Protein AF-A0A3N9N073-F1 (afdb_monomer)

Foldseek 3Di:
DVVLLVLLCPALLCPPPDSVLSVLLSVQWDKDKDAAFDWPFDQQDFAQKKKAWAAAKKWWWAQDPVRDTDTDDIDGHSDMDPAALPGDDPPGGTIIGTHHTTIMIMGGSVSNCVSCVPPVSSVVSSVVVVVVVVVVVVCVVDDDPPPQEAEEEQEEQDDPLCSLVLLVLLQLLLCVQVVWAEEEEWLDDDQPINCLLLVHPPQQEDEDLPDDLVSQVVRWDAGPSRYIYYYYDNVLCPPQPSLLVSLVVSVVSVSVVGSYYYYRHDSDPDPNSLNSLQPGAAYEYRDQDPPDDDVCVVSPRHNYEYEHGPHDPPDDPVVCVVRVHQYADPPVVLSVCSSVNSDHCCGVPVPDPRNLSSNLVSCVVSVNAAEAEEEDDVVCLVCVVVVVVVCVVVVNDHNYYHYDDSSNVVD

Mean predicted aligned error: 15.6 Å

pLDDT: mean 81.55, std 13.06, range [38.22, 98.19]

Radius of gyration: 25.19 Å; Cα contacts (8 Å, |Δi|>4): 743; chains: 1; bounding box: 47×76×58 Å

Structure (mmCIF, N/CA/C/O backbone):
data_AF-A0A3N9N073-F1
#
_entry.id   AF-A0A3N9N073-F1
#
loop_
_atom_site.group_PDB
_atom_site.id
_atom_site.type_symbol
_atom_site.label_atom_id
_atom_site.label_alt_id
_atom_site.label_comp_id
_atom_site.label_asym_id
_atom_site.label_entity_id
_atom_site.label_seq_id
_atom_site.pdbx_PDB_ins_code
_atom_site.Cartn_x
_atom_site.Cartn_y
_atom_site.Cartn_z
_atom_site.occupancy
_atom_site.B_iso_or_equiv
_atom_site.auth_seq_id
_atom_site.auth_comp_id
_atom_site.auth_asym_id
_atom_site.auth_atom_id
_atom_site.pdbx_PDB_model_num
ATOM 1 N N . MET A 1 1 ? 10.910 31.864 20.318 1.00 43.84 1 MET A N 1
ATOM 2 C CA . MET A 1 1 ? 10.053 32.884 19.672 1.00 43.84 1 MET A CA 1
ATOM 3 C C . MET A 1 1 ? 9.977 32.704 18.150 1.00 43.84 1 MET A C 1
ATOM 5 O O . MET A 1 1 ? 8.850 32.634 17.679 1.00 43.84 1 MET A O 1
ATOM 9 N N . PRO A 1 2 ? 11.080 32.536 17.382 1.00 46.50 2 PRO A N 1
ATOM 10 C CA . PRO A 1 2 ? 10.996 32.305 15.926 1.00 46.50 2 PRO A CA 1
ATOM 11 C C . PRO A 1 2 ? 10.234 31.020 15.555 1.00 46.50 2 PRO A C 1
ATOM 13 O O . PRO A 1 2 ? 9.397 31.029 14.656 1.00 46.50 2 PRO A O 1
ATOM 16 N N . ASP A 1 3 ? 10.454 29.942 16.315 1.00 64.12 3 ASP A N 1
ATOM 17 C CA . ASP A 1 3 ? 9.831 28.636 16.050 1.00 64.12 3 ASP A CA 1
ATOM 18 C C . ASP A 1 3 ? 8.314 28.638 16.286 1.00 64.12 3 ASP A C 1
ATOM 20 O O . ASP A 1 3 ? 7.566 28.025 15.532 1.00 64.12 3 ASP A O 1
ATOM 24 N N . THR A 1 4 ? 7.833 29.367 17.301 1.00 67.38 4 THR A N 1
ATOM 25 C CA . THR A 1 4 ? 6.397 29.492 17.611 1.00 67.38 4 THR A CA 1
ATOM 26 C C . THR A 1 4 ? 5.647 30.158 16.465 1.00 67.38 4 THR A C 1
ATOM 28 O O . THR A 1 4 ? 4.611 29.663 16.030 1.00 67.38 4 THR A O 1
ATOM 31 N N . LEU A 1 5 ? 6.200 31.254 15.943 1.00 70.88 5 LEU A N 1
ATOM 32 C CA . LEU A 1 5 ? 5.614 32.006 14.840 1.00 70.88 5 LEU A CA 1
ATOM 33 C C . LEU A 1 5 ? 5.542 31.155 13.566 1.00 70.88 5 LEU A C 1
ATOM 35 O O . LEU A 1 5 ? 4.498 31.099 12.920 1.00 70.88 5 LEU A O 1
ATOM 39 N N . PHE A 1 6 ? 6.620 30.426 13.262 1.00 68.25 6 PHE A N 1
ATOM 40 C CA . PHE A 1 6 ? 6.679 29.490 12.140 1.00 68.25 6 PHE A CA 1
ATOM 41 C C . PHE A 1 6 ? 5.641 28.362 12.260 1.00 68.25 6 PHE A C 1
ATOM 43 O O . PHE A 1 6 ? 4.969 28.025 11.283 1.00 68.25 6 PHE A O 1
ATOM 50 N N . LEU A 1 7 ? 5.470 27.788 13.454 1.00 68.62 7 LEU A N 1
ATOM 51 C CA . LEU A 1 7 ? 4.494 26.721 13.697 1.00 68.62 7 LEU A CA 1
ATOM 52 C C . LEU A 1 7 ? 3.051 27.223 13.584 1.00 68.62 7 LEU A C 1
ATOM 54 O O . LEU A 1 7 ? 2.210 26.545 12.991 1.00 68.62 7 LEU A O 1
ATOM 58 N N . LEU A 1 8 ? 2.766 28.424 14.095 1.00 73.12 8 LEU A N 1
ATOM 59 C CA . LEU A 1 8 ? 1.450 29.044 13.957 1.00 73.12 8 LEU A CA 1
ATOM 60 C C . LEU A 1 8 ? 1.158 29.386 12.492 1.00 73.12 8 LEU A C 1
ATOM 62 O O . LEU A 1 8 ? 0.092 29.033 12.004 1.00 73.12 8 LEU A O 1
ATOM 66 N N . GLN A 1 9 ? 2.110 29.962 11.752 1.00 72.69 9 GLN A N 1
ATOM 67 C CA . GLN A 1 9 ? 1.931 30.323 10.339 1.00 72.69 9 GLN A CA 1
ATOM 68 C C . GLN A 1 9 ? 1.577 29.123 9.442 1.00 72.69 9 GLN A C 1
ATOM 70 O O . GLN A 1 9 ? 0.831 29.265 8.471 1.00 72.69 9 GLN A O 1
ATOM 75 N N . ASN A 1 10 ? 2.083 27.934 9.776 1.00 64.75 10 ASN A N 1
ATOM 76 C CA . ASN A 1 10 ? 1.818 26.698 9.036 1.00 64.75 10 ASN A CA 1
ATOM 77 C C . ASN A 1 10 ? 0.578 25.930 9.531 1.00 64.75 10 ASN A C 1
ATOM 79 O O . ASN A 1 10 ? 0.223 24.891 8.969 1.00 64.75 10 ASN A O 1
ATOM 83 N N . ASN A 1 11 ? -0.119 26.435 10.551 1.00 71.44 11 ASN A N 1
ATOM 84 C CA . ASN A 1 11 ? -1.334 25.824 11.070 1.00 71.44 11 ASN A CA 1
ATOM 85 C C . ASN A 1 11 ? -2.586 26.304 10.303 1.00 71.44 11 ASN A C 1
ATOM 87 O O . ASN A 1 11 ? -2.724 27.465 9.918 1.00 71.44 11 ASN A O 1
ATOM 91 N N . ARG A 1 12 ? -3.548 25.394 10.103 1.00 68.94 12 ARG A N 1
ATOM 92 C CA . ARG A 1 12 ? -4.774 25.617 9.316 1.00 68.94 12 ARG A CA 1
ATOM 93 C C . ARG A 1 12 ? -5.652 26.771 9.818 1.00 68.94 12 ARG A C 1
ATOM 95 O O . ARG A 1 12 ? -6.317 27.390 8.993 1.00 68.94 12 ARG A O 1
ATOM 102 N N . ILE A 1 13 ? -5.663 27.068 11.120 1.00 71.44 13 ILE A N 1
ATOM 103 C CA . ILE A 1 13 ? -6.461 28.168 11.697 1.00 71.44 13 ILE A CA 1
ATOM 104 C C . ILE A 1 13 ? -5.858 29.537 11.381 1.00 71.44 13 ILE A C 1
ATOM 106 O O . ILE A 1 13 ? -6.579 30.494 11.106 1.00 71.44 13 ILE A O 1
ATOM 110 N N . PHE A 1 14 ? -4.534 29.616 11.383 1.00 77.50 14 PHE A N 1
ATOM 111 C CA . PHE A 1 14 ? -3.776 30.853 11.216 1.00 77.50 14 PHE A CA 1
ATOM 112 C C . PHE A 1 14 ? -3.314 31.070 9.772 1.00 77.50 14 PHE A C 1
ATOM 114 O O . PHE A 1 14 ? -2.590 32.017 9.461 1.00 77.50 14 PHE A O 1
ATOM 121 N N . LYS A 1 15 ? -3.761 30.204 8.858 1.00 70.44 15 LYS A N 1
ATOM 122 C CA . LYS A 1 15 ? -3.489 30.340 7.436 1.00 70.44 15 LYS A CA 1
ATOM 123 C C . LYS A 1 15 ? -4.043 31.677 6.937 1.00 70.44 15 LYS A C 1
ATOM 125 O O . LYS A 1 15 ? -5.217 31.981 7.149 1.00 70.44 15 LYS A O 1
ATOM 130 N N . HIS A 1 16 ? -3.206 32.429 6.225 1.00 75.00 16 HIS A N 1
ATOM 131 C CA . HIS A 1 16 ? -3.512 33.770 5.706 1.00 75.00 16 HIS A CA 1
ATOM 132 C C . HIS A 1 16 ? -3.659 34.866 6.776 1.00 75.00 16 HIS A C 1
ATOM 134 O O . HIS A 1 16 ? -4.199 35.930 6.476 1.00 75.00 16 HIS A O 1
ATOM 140 N N . ILE A 1 17 ? -3.163 34.635 7.995 1.00 80.69 17 ILE A N 1
ATOM 141 C CA . ILE A 1 17 ? -2.981 35.697 8.988 1.00 80.69 17 ILE A CA 1
ATOM 142 C C . ILE A 1 17 ? -1.637 36.398 8.732 1.00 80.69 17 ILE A C 1
ATOM 144 O O . ILE A 1 17 ? -0.631 35.704 8.547 1.00 80.69 17 ILE A O 1
ATOM 148 N N . PRO A 1 18 ? -1.605 37.744 8.676 1.00 82.75 18 PRO A N 1
ATOM 149 C CA . PRO A 1 18 ? -0.365 38.509 8.585 1.00 82.75 18 PRO A CA 1
ATOM 150 C C . PRO A 1 18 ? 0.603 38.162 9.719 1.00 82.75 18 PRO A C 1
ATOM 152 O O . PRO A 1 18 ? 0.190 37.850 10.837 1.00 82.75 18 PRO A O 1
ATOM 155 N N . VAL A 1 19 ? 1.902 38.219 9.438 1.00 81.75 19 VAL A N 1
ATOM 156 C CA . VAL A 1 19 ? 2.937 37.836 10.411 1.00 81.75 19 VAL A CA 1
ATOM 157 C C . VAL A 1 19 ? 2.877 38.741 11.644 1.00 81.75 19 VAL A C 1
ATOM 159 O O . VAL A 1 19 ? 2.996 38.250 12.761 1.00 81.75 19 VAL A O 1
ATOM 162 N N . GLU A 1 20 ? 2.576 40.025 11.454 1.00 82.62 20 GLU A N 1
ATOM 163 C CA . GLU A 1 20 ? 2.440 41.023 12.518 1.00 82.62 20 GLU A CA 1
ATOM 164 C C . GLU A 1 20 ? 1.301 40.688 13.498 1.00 82.62 20 GLU A C 1
ATOM 166 O O . GLU A 1 20 ? 1.386 40.973 14.693 1.00 82.62 20 GLU A O 1
ATOM 171 N N . ASP A 1 21 ? 0.232 40.058 13.005 1.00 83.12 21 ASP A N 1
ATOM 172 C CA . ASP A 1 21 ? -0.883 39.598 13.833 1.00 83.12 21 ASP A CA 1
ATOM 173 C C . ASP A 1 21 ? -0.515 38.305 14.575 1.00 83.12 21 ASP A C 1
ATOM 175 O O . ASP A 1 21 ? -0.845 38.138 15.751 1.00 83.12 21 ASP A O 1
ATOM 179 N N . LEU A 1 22 ? 0.236 37.403 13.934 1.00 83.88 22 LEU A N 1
ATOM 180 C CA . LEU A 1 22 ? 0.743 36.195 14.590 1.00 83.88 22 LEU A CA 1
ATOM 181 C C . LEU A 1 22 ? 1.754 36.508 15.690 1.00 83.88 22 LEU A C 1
ATOM 183 O O . LEU A 1 22 ? 1.757 35.818 16.705 1.00 83.88 22 LEU A O 1
ATOM 187 N N . GLU A 1 23 ? 2.560 37.558 15.541 1.00 85.19 23 GLU A N 1
ATOM 188 C CA . GLU A 1 23 ? 3.469 38.030 16.592 1.00 85.19 23 GLU A CA 1
ATOM 189 C C . GLU A 1 23 ? 2.719 38.486 17.851 1.00 85.19 23 GLU A C 1
ATOM 191 O O . GLU A 1 23 ? 3.253 38.379 18.955 1.00 85.19 23 GLU A O 1
ATOM 196 N N . ARG A 1 24 ? 1.465 38.937 17.709 1.00 83.50 24 ARG A N 1
ATOM 197 C CA . ARG A 1 24 ? 0.590 39.308 18.835 1.00 83.50 24 ARG A CA 1
ATOM 198 C C . ARG A 1 24 ? -0.131 38.115 19.449 1.00 83.50 24 ARG A C 1
ATOM 200 O O . ARG A 1 24 ? -0.389 38.124 20.647 1.00 83.50 24 ARG A O 1
ATOM 207 N N . ILE A 1 25 ? -0.451 37.102 18.644 1.00 84.56 25 ILE A N 1
ATOM 208 C CA . ILE A 1 25 ? -1.155 35.892 19.091 1.00 84.56 25 ILE A CA 1
ATOM 209 C C . ILE A 1 25 ? -0.181 34.899 19.739 1.00 84.56 25 ILE A C 1
ATOM 211 O O . ILE A 1 25 ? -0.500 34.305 20.760 1.00 84.56 25 ILE A O 1
ATOM 215 N N . ALA A 1 26 ? 1.020 34.725 19.184 1.00 85.94 26 ALA A N 1
ATOM 216 C CA . ALA A 1 26 ? 2.004 33.741 19.637 1.00 85.94 26 ALA A CA 1
ATOM 217 C C . ALA A 1 26 ? 2.313 33.753 21.151 1.00 85.94 26 ALA A C 1
ATOM 219 O O . ALA A 1 26 ? 2.442 32.665 21.713 1.00 85.94 26 ALA A O 1
ATOM 220 N N . PRO A 1 27 ? 2.408 34.913 21.834 1.00 89.00 27 PRO A N 1
ATOM 221 C CA . PRO A 1 27 ? 2.738 34.970 23.257 1.00 89.00 27 PRO A CA 1
ATOM 222 C C . PRO A 1 27 ? 1.704 34.342 24.197 1.00 89.00 27 PRO A C 1
ATOM 224 O O . PRO A 1 27 ? 2.050 34.054 25.337 1.00 89.00 27 PRO A O 1
ATOM 227 N N . ILE A 1 28 ? 0.456 34.133 23.759 1.00 88.62 28 ILE A N 1
ATOM 228 C CA . ILE A 1 28 ? -0.578 33.523 24.614 1.00 88.62 28 ILE A CA 1
ATOM 229 C C . ILE A 1 28 ? -0.389 32.011 24.768 1.00 88.62 28 ILE A C 1
ATOM 231 O O . ILE A 1 28 ? -1.018 31.401 25.630 1.00 88.62 28 ILE A O 1
ATOM 235 N N . PHE A 1 29 ? 0.421 31.397 23.903 1.00 88.69 29 PHE A N 1
ATOM 236 C CA . PHE A 1 29 ? 0.637 29.960 23.875 1.00 88.69 29 PHE A CA 1
ATOM 237 C C . PHE A 1 29 ? 1.862 29.570 24.693 1.00 88.69 29 PHE A C 1
ATOM 239 O O . PHE A 1 29 ? 2.983 30.006 24.425 1.00 88.69 29 PHE A O 1
ATOM 246 N N . GLU A 1 30 ? 1.656 28.660 25.637 1.00 90.56 30 GLU A N 1
ATOM 247 C CA . GLU A 1 30 ? 2.729 28.012 26.376 1.00 90.56 30 GLU A CA 1
ATOM 248 C C . GLU A 1 30 ? 3.091 26.693 25.696 1.00 90.56 30 GLU A C 1
ATOM 250 O O . GLU A 1 30 ? 2.229 25.858 25.422 1.00 90.56 30 GLU A O 1
ATOM 255 N N . ARG A 1 31 ? 4.379 26.488 25.403 1.00 88.44 31 ARG A N 1
ATOM 256 C CA . ARG A 1 31 ? 4.863 25.212 24.864 1.00 88.44 31 ARG A CA 1
ATOM 257 C C . ARG A 1 31 ? 5.107 24.241 26.005 1.00 88.44 31 ARG A C 1
ATO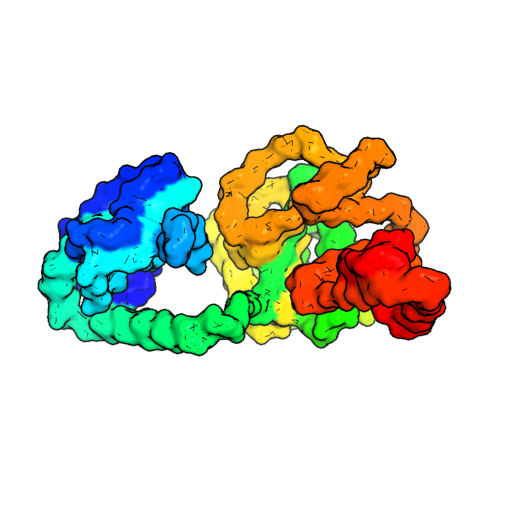M 259 O O . ARG A 1 31 ? 5.863 24.553 26.924 1.00 88.44 31 ARG A O 1
ATOM 266 N N . ARG A 1 32 ? 4.542 23.044 25.902 1.00 92.69 32 ARG A N 1
ATOM 267 C CA . ARG A 1 32 ? 4.680 22.008 26.918 1.00 92.69 32 ARG A CA 1
ATOM 268 C C . ARG A 1 32 ? 4.988 20.659 26.300 1.00 92.69 32 ARG A C 1
ATOM 270 O O . ARG A 1 32 ? 4.445 20.308 25.258 1.00 92.69 32 ARG A O 1
ATOM 277 N N . TYR A 1 33 ? 5.872 19.925 26.960 1.00 90.94 33 TYR A N 1
ATOM 278 C CA . TYR A 1 33 ? 6.227 18.561 26.603 1.00 90.94 33 TYR A CA 1
ATOM 279 C C . TYR A 1 33 ? 5.457 17.577 27.481 1.00 90.94 33 TYR A C 1
ATOM 281 O O . TYR A 1 33 ? 5.394 17.754 28.701 1.00 90.94 33 TYR A O 1
ATOM 289 N N . TYR A 1 34 ? 4.924 16.529 26.867 1.00 90.81 34 TYR A N 1
ATOM 290 C CA . TYR A 1 34 ? 4.249 15.433 27.539 1.00 90.81 34 TYR A CA 1
ATOM 291 C C . TYR A 1 34 ? 4.837 14.098 27.068 1.00 90.81 34 TYR A C 1
ATOM 293 O O . TYR A 1 34 ? 4.833 13.834 25.867 1.00 90.81 34 TYR A O 1
ATOM 301 N N . PRO A 1 35 ? 5.325 13.238 27.979 1.00 83.00 35 PRO A N 1
ATOM 302 C CA . PRO A 1 35 ? 5.814 11.919 27.602 1.00 83.00 35 PRO A CA 1
ATOM 303 C C . PRO A 1 35 ? 4.657 10.974 27.248 1.00 83.00 35 PRO A C 1
ATOM 305 O O . PRO A 1 35 ? 3.519 11.161 27.686 1.00 83.00 35 PRO A O 1
ATOM 308 N N . ARG A 1 36 ? 4.955 9.912 26.504 1.00 85.62 36 ARG A N 1
ATOM 309 C CA . ARG A 1 36 ? 4.034 8.819 26.194 1.00 85.62 36 ARG A CA 1
ATOM 310 C C . ARG A 1 36 ? 3.371 8.268 27.457 1.00 85.62 36 ARG A C 1
ATOM 312 O O . ARG A 1 36 ? 4.014 8.046 28.480 1.00 85.62 36 ARG A O 1
ATOM 319 N N . GLY A 1 37 ? 2.072 8.013 27.351 1.00 82.31 37 GLY A N 1
ATOM 320 C CA . GLY A 1 37 ? 1.209 7.567 28.440 1.00 82.31 37 GLY A CA 1
ATOM 321 C C . GLY A 1 37 ? 0.711 8.702 29.335 1.00 82.31 37 GLY A C 1
ATOM 322 O O . GLY A 1 37 ? -0.165 8.467 30.165 1.00 82.31 37 GLY A O 1
ATOM 323 N N . ALA A 1 38 ? 1.216 9.933 29.181 1.00 92.88 38 ALA A N 1
ATOM 324 C CA . ALA A 1 38 ? 0.675 11.069 29.914 1.00 92.88 38 ALA A CA 1
ATOM 325 C C . ALA A 1 38 ? -0.764 11.360 29.470 1.00 92.88 38 ALA A C 1
ATOM 327 O O . ALA A 1 38 ? -1.088 11.321 28.282 1.00 92.88 38 ALA A O 1
ATOM 328 N N . ARG A 1 39 ? -1.625 11.711 30.428 1.00 93.00 39 ARG A N 1
ATOM 329 C CA . ARG A 1 39 ? -2.959 12.244 30.139 1.00 93.00 39 ARG A CA 1
ATOM 330 C C . ARG A 1 39 ? -2.908 13.759 30.129 1.00 93.00 39 ARG A C 1
ATOM 332 O O . ARG A 1 39 ? -2.546 14.366 31.133 1.00 93.00 39 ARG A O 1
ATOM 339 N N . ILE A 1 40 ? -3.255 14.350 28.988 1.00 92.38 40 ILE A N 1
ATOM 340 C CA . ILE A 1 40 ? -3.347 15.808 28.836 1.00 92.38 40 ILE A CA 1
ATOM 341 C C . ILE A 1 40 ? -4.736 16.292 29.254 1.00 92.38 40 ILE A C 1
ATOM 343 O O . ILE A 1 40 ? -4.866 17.362 29.837 1.00 92.38 40 ILE A O 1
ATOM 347 N N . CYS A 1 41 ? -5.773 15.500 28.977 1.00 89.06 41 CYS A N 1
ATOM 348 C CA . CYS A 1 41 ? -7.151 15.815 29.342 1.00 89.06 41 CYS A CA 1
ATOM 349 C C . CYS A 1 41 ? -7.843 14.578 29.904 1.00 89.06 41 CYS A C 1
ATOM 351 O O . CYS A 1 41 ? -7.622 13.472 29.400 1.00 89.06 41 CYS A O 1
ATOM 353 N N . GLN A 1 42 ? -8.736 14.767 30.872 1.00 88.31 42 GLN A N 1
ATOM 354 C CA . GLN A 1 42 ? -9.587 13.700 31.387 1.00 88.31 42 GLN A CA 1
ATOM 355 C C . GLN A 1 42 ? -11.068 13.986 31.086 1.00 88.31 42 GLN A C 1
ATOM 357 O O . GLN A 1 42 ? -11.560 15.091 31.293 1.00 88.31 42 GLN A O 1
ATOM 362 N N . GLU A 1 43 ? -11.802 12.986 30.597 1.00 86.31 43 GLU A N 1
ATOM 363 C CA . GLU A 1 43 ? -13.257 13.081 30.416 1.00 86.31 43 GLU A CA 1
ATOM 364 C C . GLU A 1 43 ? -13.939 13.406 31.752 1.00 86.31 43 GLU A C 1
ATOM 366 O O . GLU A 1 43 ? -13.620 12.802 32.781 1.00 86.31 43 GLU A O 1
ATOM 371 N N . GLY A 1 44 ? -14.875 14.358 31.726 1.00 80.38 44 GLY A N 1
ATOM 372 C CA . GLY A 1 44 ? -15.562 14.864 32.914 1.00 80.38 44 GLY A CA 1
ATOM 373 C C . GLY A 1 44 ? -14.800 15.957 33.674 1.00 80.38 44 GLY A C 1
ATOM 374 O O . GLY A 1 44 ? -15.358 16.551 34.594 1.00 80.38 44 GLY A O 1
ATOM 375 N N . GLU A 1 45 ? -13.551 16.251 33.301 1.00 83.31 45 GLU A N 1
ATOM 376 C CA . GLU A 1 45 ? -12.768 17.335 33.896 1.00 83.31 45 GLU A CA 1
ATOM 377 C C . GLU A 1 45 ? -13.358 18.708 33.537 1.00 83.31 45 GLU A C 1
ATOM 379 O O . GLU A 1 45 ? -13.807 18.940 32.411 1.00 83.31 45 GLU A O 1
ATOM 384 N N . ILE A 1 46 ? -13.337 19.636 34.495 1.00 79.00 46 ILE A N 1
ATOM 385 C CA . ILE A 1 46 ? -13.676 21.045 34.271 1.00 79.00 46 ILE A CA 1
ATOM 386 C C . ILE A 1 46 ? -12.370 21.778 33.975 1.00 79.00 46 ILE A C 1
ATOM 388 O O . ILE A 1 46 ? -11.568 22.019 34.875 1.00 79.00 46 ILE A O 1
ATOM 392 N N . SER A 1 47 ? -12.133 22.093 32.705 1.00 75.06 47 SER A N 1
ATOM 393 C CA . SER A 1 47 ? -10.924 22.784 32.263 1.00 75.06 47 SER A CA 1
ATOM 394 C C . SER A 1 47 ? -11.224 23.626 31.026 1.00 75.06 47 SER A C 1
ATOM 396 O O . SER A 1 47 ? -11.752 23.122 30.038 1.00 75.06 47 SER A O 1
ATOM 398 N N . SER A 1 48 ? -10.846 24.903 31.081 1.00 75.62 48 SER A N 1
ATOM 399 C CA . SER A 1 48 ? -11.017 25.902 30.017 1.00 75.62 48 SER A CA 1
ATOM 400 C C . SER A 1 48 ? -9.833 25.976 29.051 1.00 75.62 48 SER A C 1
ATOM 402 O O . SER A 1 48 ? -9.736 26.907 28.248 1.00 75.62 48 SER A O 1
ATOM 404 N N . ARG A 1 49 ? -8.906 25.019 29.132 1.00 85.00 49 ARG A N 1
ATOM 405 C CA . ARG A 1 49 ? -7.705 24.994 28.297 1.00 85.00 49 ARG A CA 1
ATOM 406 C C . ARG A 1 49 ? -7.939 24.229 27.013 1.00 85.00 49 ARG A C 1
ATOM 408 O O . ARG A 1 49 ? -8.518 23.139 27.035 1.00 85.00 49 ARG A O 1
ATOM 415 N N . PHE A 1 50 ? -7.407 24.764 25.924 1.00 82.25 50 PHE A N 1
ATOM 416 C CA . PHE A 1 50 ? -7.305 24.036 24.669 1.00 82.25 50 PHE A CA 1
ATOM 417 C C . PHE A 1 50 ? -5.850 23.923 24.236 1.00 82.25 50 PHE A C 1
ATOM 419 O O . PHE A 1 50 ? -4.962 24.640 24.709 1.00 82.25 50 PHE A O 1
ATOM 426 N N . TYR A 1 51 ? -5.638 23.001 23.305 1.00 87.50 51 TYR A N 1
ATOM 427 C CA . TYR A 1 51 ? -4.317 22.577 22.903 1.00 87.50 51 TYR A CA 1
ATOM 428 C C . TYR A 1 51 ? -4.176 22.539 21.387 1.00 87.50 51 TYR A C 1
ATOM 430 O O . TYR A 1 51 ? -5.127 22.235 20.658 1.00 87.50 51 TYR A O 1
ATOM 438 N N . ILE A 1 52 ? -2.957 22.800 20.925 1.00 85.38 52 ILE A N 1
ATOM 439 C CA . ILE A 1 52 ? -2.521 22.576 19.548 1.00 85.38 52 ILE A CA 1
ATOM 440 C C . ILE A 1 52 ? -1.377 21.576 19.591 1.00 85.38 52 ILE A C 1
ATOM 442 O O . ILE A 1 52 ? -0.350 21.837 20.215 1.00 85.38 52 ILE A O 1
ATOM 446 N N . LEU A 1 53 ? -1.531 20.446 18.910 1.00 84.00 53 LEU A N 1
ATOM 447 C CA . LEU A 1 53 ? -0.460 19.462 18.803 1.00 84.00 53 LEU A CA 1
ATOM 448 C C . LEU A 1 53 ? 0.621 19.980 17.846 1.00 84.00 53 LEU A C 1
ATOM 450 O O . LEU A 1 53 ? 0.323 20.263 16.687 1.00 84.00 53 LEU A O 1
ATOM 454 N N . LEU A 1 54 ? 1.866 20.110 18.303 1.00 79.06 54 LEU A N 1
ATOM 455 C CA . LEU A 1 54 ? 2.992 20.589 17.485 1.00 79.06 54 LEU A CA 1
ATOM 456 C C . LEU A 1 54 ? 3.821 19.436 16.934 1.00 79.06 54 LEU A C 1
ATOM 458 O O . LEU A 1 54 ? 4.275 19.486 15.794 1.00 79.06 54 LEU A O 1
ATOM 462 N N . SER A 1 55 ? 4.010 18.407 17.751 1.00 70.75 55 SER A N 1
ATOM 463 C CA . SER A 1 55 ? 4.744 17.184 17.437 1.00 70.75 55 SER A CA 1
ATOM 464 C C . SER A 1 55 ? 4.222 16.043 18.320 1.00 70.75 55 SER A C 1
ATOM 466 O O . SER A 1 55 ? 3.561 16.296 19.327 1.00 70.75 55 SER A O 1
ATOM 468 N N . GLY A 1 56 ? 4.483 14.795 17.932 1.00 78.69 56 GLY A N 1
ATOM 469 C CA . GLY A 1 56 ? 3.960 13.608 18.614 1.00 78.69 56 GLY A CA 1
ATOM 470 C C . GLY A 1 56 ? 2.539 13.235 18.184 1.00 78.69 56 GLY A C 1
ATOM 471 O O . GLY A 1 56 ? 2.047 13.676 17.142 1.00 78.69 56 GLY A O 1
ATOM 472 N N . GLN A 1 57 ? 1.885 12.398 18.987 1.00 79.62 57 GLN A N 1
ATOM 473 C CA . GLN A 1 57 ? 0.531 11.902 18.744 1.00 79.62 57 GLN A CA 1
ATOM 474 C C . GLN A 1 57 ? -0.234 11.771 20.045 1.00 79.62 57 GLN A C 1
ATOM 476 O O . GLN A 1 57 ? 0.304 11.327 21.062 1.00 79.62 57 GLN A O 1
ATOM 481 N N . VAL A 1 58 ? -1.527 12.068 19.973 1.00 85.81 58 VAL A N 1
ATOM 482 C CA . VAL A 1 58 ? -2.451 11.840 21.079 1.00 85.81 58 VAL A CA 1
ATOM 483 C C . VAL A 1 58 ? -3.677 11.089 20.579 1.00 85.81 58 VAL A C 1
ATOM 485 O O . VAL A 1 58 ? -4.131 11.315 19.459 1.00 85.81 58 VAL A O 1
ATOM 488 N N . ARG A 1 59 ? -4.223 10.199 21.404 1.00 88.00 59 ARG A N 1
ATOM 489 C CA . ARG A 1 59 ? -5.483 9.504 21.128 1.00 88.00 59 ARG A CA 1
ATOM 490 C C . ARG A 1 59 ? -6.626 10.128 21.912 1.00 88.00 59 ARG A C 1
ATOM 492 O O . ARG A 1 59 ? -6.444 10.559 23.052 1.00 88.00 59 ARG A O 1
ATOM 499 N N . VAL A 1 60 ? -7.793 10.161 21.283 1.00 86.50 60 VAL A N 1
ATOM 500 C CA . VAL A 1 60 ? -9.051 10.648 21.847 1.00 86.50 60 VAL A CA 1
ATOM 501 C C . VAL A 1 60 ? -9.813 9.452 22.391 1.00 86.50 60 VAL A C 1
ATOM 503 O O . VAL A 1 60 ? -10.165 8.546 21.640 1.00 86.50 60 VAL A O 1
ATOM 506 N N . LEU A 1 61 ? -10.068 9.448 23.694 1.00 84.94 61 LEU A N 1
ATOM 507 C CA . LEU A 1 61 ? -10.731 8.355 24.397 1.00 84.94 61 LEU A CA 1
ATOM 508 C C . LEU A 1 61 ? -12.078 8.823 24.947 1.00 84.94 61 LEU A C 1
ATOM 510 O O . LEU A 1 61 ? -12.193 9.944 25.447 1.00 84.94 61 LEU A O 1
ATOM 514 N N . LYS A 1 62 ? -13.084 7.953 24.909 1.00 85.00 62 LYS A N 1
ATOM 515 C CA . LYS A 1 62 ? -14.387 8.193 25.537 1.00 85.00 62 LYS A CA 1
ATOM 516 C C . LYS A 1 62 ? -14.880 6.949 26.252 1.00 85.00 62 LYS A C 1
ATOM 518 O O . LYS A 1 62 ? -14.779 5.849 25.710 1.00 85.00 62 LYS A O 1
ATOM 523 N N . LYS A 1 63 ? -15.436 7.117 27.446 1.00 84.12 63 LYS A N 1
ATOM 524 C CA . LYS A 1 63 ? -16.046 6.021 28.196 1.00 84.12 63 LYS A CA 1
ATOM 525 C C . LYS A 1 63 ? -17.381 5.621 27.577 1.00 84.12 63 LYS A C 1
ATOM 527 O O . LYS A 1 63 ? -18.224 6.462 27.264 1.00 84.12 63 LYS A O 1
ATOM 532 N N . ASN A 1 64 ? -17.570 4.321 27.388 1.00 80.38 64 ASN A N 1
ATOM 533 C CA . ASN A 1 64 ? -18.858 3.753 27.002 1.00 80.38 64 ASN A CA 1
ATOM 534 C C . ASN A 1 64 ? -19.801 3.632 28.212 1.00 80.38 64 ASN A C 1
ATOM 536 O O . ASN A 1 64 ? -19.420 3.915 29.347 1.00 80.38 64 ASN A O 1
ATOM 540 N N . GLU A 1 65 ? -21.034 3.167 27.985 1.00 78.81 65 GLU A N 1
ATOM 541 C CA . GLU A 1 65 ? -22.020 2.941 29.059 1.00 78.81 65 GLU A CA 1
ATOM 542 C C . GLU A 1 65 ? -21.547 1.928 30.121 1.00 78.81 65 GLU A C 1
ATOM 544 O O . GLU A 1 65 ? -22.048 1.928 31.242 1.00 78.81 65 GLU A O 1
ATOM 549 N N . GLN A 1 66 ? -20.568 1.082 29.786 1.00 76.25 66 GLN A N 1
ATOM 550 C CA . GLN A 1 66 ? -19.961 0.088 30.676 1.00 76.25 66 GLN A CA 1
ATOM 551 C C . GLN A 1 66 ? -18.709 0.623 31.401 1.00 76.25 66 GLN A C 1
ATOM 553 O O . GLN A 1 66 ? -18.125 -0.082 32.221 1.00 76.25 66 GLN A O 1
ATOM 558 N N . GLY A 1 67 ? -18.309 1.872 31.138 1.00 77.81 67 GLY A N 1
ATOM 559 C CA . GLY A 1 67 ? -17.146 2.527 31.737 1.00 77.81 67 GLY A CA 1
ATOM 560 C C . GLY A 1 67 ? -15.799 2.198 31.083 1.00 77.81 67 GLY A C 1
ATOM 561 O O . GLY A 1 67 ? -14.773 2.678 31.568 1.00 77.81 67 GLY A O 1
ATOM 562 N N . GLU A 1 68 ? -15.777 1.425 29.996 1.00 79.12 68 GLU A N 1
ATOM 563 C CA . GLU A 1 68 ? -14.563 1.127 29.231 1.00 79.12 68 GLU A CA 1
ATOM 564 C C . GLU A 1 68 ? -14.211 2.291 28.300 1.00 79.12 68 GLU A C 1
ATOM 566 O O . GLU A 1 68 ? -15.083 2.874 27.652 1.00 79.12 68 GLU A O 1
ATOM 571 N N . GLU A 1 69 ? -12.924 2.624 28.212 1.00 82.62 69 GLU A N 1
ATOM 572 C CA . GLU A 1 69 ? -12.439 3.673 27.318 1.00 82.62 69 GLU A CA 1
ATOM 573 C C . GLU A 1 69 ? -12.307 3.141 25.888 1.00 82.62 69 GLU A C 1
ATOM 575 O O . GLU A 1 69 ? -11.507 2.247 25.607 1.00 82.62 69 GLU A O 1
ATOM 580 N N . ILE A 1 70 ? -13.086 3.718 24.977 1.00 81.44 70 ILE A N 1
ATOM 581 C CA . ILE A 1 70 ? -13.013 3.455 23.543 1.00 81.44 70 ILE A CA 1
ATOM 582 C C . ILE A 1 70 ? -12.213 4.574 22.882 1.00 81.44 70 ILE A C 1
ATOM 584 O O . ILE A 1 70 ? -12.442 5.756 23.145 1.00 81.44 70 ILE A O 1
ATOM 588 N N . GLU A 1 71 ? -11.304 4.207 21.986 1.00 83.56 71 GLU A N 1
ATOM 589 C CA . GLU A 1 71 ? -10.618 5.156 21.117 1.00 83.56 71 GLU A CA 1
ATOM 590 C C . GLU A 1 71 ? -11.552 5.642 20.004 1.00 83.56 71 GLU A C 1
ATOM 592 O O . GLU A 1 71 ? -12.088 4.846 19.231 1.00 83.56 71 GLU A O 1
ATOM 597 N N . LEU A 1 72 ? -11.756 6.957 19.944 1.00 74.88 72 LEU A N 1
ATOM 598 C CA . LEU A 1 72 ? -12.580 7.616 18.934 1.00 74.88 72 LEU A CA 1
ATOM 599 C C . LEU A 1 72 ? -11.754 8.111 17.749 1.00 74.88 72 LEU A C 1
ATOM 601 O O . LEU A 1 72 ? -12.227 8.066 16.616 1.00 74.88 72 LEU A O 1
ATOM 605 N N . ASP A 1 73 ? -10.545 8.610 18.012 1.00 73.31 73 ASP A N 1
ATOM 606 C CA . ASP A 1 73 ? -9.691 9.224 16.997 1.00 73.31 73 ASP A CA 1
ATOM 607 C C . ASP A 1 73 ? -8.221 9.265 17.448 1.00 73.31 73 ASP A C 1
ATOM 609 O O . ASP A 1 73 ? -7.920 9.177 18.642 1.00 73.31 73 ASP A O 1
ATOM 613 N N . ILE A 1 74 ? -7.309 9.465 16.497 1.00 78.56 74 ILE A N 1
ATOM 614 C CA . ILE A 1 74 ? -5.893 9.752 16.747 1.00 78.56 74 ILE A CA 1
ATOM 615 C C . ILE A 1 74 ? -5.555 11.088 16.095 1.00 78.56 74 ILE A C 1
ATOM 617 O O . ILE A 1 74 ? -5.683 11.272 14.885 1.00 78.56 74 ILE A O 1
ATOM 621 N N . LEU A 1 75 ? -5.063 12.020 16.901 1.00 79.38 75 LEU A N 1
ATOM 622 C CA . LEU A 1 75 ? -4.730 13.366 16.466 1.00 79.38 75 LEU A CA 1
ATOM 623 C C . LEU A 1 75 ? -3.239 13.473 16.140 1.00 79.38 75 LEU A C 1
ATOM 625 O O . LEU A 1 75 ? -2.377 13.011 16.890 1.00 79.38 75 LEU A O 1
ATOM 629 N N . THR A 1 76 ? -2.947 14.117 15.012 1.00 77.94 76 THR A N 1
ATOM 630 C CA . THR A 1 76 ? -1.594 14.352 14.485 1.00 77.94 76 THR A CA 1
ATOM 631 C C . THR A 1 76 ? -1.208 15.832 14.584 1.00 77.94 76 THR A C 1
ATOM 633 O O . THR A 1 76 ? -2.086 16.675 14.800 1.00 77.94 76 THR A O 1
ATOM 636 N N . PRO A 1 77 ? 0.072 16.200 14.386 1.00 79.44 77 PRO A N 1
ATOM 637 C CA . PRO A 1 77 ? 0.507 17.593 14.437 1.00 79.44 77 PRO A CA 1
ATOM 638 C C . PRO A 1 77 ? -0.356 18.541 13.592 1.00 79.44 77 PRO A C 1
ATOM 640 O O . PRO A 1 77 ? -0.770 18.225 12.475 1.00 79.44 77 PRO A O 1
ATOM 643 N N . GLY A 1 78 ? -0.657 19.707 14.158 1.00 71.12 78 GLY A N 1
ATOM 644 C CA . GLY A 1 78 ? -1.601 20.692 13.635 1.00 71.12 78 GLY A CA 1
ATOM 645 C C . GLY A 1 78 ? -3.052 20.489 14.085 1.00 71.12 78 GLY A C 1
ATOM 646 O O . GLY A 1 78 ? -3.876 21.373 13.836 1.00 71.12 78 GLY A O 1
ATOM 647 N N . ALA A 1 79 ? -3.377 19.368 14.739 1.00 76.75 79 ALA A N 1
ATOM 648 C CA . ALA A 1 79 ? -4.697 19.122 15.310 1.00 76.75 79 ALA A CA 1
ATOM 649 C C . ALA A 1 79 ? -4.948 19.936 16.588 1.00 76.75 79 ALA A C 1
ATOM 651 O O . ALA A 1 79 ? -4.028 20.270 17.337 1.00 76.75 79 ALA A O 1
ATOM 652 N N . PHE A 1 80 ? -6.229 20.203 16.837 1.00 79.88 80 PHE A N 1
ATOM 653 C CA . PHE A 1 80 ? -6.728 20.894 18.020 1.00 79.88 80 PHE A CA 1
ATOM 654 C C . PHE A 1 80 ? -7.459 19.911 18.918 1.00 79.88 80 PHE A C 1
ATOM 656 O O . PHE A 1 80 ? -8.231 19.087 18.421 1.00 79.88 80 PHE A O 1
ATOM 663 N N . PHE A 1 81 ? -7.259 20.032 20.225 1.00 82.56 81 PHE A N 1
ATOM 664 C CA . PHE A 1 81 ? -7.953 19.203 21.204 1.00 82.56 81 PHE A CA 1
ATOM 665 C C . PHE A 1 81 ? -8.140 19.921 22.537 1.00 82.56 81 PHE A C 1
ATOM 667 O O . PHE A 1 81 ? -7.717 21.064 22.711 1.00 82.56 81 PHE A O 1
ATOM 674 N N . GLY A 1 82 ? -8.811 19.240 23.464 1.00 71.06 82 GLY A N 1
ATOM 675 C CA . GLY A 1 82 ? -9.302 19.843 24.698 1.00 71.06 82 GLY A CA 1
ATOM 676 C C . GLY A 1 82 ? -10.651 20.551 24.522 1.00 71.06 82 GLY A C 1
ATOM 677 O O . GLY A 1 82 ? -10.932 21.493 25.253 1.00 71.06 82 GLY A O 1
ATOM 678 N N . ASP A 1 83 ? -11.459 20.064 23.573 1.00 63.59 83 ASP A N 1
ATOM 679 C CA . ASP A 1 83 ? -12.717 20.626 23.063 1.00 63.59 83 ASP A CA 1
ATOM 680 C C . ASP A 1 83 ? -12.547 21.972 22.320 1.00 63.59 83 ASP A C 1
ATOM 682 O O . ASP A 1 83 ? -11.791 22.851 22.717 1.00 63.59 83 ASP A O 1
ATOM 686 N N . MET A 1 84 ? -13.165 22.077 21.131 1.00 59.12 84 MET A N 1
ATOM 687 C CA . MET A 1 84 ? -12.800 23.045 20.076 1.00 59.12 84 MET A CA 1
ATOM 688 C C . MET A 1 84 ? -12.705 24.506 20.563 1.00 59.12 84 MET A C 1
ATOM 690 O O . MET A 1 84 ? -13.544 24.915 21.367 1.00 59.12 84 MET A O 1
ATOM 694 N N . PRO A 1 85 ? -11.800 25.339 19.992 1.00 49.31 85 PRO A N 1
ATOM 695 C CA . PRO A 1 85 ? -11.424 26.641 20.567 1.00 49.31 85 PRO A CA 1
ATOM 696 C C . PRO A 1 85 ? -12.572 27.627 20.852 1.00 49.31 85 PRO A C 1
ATOM 698 O O . PRO A 1 85 ? -12.416 28.508 21.686 1.00 49.31 85 PRO A O 1
ATOM 701 N N . LEU A 1 86 ? -13.726 27.483 20.186 1.00 53.03 86 LEU A N 1
ATOM 702 C CA . LEU A 1 86 ? -14.910 28.343 20.350 1.00 53.03 86 LEU A CA 1
ATOM 703 C C . LEU A 1 86 ? -16.183 27.605 20.812 1.00 53.03 86 LEU A C 1
ATOM 705 O O . LEU A 1 86 ? -17.195 28.249 21.065 1.00 53.03 86 LEU A O 1
ATOM 709 N N . LEU A 1 87 ? -16.164 26.272 20.917 1.00 55.84 87 LEU A N 1
ATOM 710 C CA . LEU A 1 87 ? -17.351 25.446 21.210 1.00 55.84 87 LEU A CA 1
ATOM 711 C C . LEU A 1 87 ? -17.186 24.563 22.452 1.00 55.84 87 LEU A C 1
ATOM 713 O O . LEU A 1 87 ? -17.932 23.598 22.610 1.00 55.84 87 LEU A O 1
ATOM 717 N N . ALA A 1 88 ? -16.203 24.860 23.309 1.00 52.53 88 ALA A N 1
ATOM 718 C CA . ALA A 1 88 ? -15.938 24.046 24.490 1.00 52.53 88 ALA A CA 1
ATOM 719 C C . ALA A 1 88 ? -17.234 23.753 25.266 1.00 52.53 88 ALA A C 1
ATOM 721 O O . ALA A 1 88 ? -17.959 24.670 25.659 1.00 52.53 88 ALA A O 1
ATOM 722 N N . SER A 1 89 ? -17.514 22.461 25.418 1.00 53.00 89 SER A N 1
ATOM 723 C CA . SER A 1 89 ? -18.552 21.944 26.296 1.00 53.00 89 SER A CA 1
ATOM 724 C C . SER A 1 89 ? -17.884 21.694 27.639 1.00 53.00 89 SER A C 1
ATOM 726 O O . SER A 1 89 ? -16.898 20.966 27.701 1.00 53.00 89 SER A O 1
ATOM 728 N N . GLU A 1 90 ? -18.373 22.329 28.697 1.00 60.56 90 GLU A N 1
ATOM 729 C CA . GLU A 1 90 ? -17.994 21.966 30.060 1.00 60.56 90 GLU A CA 1
ATOM 730 C C . GLU A 1 90 ? -19.078 21.035 30.615 1.00 60.56 90 GLU A C 1
ATOM 732 O O . GLU A 1 90 ? -20.260 21.393 30.551 1.00 60.56 90 GLU A O 1
ATOM 737 N N . PRO A 1 91 ? -18.726 19.850 31.150 1.00 70.94 91 PRO A N 1
ATOM 738 C CA . PRO A 1 91 ? -17.379 19.278 31.325 1.00 70.94 91 PRO A CA 1
ATOM 739 C C . PRO A 1 91 ? -16.787 18.647 30.045 1.00 70.94 91 PRO A C 1
ATOM 741 O O . PRO A 1 91 ? -17.525 18.364 29.099 1.00 70.94 91 PRO A O 1
ATOM 744 N N . ARG A 1 92 ? -15.466 18.374 30.044 1.00 78.06 92 ARG A N 1
ATOM 745 C CA . ARG A 1 92 ? -14.746 17.754 28.912 1.00 78.06 92 ARG A CA 1
ATOM 746 C C . ARG A 1 92 ? -15.436 16.484 28.418 1.00 78.06 92 ARG A C 1
ATOM 748 O O . ARG A 1 92 ? -15.717 15.582 29.211 1.00 78.06 92 ARG A O 1
ATOM 755 N N . LEU A 1 93 ? -15.622 16.373 27.103 1.00 75.06 93 LEU A N 1
ATOM 756 C CA . LEU A 1 93 ? -16.366 15.263 26.488 1.00 75.06 93 LEU A CA 1
ATOM 757 C C . LEU A 1 93 ? -15.523 14.008 26.230 1.00 75.06 93 LEU A C 1
ATOM 759 O O . LEU A 1 93 ? -16.076 12.929 26.011 1.00 75.06 93 LEU A O 1
ATOM 763 N N . THR A 1 94 ? -14.199 14.154 26.205 1.00 83.94 94 THR A N 1
ATOM 764 C CA . THR A 1 94 ? -13.248 13.084 25.874 1.00 83.94 94 THR A CA 1
ATOM 765 C C . THR A 1 94 ? -11.963 13.230 26.681 1.00 83.94 94 THR A C 1
ATOM 767 O O . THR A 1 94 ? -11.548 14.348 26.993 1.00 83.94 94 THR A O 1
ATOM 770 N N . SER A 1 95 ? -11.300 12.112 26.967 1.00 89.25 95 SER A N 1
ATOM 771 C CA . SER A 1 95 ? -9.936 12.099 27.503 1.00 89.25 95 SER A CA 1
ATOM 772 C C . SER A 1 95 ? -8.919 12.154 26.362 1.00 89.25 95 SER A C 1
ATOM 774 O O . SER A 1 95 ? -9.184 11.671 25.262 1.00 89.25 95 SER A O 1
ATOM 776 N N . ILE A 1 96 ? -7.743 12.718 26.632 1.00 92.50 96 ILE A N 1
ATOM 777 C CA . ILE A 1 96 ? -6.638 12.803 25.677 1.00 92.50 96 ILE A CA 1
ATOM 778 C C . ILE A 1 96 ? -5.403 12.182 26.310 1.00 92.50 96 ILE A C 1
ATOM 780 O O . ILE A 1 96 ? -4.926 12.654 27.345 1.00 92.50 96 ILE A O 1
ATOM 784 N N . GLU A 1 97 ? -4.878 11.144 25.671 1.00 92.75 97 GLU A N 1
ATOM 785 C CA . GLU A 1 97 ? -3.698 10.420 26.135 1.00 92.75 97 GLU A CA 1
ATOM 786 C C . GLU A 1 97 ? -2.592 10.461 25.084 1.00 92.75 97 GLU A C 1
ATOM 788 O O . GLU A 1 97 ? -2.838 10.271 23.892 1.00 92.75 97 GLU A O 1
ATOM 793 N N . VAL A 1 98 ? -1.364 10.713 25.528 1.00 85.81 98 VAL A N 1
ATOM 794 C CA . VAL A 1 98 ? -0.189 10.790 24.664 1.00 85.81 98 VAL A CA 1
ATOM 795 C C . VAL A 1 98 ? 0.237 9.393 24.238 1.00 85.81 98 VAL A C 1
ATOM 797 O O . VAL A 1 98 ? 0.557 8.547 25.070 1.00 85.81 98 VAL A O 1
ATOM 800 N N . VAL A 1 99 ? 0.281 9.165 22.931 1.00 78.25 99 VAL A N 1
ATOM 801 C CA . VAL A 1 99 ? 0.707 7.892 22.331 1.00 78.25 99 VAL A CA 1
ATOM 802 C C . VAL A 1 99 ? 2.181 7.951 21.933 1.00 78.25 99 VAL A C 1
ATOM 804 O O . VAL A 1 99 ? 2.910 6.982 22.138 1.00 78.25 99 VAL A O 1
ATOM 807 N N . ILE A 1 100 ? 2.634 9.116 21.465 1.00 75.44 100 ILE A N 1
ATOM 808 C CA . ILE A 1 100 ? 4.037 9.445 21.183 1.00 75.44 100 ILE A CA 1
ATOM 809 C C . ILE A 1 100 ? 4.348 10.749 21.899 1.00 75.44 100 ILE A C 1
ATOM 811 O O . ILE A 1 100 ? 3.542 11.672 21.781 1.00 75.44 100 ILE A O 1
ATOM 815 N N . ASP A 1 101 ? 5.501 10.816 22.578 1.00 76.44 101 ASP A N 1
ATOM 816 C CA . ASP A 1 101 ? 6.044 12.022 23.216 1.00 76.44 101 ASP A CA 1
ATOM 817 C C . ASP A 1 101 ? 5.675 13.276 22.418 1.00 76.44 101 ASP A C 1
ATOM 819 O O . ASP A 1 101 ? 6.034 13.425 21.246 1.00 76.44 101 ASP A O 1
ATOM 823 N N . ALA A 1 102 ? 4.880 14.135 23.044 1.00 84.94 102 ALA A N 1
ATOM 824 C CA . ALA A 1 102 ? 4.180 15.206 22.368 1.00 84.94 102 ALA A CA 1
ATOM 825 C C . ALA A 1 102 ? 4.653 16.557 22.873 1.00 84.94 102 ALA A C 1
ATOM 827 O O . ALA A 1 102 ? 4.742 16.797 24.078 1.00 84.94 102 ALA A O 1
ATOM 828 N N . GLU A 1 103 ? 4.876 17.475 21.941 1.00 87.38 103 GLU A N 1
ATOM 829 C CA . GLU A 1 103 ? 4.913 18.890 22.264 1.00 87.38 103 GLU A CA 1
ATOM 830 C C . GLU A 1 103 ? 3.607 19.532 21.843 1.00 87.38 103 GLU A C 1
ATOM 832 O O . GLU A 1 103 ? 3.122 19.354 20.722 1.00 87.38 103 GLU A O 1
ATOM 837 N N . VAL A 1 104 ? 3.046 20.313 22.750 1.00 91.06 104 VAL A N 1
ATOM 838 C CA . VAL A 1 104 ? 1.762 20.967 22.556 1.00 91.06 104 VAL A CA 1
ATOM 839 C C . VAL A 1 104 ? 1.907 22.445 22.867 1.00 91.06 104 VAL A C 1
ATOM 841 O O . VAL A 1 104 ? 2.669 22.829 23.758 1.00 91.06 104 VAL A O 1
ATOM 844 N N . PHE A 1 105 ? 1.174 23.280 22.139 1.00 90.38 105 PHE A N 1
ATOM 845 C CA . PHE A 1 105 ? 0.808 24.583 22.669 1.00 90.38 105 PHE A CA 1
ATOM 846 C C . PHE A 1 105 ? -0.433 24.431 23.530 1.00 90.38 105 PHE A C 1
ATOM 848 O O . PHE A 1 105 ? -1.394 23.792 23.115 1.00 90.38 105 PHE A O 1
ATOM 855 N N . GLU A 1 106 ? -0.399 25.041 24.703 1.00 90.69 106 GLU A N 1
ATOM 856 C CA . GLU A 1 106 ? -1.486 25.115 25.669 1.00 90.69 106 GLU A CA 1
ATOM 857 C C . GLU A 1 106 ? -1.815 26.594 25.907 1.00 90.69 106 GLU A C 1
ATOM 859 O O . GLU A 1 106 ? -0.915 27.428 26.021 1.00 90.69 106 GLU A O 1
ATOM 864 N N . THR A 1 107 ? -3.100 26.942 25.947 1.00 89.44 107 THR A N 1
ATOM 865 C CA . THR A 1 107 ? -3.542 28.283 26.353 1.00 89.44 107 THR A CA 1
ATOM 866 C C . THR A 1 107 ? -4.956 28.246 26.929 1.00 89.44 107 THR A C 1
ATOM 868 O O . THR A 1 107 ? -5.715 27.294 26.715 1.00 89.44 107 THR A O 1
ATOM 871 N N . GLU A 1 108 ? -5.312 29.289 27.675 1.00 86.81 108 GLU A N 1
ATOM 872 C CA . GLU A 1 108 ? -6.667 29.481 28.187 1.00 86.81 108 GLU A CA 1
ATOM 873 C C . GLU A 1 108 ? -7.592 29.969 27.071 1.00 86.81 108 GLU A C 1
ATOM 875 O O . GLU A 1 108 ? -7.245 30.854 26.281 1.00 86.81 108 GLU A O 1
ATOM 880 N N . LYS A 1 109 ? -8.813 29.432 27.038 1.00 79.12 109 LYS A N 1
ATOM 881 C CA . LYS A 1 109 ? -9.824 29.800 26.0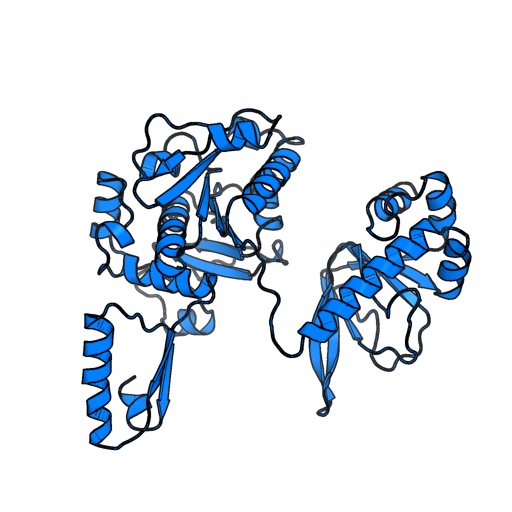44 1.00 79.12 109 LYS A CA 1
ATOM 882 C C . LYS A 1 109 ? -10.102 31.303 26.014 1.00 79.12 109 LYS A C 1
ATOM 884 O O . LYS A 1 109 ? -10.142 31.875 24.932 1.00 79.12 109 LYS A O 1
ATOM 889 N N . SER A 1 110 ? -10.246 31.950 27.172 1.00 83.81 110 SER A N 1
ATOM 890 C CA . SER A 1 110 ? -10.515 33.394 27.257 1.00 83.81 110 SER A CA 1
ATOM 891 C C . SER A 1 110 ? -9.409 34.232 26.612 1.00 83.81 110 SER A C 1
ATOM 893 O O . SER A 1 110 ? -9.701 35.150 25.849 1.00 83.81 110 SER A O 1
ATOM 895 N N . LEU A 1 111 ? -8.144 33.869 26.847 1.00 87.12 111 LEU A N 1
ATOM 896 C CA . LEU A 1 111 ? -6.989 34.548 26.256 1.00 87.12 111 LEU A CA 1
ATOM 897 C C . LEU A 1 111 ? -6.966 34.393 24.737 1.00 87.12 111 LEU A C 1
ATOM 899 O O . LEU A 1 111 ? -6.680 35.350 24.021 1.00 87.12 111 LEU A O 1
ATOM 903 N N . PHE A 1 112 ? -7.297 33.204 24.238 1.00 84.69 112 PHE A N 1
ATOM 904 C CA . PHE A 1 112 ? -7.401 32.974 22.804 1.00 84.69 112 PHE A CA 1
ATOM 905 C C . PHE A 1 112 ? -8.574 33.714 22.177 1.00 84.69 112 PHE A C 1
ATOM 907 O O . PHE A 1 112 ? -8.382 34.368 21.158 1.00 84.69 112 PHE A O 1
ATOM 914 N N . GLU A 1 113 ? -9.756 33.674 22.789 1.00 80.81 113 GLU A N 1
ATOM 915 C CA . GLU A 1 113 ? -10.931 34.417 22.331 1.00 80.81 113 GLU A CA 1
ATOM 916 C C . GLU A 1 113 ? -10.653 35.918 22.245 1.00 80.81 113 GLU A C 1
ATOM 918 O O . GLU A 1 113 ? -10.960 36.535 21.224 1.00 80.81 113 GLU A O 1
ATOM 923 N N . ASP A 1 114 ? -10.029 36.497 23.272 1.00 83.62 114 ASP A N 1
ATOM 924 C CA . ASP A 1 114 ? -9.621 37.901 23.271 1.00 83.62 114 ASP A CA 1
ATOM 925 C C . ASP A 1 114 ? -8.585 38.184 22.173 1.00 83.62 114 ASP A C 1
ATOM 927 O O . ASP A 1 114 ? -8.718 39.173 21.447 1.00 83.62 114 ASP A O 1
ATOM 931 N N . ALA A 1 115 ? -7.604 37.292 21.989 1.00 83.75 115 ALA A N 1
ATOM 932 C CA . ALA A 1 115 ? -6.572 37.432 20.966 1.00 83.75 115 ALA A CA 1
ATOM 933 C C . ALA A 1 115 ? -7.122 37.343 19.536 1.00 83.75 115 ALA A C 1
ATOM 935 O O . ALA A 1 115 ? -6.568 37.977 18.645 1.00 83.75 115 ALA A O 1
ATOM 936 N N . ILE A 1 116 ? -8.204 36.590 19.292 1.00 82.88 116 ILE A N 1
ATOM 937 C CA . ILE A 1 116 ? -8.769 36.401 17.944 1.00 82.88 116 ILE A CA 1
ATOM 938 C C . ILE A 1 116 ? -10.004 37.264 17.657 1.00 82.88 116 ILE A C 1
ATOM 940 O O . ILE A 1 116 ? -10.446 37.310 16.507 1.00 82.88 116 ILE A O 1
ATOM 944 N N . ARG A 1 117 ? -10.560 37.968 18.658 1.00 79.62 117 ARG A N 1
ATOM 945 C CA . ARG A 1 117 ? -11.830 38.723 18.567 1.00 79.62 117 ARG A CA 1
ATOM 946 C C . ARG A 1 117 ? -11.881 39.714 17.400 1.00 79.62 117 ARG A C 1
ATOM 948 O O . ARG A 1 117 ? -12.950 39.945 16.840 1.00 79.62 117 ARG A O 1
ATOM 955 N N . HIS A 1 118 ? -10.739 40.283 17.022 1.00 78.75 118 HIS A N 1
ATOM 956 C CA . HIS A 1 118 ? -10.629 41.262 15.935 1.00 78.75 118 HIS A CA 1
ATOM 957 C C . HIS A 1 118 ? -10.091 40.677 14.618 1.00 78.75 118 HIS A C 1
ATOM 959 O O . HIS A 1 118 ? -9.971 41.404 13.633 1.00 78.75 118 HIS A O 1
ATOM 965 N N . HIS A 1 119 ? -9.811 39.371 14.562 1.00 81.06 119 HIS A N 1
ATOM 966 C CA . HIS A 1 119 ? -9.249 38.709 13.386 1.00 81.06 119 HIS A CA 1
ATOM 967 C C . HIS A 1 119 ? -10.311 37.865 12.670 1.00 81.06 119 HIS A C 1
ATOM 969 O O . HIS A 1 119 ? -10.396 36.645 12.835 1.00 81.06 119 HIS A O 1
ATOM 975 N N . THR A 1 120 ? -11.102 38.511 11.809 1.00 78.00 120 THR A N 1
ATOM 976 C CA . THR A 1 120 ? -12.190 37.877 11.038 1.00 78.00 120 THR A CA 1
ATOM 977 C C . THR A 1 120 ? -11.725 36.655 10.237 1.00 78.00 120 THR A C 1
ATOM 979 O O . THR A 1 120 ? -12.471 35.689 10.096 1.00 78.00 120 THR A O 1
ATOM 982 N N . THR A 1 121 ? -10.478 36.650 9.757 1.00 78.75 121 THR A N 1
ATOM 983 C CA . THR A 1 121 ? -9.876 35.510 9.047 1.00 78.75 121 THR A CA 1
ATOM 984 C C . THR A 1 121 ? -9.728 34.277 9.943 1.00 78.75 121 THR A C 1
ATOM 986 O O . THR A 1 121 ? -10.027 33.169 9.501 1.00 78.75 121 THR A O 1
ATOM 989 N N . VAL A 1 122 ? -9.339 34.450 11.214 1.00 77.62 122 VAL A N 1
ATOM 990 C CA . VAL A 1 122 ? -9.243 33.342 12.180 1.00 77.62 122 VAL A CA 1
ATOM 991 C C . VAL A 1 122 ? -10.631 32.767 12.454 1.00 77.62 122 VAL A C 1
ATOM 993 O O . VAL A 1 122 ? -10.820 31.553 12.386 1.00 77.62 122 VAL A O 1
ATOM 996 N N . LEU A 1 123 ? -11.621 33.638 12.676 1.00 77.31 123 LEU A N 1
ATOM 997 C CA . LEU A 1 123 ? -13.018 33.242 12.884 1.00 77.31 123 LEU A CA 1
ATOM 998 C C . LEU A 1 123 ? -13.603 32.510 11.666 1.00 77.31 123 LEU A C 1
ATOM 1000 O O . LEU A 1 123 ? -14.310 31.516 11.821 1.00 77.31 123 LEU A O 1
ATOM 1004 N N . TYR A 1 124 ? -13.276 32.956 10.451 1.00 76.50 124 TYR A N 1
ATOM 1005 C CA . TYR A 1 124 ? -13.669 32.288 9.210 1.00 76.50 124 TYR A CA 1
ATOM 1006 C C . TYR A 1 124 ? -13.007 30.910 9.045 1.00 76.50 124 TYR A C 1
ATOM 1008 O O . TYR A 1 124 ? -13.664 29.938 8.670 1.00 76.50 124 TYR A O 1
ATOM 1016 N N . ASN A 1 125 ? -11.713 30.789 9.347 1.00 72.25 125 ASN A N 1
ATOM 1017 C CA . ASN A 1 125 ? -11.013 29.505 9.283 1.00 72.25 125 ASN A CA 1
ATOM 1018 C C . ASN A 1 125 ? -11.574 28.515 10.316 1.00 72.25 125 ASN A C 1
ATOM 1020 O O . ASN A 1 125 ? -11.807 27.350 9.990 1.00 72.25 125 ASN A O 1
ATOM 1024 N N . LEU A 1 126 ? -11.863 28.992 11.530 1.00 73.94 126 LEU A N 1
ATOM 1025 C CA . LEU A 1 126 ? -12.537 28.227 12.577 1.00 73.94 126 LEU A CA 1
ATOM 1026 C C . LEU A 1 126 ? -13.928 27.762 12.136 1.00 73.94 126 LEU A C 1
ATOM 1028 O O . LEU A 1 126 ? -14.211 26.569 12.218 1.00 73.94 126 LEU A O 1
ATOM 1032 N N . SER A 1 127 ? -14.775 28.652 11.610 1.00 73.31 127 SER A N 1
ATOM 1033 C CA . SER A 1 127 ? -16.128 28.283 11.170 1.00 73.31 127 SER A CA 1
ATOM 1034 C C . SER A 1 127 ? -16.116 27.235 10.054 1.00 73.31 127 SER A C 1
ATOM 1036 O O . SER A 1 127 ? -16.911 26.296 10.082 1.00 73.31 127 SER A O 1
ATOM 1038 N N . ARG A 1 128 ? -15.159 27.307 9.119 1.00 71.12 128 ARG A N 1
ATOM 1039 C CA . ARG A 1 128 ? -14.967 26.264 8.100 1.00 71.12 128 ARG A CA 1
ATOM 1040 C C . ARG A 1 128 ? -14.586 24.915 8.697 1.00 71.12 128 ARG A C 1
ATOM 1042 O O . ARG A 1 128 ? -15.133 23.902 8.268 1.00 71.12 128 ARG A O 1
ATOM 1049 N N . LEU A 1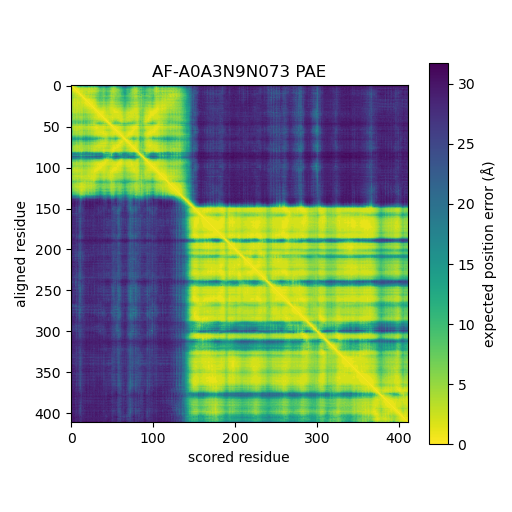 129 ? -13.663 24.892 9.658 1.00 68.06 129 LEU A N 1
ATOM 1050 C CA . LEU A 1 129 ? -13.255 23.656 10.334 1.00 68.06 129 LEU A CA 1
ATOM 1051 C C . LEU A 1 129 ? -14.419 23.042 11.127 1.00 68.06 129 LEU A C 1
ATOM 1053 O O . LEU A 1 129 ? -14.597 21.826 11.099 1.00 68.06 129 LEU A O 1
ATOM 1057 N N . LEU A 1 130 ? -15.250 23.875 11.764 1.00 66.00 130 LEU A N 1
ATOM 1058 C CA . LEU A 1 130 ? -16.475 23.449 12.448 1.00 66.00 130 LEU A CA 1
ATOM 1059 C C . LEU A 1 130 ? -17.483 22.827 11.479 1.00 66.00 130 LEU A C 1
ATOM 1061 O O . LEU A 1 130 ? -17.954 21.719 11.718 1.00 66.00 130 LEU A O 1
ATOM 1065 N N . CYS A 1 131 ? -17.773 23.493 10.359 1.00 64.62 131 CYS A N 1
ATOM 1066 C CA . CYS A 1 131 ? -18.685 22.966 9.343 1.00 64.62 131 CYS A CA 1
ATOM 1067 C C . CYS A 1 131 ? -18.198 21.629 8.766 1.00 64.62 131 CYS A C 1
ATOM 1069 O O . CYS A 1 131 ? -19.002 20.724 8.563 1.00 64.62 131 CYS A O 1
ATOM 1071 N N . GLN A 1 132 ? -16.889 21.478 8.539 1.00 62.47 132 GLN A N 1
ATOM 1072 C CA . GLN A 1 132 ? -16.304 20.218 8.069 1.00 62.47 132 GLN A CA 1
ATOM 1073 C C . GLN A 1 132 ? -16.449 19.081 9.086 1.00 62.47 132 GLN A C 1
ATOM 1075 O O . GLN A 1 132 ? -16.673 17.941 8.681 1.00 62.47 132 GLN A O 1
ATOM 1080 N N . LYS A 1 133 ? -16.332 19.386 10.384 1.00 58.41 133 LYS A N 1
ATOM 1081 C CA . LYS A 1 133 ? -16.490 18.402 11.460 1.00 58.41 133 LYS A CA 1
ATOM 1082 C C . LYS A 1 133 ? -17.960 18.030 11.696 1.00 58.41 133 LYS A C 1
ATOM 1084 O O . LYS A 1 133 ? -18.295 16.863 11.810 1.00 58.41 133 LYS A O 1
ATOM 1089 N N . LEU A 1 134 ? -18.877 18.995 11.645 1.00 57.19 134 LEU A N 1
ATOM 1090 C CA . LEU A 1 134 ? -20.317 18.711 11.741 1.00 57.19 134 LEU A CA 1
ATOM 1091 C C . LEU A 1 134 ? -20.828 17.864 10.566 1.00 57.19 134 LEU A C 1
ATOM 1093 O O . LEU A 1 134 ? -21.694 17.013 10.747 1.00 57.19 134 LEU A O 1
ATOM 1097 N N . GLN A 1 135 ? -20.275 18.068 9.368 1.00 55.53 135 GLN A N 1
ATOM 1098 C CA . GLN A 1 135 ? -20.564 17.221 8.210 1.00 55.53 135 GLN A CA 1
ATOM 1099 C C . GLN A 1 135 ? -19.939 15.823 8.328 1.00 55.53 135 GLN A C 1
ATOM 1101 O O . GLN A 1 135 ? -20.478 14.888 7.749 1.00 55.53 135 GLN A O 1
ATOM 1106 N N . SER A 1 136 ? -18.827 15.651 9.058 1.00 49.84 136 SER A N 1
ATOM 1107 C CA . SER A 1 136 ? -18.262 14.319 9.309 1.00 49.84 136 SER A CA 1
ATOM 1108 C C . SER A 1 136 ? -19.063 13.526 10.332 1.00 49.84 136 SER A C 1
ATOM 1110 O O . SER A 1 136 ? -19.349 12.361 10.082 1.00 49.84 136 SER A O 1
ATOM 1112 N N . ASP A 1 137 ? -19.502 14.175 11.411 1.00 47.44 137 ASP A N 1
ATOM 1113 C CA . ASP A 1 137 ? -20.178 13.503 12.525 1.00 47.44 137 ASP A CA 1
ATOM 1114 C C . ASP A 1 137 ? -21.600 13.023 12.153 1.00 47.44 137 ASP A C 1
ATOM 1116 O O . ASP A 1 137 ? -22.110 12.068 12.738 1.00 47.44 137 ASP A O 1
ATOM 1120 N N . GLN A 1 138 ? -22.245 13.631 11.143 1.00 44.62 138 GLN A N 1
ATOM 1121 C CA . GLN A 1 138 ? -23.525 13.148 10.594 1.00 44.62 138 GLN A CA 1
ATOM 1122 C C . GLN A 1 138 ? -23.376 11.924 9.672 1.00 44.62 138 GLN A C 1
ATOM 1124 O O . GLN A 1 138 ? -24.330 11.160 9.525 1.00 44.62 138 GLN A O 1
ATOM 1129 N N . ASP A 1 139 ? -22.189 11.697 9.105 1.00 43.25 139 ASP A N 1
ATOM 1130 C CA . ASP A 1 139 ? -21.869 10.513 8.296 1.00 43.25 139 ASP A CA 1
ATOM 1131 C C . ASP A 1 139 ? -21.332 9.337 9.153 1.00 43.25 139 ASP A C 1
ATOM 1133 O O . ASP A 1 139 ? -21.301 8.187 8.700 1.00 43.25 139 ASP A O 1
ATOM 1137 N N . ASP A 1 140 ? -20.947 9.587 10.412 1.00 42.56 140 ASP A N 1
ATOM 1138 C CA . ASP A 1 140 ? -20.167 8.655 11.246 1.00 42.56 140 ASP A CA 1
ATOM 1139 C C . ASP A 1 140 ? -20.962 7.522 11.921 1.00 42.56 140 ASP A C 1
ATOM 1141 O O . ASP A 1 140 ? -20.365 6.594 12.469 1.00 42.56 140 ASP A O 1
ATOM 1145 N N . THR A 1 141 ? -22.294 7.478 11.803 1.00 40.50 141 THR A N 1
ATOM 1146 C CA . THR A 1 141 ? -23.042 6.253 12.165 1.00 40.50 141 THR A CA 1
ATOM 1147 C C . THR A 1 141 ? -22.936 5.157 11.100 1.00 40.50 141 THR A C 1
ATOM 1149 O O . THR A 1 141 ? -23.169 3.989 11.412 1.00 40.50 141 THR A O 1
ATOM 1152 N N . GLN A 1 142 ? -22.515 5.472 9.868 1.00 40.53 142 GLN A N 1
ATOM 1153 C CA . GLN A 1 142 ? -22.237 4.483 8.824 1.00 40.53 142 GLN A CA 1
ATOM 1154 C C . GLN A 1 142 ? -21.254 5.026 7.771 1.00 40.53 142 GLN A C 1
ATOM 1156 O O . GLN A 1 142 ? -21.692 5.415 6.693 1.00 40.53 142 GLN A O 1
ATOM 1161 N N . LYS A 1 143 ? -19.936 4.974 8.028 1.00 38.22 143 LYS A N 1
ATOM 1162 C CA . LYS A 1 143 ? -18.849 4.650 7.061 1.00 38.22 143 LYS A CA 1
ATOM 1163 C C . LYS A 1 143 ? -17.504 5.175 7.573 1.00 38.22 143 LYS A C 1
ATOM 1165 O O . LYS A 1 143 ? -17.248 6.370 7.549 1.00 38.22 143 LYS A O 1
ATOM 1170 N N . LYS A 1 144 ? -16.566 4.263 7.864 1.00 39.28 144 LYS A N 1
ATOM 1171 C CA . LYS A 1 144 ? -15.123 4.573 7.876 1.00 39.28 144 LYS A CA 1
ATOM 1172 C C . LYS A 1 144 ? -14.790 5.344 6.592 1.00 39.28 144 LYS A C 1
ATOM 1174 O O . LYS A 1 144 ? -14.909 4.757 5.512 1.00 39.28 144 LYS A O 1
ATOM 1179 N N . LYS A 1 145 ? -14.406 6.625 6.682 1.00 40.12 145 LYS A N 1
ATOM 1180 C CA . LYS A 1 145 ? -14.004 7.431 5.516 1.00 40.12 145 LYS A CA 1
ATOM 1181 C C . LYS A 1 145 ? -12.893 6.698 4.763 1.00 40.12 145 LYS A C 1
ATOM 1183 O O . LYS A 1 145 ? -11.750 6.632 5.210 1.00 40.12 145 LYS A O 1
ATOM 1188 N N . ARG A 1 146 ? -13.246 6.087 3.627 1.00 46.72 146 ARG A N 1
ATOM 1189 C CA . ARG A 1 146 ? -12.286 5.474 2.705 1.00 46.72 146 ARG A CA 1
ATOM 1190 C C . ARG A 1 146 ? -11.365 6.587 2.217 1.00 46.72 146 ARG A C 1
ATOM 1192 O O . ARG A 1 146 ? -11.848 7.574 1.665 1.00 46.72 146 ARG A O 1
ATOM 1199 N N . VAL A 1 147 ? -10.056 6.432 2.413 1.00 54.91 147 VAL A N 1
ATOM 1200 C CA . VAL A 1 147 ? -9.072 7.260 1.709 1.00 54.91 147 VAL A CA 1
ATOM 1201 C C . VAL A 1 147 ? -9.370 7.103 0.221 1.00 54.91 147 VAL A C 1
ATOM 1203 O O . VAL A 1 147 ? -9.393 5.981 -0.282 1.00 54.91 147 VAL A O 1
ATOM 1206 N N . LYS A 1 148 ? -9.673 8.216 -0.456 1.00 56.94 148 LYS A N 1
ATOM 1207 C CA . LYS A 1 148 ? -10.112 8.210 -1.858 1.00 56.94 148 LYS A CA 1
ATOM 1208 C C . LYS A 1 148 ? -9.042 7.629 -2.796 1.00 56.94 148 LYS A C 1
ATOM 1210 O O . LYS A 1 148 ? -9.406 7.094 -3.832 1.00 56.94 148 LYS A O 1
ATOM 1215 N N . TYR A 1 149 ? -7.771 7.679 -2.378 1.00 72.56 149 TYR A N 1
ATOM 1216 C CA . TYR A 1 149 ? -6.613 7.170 -3.113 1.00 72.56 149 TYR A CA 1
ATOM 1217 C C . TYR A 1 149 ? -5.629 6.469 -2.158 1.00 72.56 149 TYR A C 1
ATOM 1219 O O . TYR A 1 149 ? -4.874 7.164 -1.471 1.00 72.56 149 TYR A O 1
ATOM 1227 N N . PRO A 1 150 ? -5.635 5.132 -2.017 1.00 86.44 150 PRO A N 1
ATOM 1228 C CA . PRO A 1 150 ? -4.683 4.450 -1.153 1.00 86.44 150 PRO A CA 1
ATOM 1229 C C . PRO A 1 150 ? -3.276 4.543 -1.745 1.00 86.44 150 PRO A C 1
ATOM 1231 O O . PRO A 1 150 ? -3.002 3.976 -2.804 1.00 86.44 150 PRO A O 1
ATOM 1234 N N . ILE A 1 151 ? -2.384 5.239 -1.040 1.00 91.81 151 ILE A N 1
ATOM 1235 C CA . ILE A 1 151 ? -0.946 5.178 -1.293 1.00 91.81 151 ILE A CA 1
ATOM 1236 C C . ILE A 1 151 ? -0.374 4.014 -0.493 1.00 91.81 151 ILE A C 1
ATOM 1238 O O . ILE A 1 151 ? -0.501 3.963 0.733 1.00 91.81 151 ILE A O 1
ATOM 1242 N N . ILE A 1 152 ? 0.259 3.087 -1.198 1.00 94.44 152 ILE A N 1
ATOM 1243 C CA . ILE A 1 152 ? 0.816 1.856 -0.655 1.00 94.44 152 ILE A CA 1
ATOM 1244 C C . ILE A 1 152 ? 2.324 1.898 -0.868 1.00 94.44 152 ILE A C 1
ATOM 1246 O O . ILE A 1 152 ? 2.791 1.782 -1.997 1.00 94.44 152 ILE A O 1
ATOM 1250 N N . CYS A 1 153 ? 3.090 2.064 0.203 1.00 93.75 153 CYS A N 1
ATOM 1251 C CA . CYS A 1 153 ? 4.545 2.026 0.147 1.00 93.75 153 CYS A CA 1
ATOM 1252 C C . CYS A 1 153 ? 5.042 0.592 0.351 1.00 93.75 153 CYS A C 1
ATOM 1254 O O . CYS A 1 153 ? 4.745 -0.024 1.373 1.00 93.75 153 CYS A O 1
ATOM 1256 N N . VAL A 1 154 ? 5.788 0.051 -0.611 1.00 95.00 154 VAL A N 1
ATOM 1257 C CA . VAL A 1 154 ? 6.454 -1.252 -0.503 1.00 95.00 154 VAL A CA 1
ATOM 1258 C C . VAL A 1 154 ? 7.897 -1.012 -0.078 1.00 95.00 154 VAL A C 1
ATOM 1260 O O . VAL A 1 154 ? 8.696 -0.473 -0.845 1.00 95.00 154 VAL A O 1
ATOM 1263 N N . TYR A 1 155 ? 8.234 -1.410 1.148 1.00 91.56 155 TYR A N 1
ATOM 1264 C CA . TYR A 1 155 ? 9.549 -1.200 1.758 1.00 91.56 155 TYR A CA 1
ATOM 1265 C C . TYR A 1 155 ? 10.095 -2.496 2.354 1.00 91.56 155 TYR A C 1
ATOM 1267 O O . TYR A 1 155 ? 9.351 -3.392 2.727 1.00 91.56 155 TYR A O 1
ATOM 1275 N N . GLY A 1 156 ? 11.413 -2.596 2.462 1.00 88.38 156 GLY A N 1
ATOM 1276 C CA . GLY A 1 156 ? 12.114 -3.749 3.011 1.00 88.38 156 GLY A CA 1
ATOM 1277 C C . GLY A 1 156 ? 13.599 -3.436 3.100 1.00 88.38 156 GLY A C 1
ATOM 1278 O O . GLY A 1 156 ? 14.152 -2.799 2.205 1.00 88.38 156 GLY A O 1
ATOM 1279 N N . THR A 1 157 ? 14.236 -3.862 4.184 1.00 83.81 157 THR A N 1
ATOM 1280 C CA . THR A 1 157 ? 15.628 -3.520 4.518 1.00 83.81 157 THR A CA 1
ATOM 1281 C C . THR A 1 157 ? 16.651 -4.292 3.685 1.00 83.81 157 THR A C 1
ATOM 1283 O O . THR A 1 157 ? 17.755 -3.807 3.453 1.00 83.81 157 THR A O 1
ATOM 1286 N N . GLU A 1 158 ? 16.279 -5.470 3.189 1.00 85.44 158 GLU A N 1
ATOM 1287 C CA . GLU A 1 158 ? 17.129 -6.329 2.369 1.00 85.44 158 GLU A CA 1
ATOM 1288 C C . GLU A 1 158 ? 17.057 -5.944 0.882 1.00 85.44 158 GLU A C 1
ATOM 1290 O O . GLU A 1 158 ? 15.990 -5.690 0.304 1.00 85.44 158 GLU A O 1
ATOM 1295 N N . GLU A 1 159 ? 18.217 -5.872 0.227 1.00 81.94 159 GLU A N 1
ATOM 1296 C CA . GLU A 1 159 ? 18.287 -5.866 -1.238 1.00 81.94 159 GLU A CA 1
ATOM 1297 C C . GLU A 1 159 ? 17.827 -7.232 -1.772 1.00 81.94 159 GLU A C 1
ATOM 1299 O O . GLU A 1 159 ? 18.026 -8.260 -1.137 1.00 81.94 159 GLU A O 1
ATOM 1304 N N . HIS A 1 160 ? 17.144 -7.242 -2.919 1.00 86.06 160 HIS A N 1
ATOM 1305 C CA . HIS A 1 160 ? 16.621 -8.460 -3.564 1.00 86.06 160 HIS A CA 1
ATOM 1306 C C . HIS A 1 160 ? 15.554 -9.266 -2.800 1.00 86.06 160 HIS A C 1
ATOM 1308 O O . HIS A 1 160 ? 15.136 -10.314 -3.282 1.00 86.06 160 HIS A O 1
ATOM 1314 N N . ILE A 1 161 ? 14.984 -8.740 -1.710 1.00 89.25 161 ILE A N 1
ATOM 1315 C CA . ILE A 1 161 ? 13.873 -9.391 -0.983 1.00 89.25 161 ILE A CA 1
ATOM 1316 C C . ILE A 1 161 ? 12.544 -9.465 -1.767 1.00 89.25 161 ILE A C 1
ATOM 1318 O O . ILE A 1 161 ? 11.528 -9.931 -1.259 1.00 89.25 161 ILE A O 1
ATOM 1322 N N . GLY A 1 162 ? 12.520 -8.985 -3.014 1.00 91.62 162 GLY A N 1
ATOM 1323 C CA . GLY A 1 162 ? 11.352 -9.038 -3.898 1.00 91.62 162 GLY A CA 1
ATOM 1324 C C . GLY A 1 162 ? 10.386 -7.854 -3.798 1.00 91.62 162 GLY A C 1
ATOM 1325 O O . GLY A 1 162 ? 9.240 -7.999 -4.204 1.00 91.62 162 GLY A O 1
ATOM 1326 N N . LYS A 1 163 ? 10.815 -6.680 -3.309 1.00 93.31 163 LYS A N 1
ATOM 1327 C CA . LYS A 1 163 ? 9.973 -5.460 -3.233 1.00 93.31 163 LYS A CA 1
ATOM 1328 C C . LYS A 1 163 ? 9.291 -5.114 -4.560 1.00 93.31 163 LYS A C 1
ATOM 1330 O O . LYS A 1 163 ? 8.067 -5.064 -4.612 1.00 93.31 163 LYS A O 1
ATOM 1335 N N . SER A 1 164 ? 10.059 -5.013 -5.643 1.00 94.69 164 SER A N 1
ATOM 1336 C CA . SER A 1 164 ? 9.520 -4.690 -6.968 1.00 94.69 164 SER A CA 1
ATOM 1337 C C . SER A 1 164 ? 8.563 -5.773 -7.483 1.00 94.69 164 SER A C 1
ATOM 1339 O O . SER A 1 164 ? 7.534 -5.454 -8.071 1.00 94.69 164 SER A O 1
ATOM 1341 N N . ILE A 1 165 ? 8.828 -7.055 -7.184 1.00 94.69 165 ILE A N 1
ATOM 1342 C CA . ILE A 1 165 ? 7.905 -8.163 -7.497 1.00 94.69 165 ILE A CA 1
ATOM 1343 C C . ILE A 1 165 ? 6.582 -7.972 -6.748 1.00 94.69 165 ILE A C 1
ATOM 1345 O O . ILE A 1 165 ? 5.520 -8.085 -7.361 1.00 94.69 165 ILE A O 1
ATOM 1349 N N . VAL A 1 166 ? 6.640 -7.647 -5.452 1.00 96.06 166 VAL A N 1
ATOM 1350 C CA . VAL A 1 166 ? 5.458 -7.358 -4.629 1.00 96.06 166 VAL A CA 1
ATOM 1351 C C . VAL A 1 166 ? 4.692 -6.159 -5.177 1.00 96.06 166 VAL A C 1
ATOM 1353 O O . VAL A 1 166 ? 3.481 -6.261 -5.354 1.00 96.06 166 VAL A O 1
ATOM 1356 N N . ALA A 1 167 ? 5.373 -5.056 -5.494 1.00 97.12 167 ALA A N 1
ATOM 1357 C CA . ALA A 1 167 ? 4.753 -3.847 -6.030 1.00 97.12 167 ALA A CA 1
ATOM 1358 C C . ALA A 1 167 ? 4.020 -4.113 -7.356 1.00 97.12 167 ALA A C 1
ATOM 1360 O O . ALA A 1 167 ? 2.857 -3.732 -7.503 1.00 97.12 167 ALA A O 1
ATOM 1361 N N . ILE A 1 168 ? 4.662 -4.830 -8.285 1.00 97.69 168 ILE A N 1
ATOM 1362 C CA . ILE A 1 168 ? 4.096 -5.189 -9.594 1.00 97.69 168 ILE A CA 1
ATOM 1363 C C . ILE A 1 168 ? 2.862 -6.068 -9.444 1.00 97.69 168 ILE A C 1
ATOM 1365 O O . ILE A 1 168 ? 1.787 -5.738 -9.951 1.00 97.69 168 ILE A O 1
ATOM 1369 N N . HIS A 1 169 ? 3.005 -7.193 -8.745 1.00 97.69 169 HIS A N 1
ATOM 1370 C CA . HIS A 1 169 ? 1.930 -8.172 -8.654 1.00 97.69 169 HIS A CA 1
ATOM 1371 C C . HIS A 1 169 ? 0.757 -7.639 -7.843 1.00 97.69 169 HIS A C 1
ATOM 1373 O O . HIS A 1 169 ? -0.392 -7.887 -8.213 1.00 97.69 169 HIS A O 1
ATOM 1379 N N . LEU A 1 170 ? 1.019 -6.857 -6.794 1.00 97.50 170 LEU A N 1
ATOM 1380 C CA . LEU A 1 170 ? -0.034 -6.175 -6.061 1.00 97.50 170 LEU A CA 1
ATOM 1381 C C . LEU A 1 170 ? -0.746 -5.139 -6.929 1.00 97.50 170 LEU A C 1
ATOM 1383 O O . LEU A 1 170 ? -1.973 -5.136 -6.951 1.00 97.50 170 LEU A O 1
ATOM 1387 N N . GLY A 1 171 ? -0.008 -4.276 -7.633 1.00 97.50 171 GLY A N 1
ATOM 1388 C CA . GLY A 1 171 ? -0.594 -3.231 -8.472 1.00 97.50 171 GLY A CA 1
ATOM 1389 C C . GLY A 1 171 ? -1.534 -3.815 -9.524 1.00 97.50 171 GLY A C 1
ATOM 1390 O O . GLY A 1 171 ? -2.689 -3.410 -9.627 1.00 97.50 171 GLY A O 1
ATOM 1391 N N . VAL A 1 172 ? -1.079 -4.843 -10.239 1.00 98.00 172 VAL A N 1
ATOM 1392 C CA . VAL A 1 172 ? -1.878 -5.509 -11.280 1.00 98.00 172 VAL A CA 1
ATOM 1393 C C . VAL A 1 172 ? -3.063 -6.258 -10.667 1.00 98.00 172 VAL A C 1
ATOM 1395 O O . VAL A 1 172 ? -4.171 -6.201 -11.200 1.00 98.00 172 VAL A O 1
ATOM 1398 N N . SER A 1 173 ? -2.873 -6.910 -9.517 1.00 97.19 173 SER A N 1
ATOM 1399 C CA . SER A 1 173 ? -3.971 -7.581 -8.810 1.00 97.19 173 SER A CA 1
ATOM 1400 C C . SER A 1 173 ? -5.015 -6.587 -8.302 1.00 97.19 173 SER A C 1
ATOM 1402 O O . SER A 1 173 ? -6.205 -6.859 -8.399 1.00 97.19 173 SER A O 1
ATOM 1404 N N . LEU A 1 174 ? -4.616 -5.400 -7.832 1.00 95.75 174 LEU A N 1
ATOM 1405 C CA . LEU A 1 174 ? -5.551 -4.334 -7.465 1.00 95.75 174 LEU A CA 1
ATOM 1406 C C . LEU A 1 174 ? -6.394 -3.909 -8.665 1.00 95.75 174 LEU A C 1
ATOM 1408 O O . LEU A 1 174 ? -7.615 -3.850 -8.535 1.00 95.75 174 LEU A O 1
ATOM 1412 N N . VAL A 1 175 ? -5.788 -3.688 -9.834 1.00 95.12 175 VAL A N 1
ATOM 1413 C CA . VAL A 1 175 ? -6.537 -3.370 -11.063 1.00 95.12 175 VAL A CA 1
ATOM 1414 C C . VAL A 1 175 ? -7.527 -4.488 -11.402 1.00 95.12 175 VAL A C 1
ATOM 1416 O O . VAL A 1 175 ? -8.696 -4.218 -11.679 1.00 95.12 175 VAL A O 1
ATOM 1419 N N . GLN A 1 176 ? -7.106 -5.753 -11.330 1.00 92.75 176 GLN A N 1
ATOM 1420 C CA . GLN A 1 176 ? -7.964 -6.892 -11.666 1.00 92.75 176 GLN A CA 1
ATOM 1421 C C . GLN A 1 176 ? -9.141 -7.067 -10.700 1.00 92.75 176 GLN A C 1
ATOM 1423 O O . GLN A 1 176 ? -10.270 -7.268 -11.153 1.00 92.75 176 GLN A O 1
ATOM 1428 N N . GLU A 1 177 ? -8.896 -6.959 -9.398 1.00 91.50 177 GLU A N 1
ATOM 1429 C CA . GLU A 1 177 ? -9.881 -7.224 -8.344 1.00 91.50 177 GLU A CA 1
ATOM 1430 C C . GLU A 1 177 ? -10.820 -6.034 -8.100 1.00 91.50 177 GLU A C 1
ATOM 1432 O O . GLU A 1 177 ? -11.988 -6.207 -7.747 1.00 91.50 177 GLU A O 1
ATOM 1437 N N . THR A 1 178 ? -10.328 -4.804 -8.280 1.00 89.38 178 THR A N 1
ATOM 1438 C CA . THR A 1 178 ? -11.096 -3.583 -7.977 1.00 89.38 178 THR A CA 1
ATOM 1439 C C . THR A 1 178 ? -11.653 -2.891 -9.217 1.00 89.38 178 THR A C 1
ATOM 1441 O O . THR A 1 178 ? -12.633 -2.158 -9.093 1.00 89.38 178 THR A O 1
ATOM 1444 N N . LYS A 1 179 ? -11.065 -3.141 -10.397 1.00 89.25 179 LYS A N 1
ATOM 1445 C CA . LYS A 1 179 ? -11.319 -2.422 -11.662 1.00 89.25 179 LYS A CA 1
ATOM 1446 C C . LYS A 1 179 ? -11.011 -0.919 -11.605 1.00 89.25 179 LYS A C 1
ATOM 1448 O O . LYS A 1 179 ? -11.429 -0.172 -12.485 1.00 89.25 179 LYS A O 1
ATOM 1453 N N . CYS A 1 180 ? -10.280 -0.482 -10.586 1.00 91.69 180 CYS A N 1
ATOM 1454 C CA . CYS A 1 180 ? -9.822 0.890 -10.426 1.00 91.69 180 CYS A CA 1
ATOM 1455 C C . CYS A 1 180 ? -8.454 1.101 -11.089 1.00 91.69 180 CYS A C 1
ATOM 1457 O O . CYS A 1 180 ? -7.695 0.149 -11.286 1.00 91.69 180 CYS A O 1
ATOM 1459 N N . ARG A 1 181 ? -8.123 2.356 -11.410 1.00 93.62 181 ARG A N 1
ATOM 1460 C CA . ARG A 1 181 ? -6.834 2.707 -12.019 1.00 93.62 181 ARG A CA 1
ATOM 1461 C C . ARG A 1 181 ? -5.735 2.686 -10.966 1.00 93.62 181 ARG A C 1
ATOM 1463 O O . ARG A 1 181 ? -5.881 3.305 -9.911 1.00 93.62 181 ARG A O 1
ATOM 1470 N N . ALA A 1 182 ? -4.622 2.032 -11.273 1.00 96.56 182 ALA A N 1
ATOM 1471 C CA . ALA A 1 182 ? -3.462 1.983 -10.396 1.00 96.56 182 ALA A CA 1
ATOM 1472 C C . ALA A 1 182 ? -2.189 2.395 -11.139 1.00 96.56 182 ALA A C 1
ATOM 1474 O O . ALA A 1 182 ? -2.064 2.171 -12.344 1.00 96.56 182 ALA A O 1
ATOM 1475 N N . ILE A 1 183 ? -1.245 2.966 -10.396 1.00 98.19 183 ILE A N 1
ATOM 1476 C CA . ILE A 1 183 ? 0.083 3.319 -10.895 1.00 98.19 183 ILE A CA 1
ATOM 1477 C C . ILE A 1 183 ? 1.169 2.839 -9.937 1.00 98.19 183 ILE A C 1
ATOM 1479 O O . ILE A 1 183 ? 0.986 2.873 -8.718 1.00 98.19 183 ILE A O 1
ATOM 1483 N N . ILE A 1 184 ? 2.305 2.416 -10.491 1.00 98.12 184 ILE A N 1
ATOM 1484 C CA . ILE A 1 184 ? 3.524 2.122 -9.741 1.00 98.12 184 ILE A CA 1
ATOM 1485 C C . ILE A 1 184 ? 4.511 3.277 -9.909 1.00 98.12 184 ILE A C 1
ATOM 1487 O O . ILE A 1 184 ? 4.953 3.576 -11.018 1.00 98.12 184 ILE A O 1
ATOM 1491 N N . LEU A 1 185 ? 4.871 3.907 -8.795 1.00 96.81 185 LEU A N 1
ATOM 1492 C CA . LEU A 1 185 ? 5.965 4.858 -8.687 1.00 96.81 185 LEU A CA 1
ATOM 1493 C C . LEU A 1 185 ? 7.250 4.096 -8.343 1.00 96.81 185 LEU A C 1
ATOM 1495 O O . LEU A 1 185 ? 7.426 3.652 -7.210 1.00 96.81 185 LEU A O 1
ATOM 1499 N N . ASP A 1 186 ? 8.133 3.935 -9.322 1.00 95.38 186 ASP A N 1
ATOM 1500 C CA . ASP A 1 186 ? 9.404 3.226 -9.169 1.00 95.38 186 ASP A CA 1
ATOM 1501 C C . ASP A 1 186 ? 10.499 4.198 -8.704 1.00 95.38 186 ASP A C 1
ATOM 1503 O O . ASP A 1 186 ? 10.960 5.050 -9.468 1.00 95.38 186 ASP A O 1
ATOM 1507 N N . MET A 1 187 ? 10.894 4.078 -7.431 1.00 91.25 187 MET A N 1
ATOM 1508 C CA . MET A 1 187 ? 12.009 4.806 -6.810 1.00 91.25 187 MET A CA 1
ATOM 1509 C C . MET A 1 187 ? 13.276 3.931 -6.688 1.00 91.25 187 MET A C 1
ATOM 1511 O O . MET A 1 187 ? 14.191 4.258 -5.925 1.00 91.25 187 MET A O 1
ATOM 1515 N N . GLY A 1 188 ? 13.315 2.789 -7.380 1.00 78.25 188 GLY A N 1
ATOM 1516 C CA . GLY A 1 188 ? 14.391 1.804 -7.342 1.00 78.25 188 GLY A CA 1
ATOM 1517 C C . GLY A 1 188 ? 15.601 2.132 -8.231 1.00 78.25 188 GLY A C 1
ATOM 1518 O O . GLY A 1 188 ? 15.749 3.213 -8.798 1.00 78.25 188 GLY A O 1
ATOM 1519 N N . MET A 1 189 ? 16.535 1.180 -8.331 1.00 66.31 189 MET A N 1
ATOM 1520 C CA . MET A 1 189 ? 17.794 1.335 -9.081 1.00 66.31 189 MET A CA 1
ATOM 1521 C C . MET A 1 189 ? 17.591 1.181 -10.602 1.00 66.31 189 MET A C 1
ATOM 1523 O O . MET A 1 189 ? 16.874 0.288 -11.049 1.00 66.31 189 MET A O 1
ATOM 1527 N N . LYS A 1 190 ? 18.315 1.980 -11.408 1.00 64.50 190 LYS A N 1
ATOM 1528 C CA . LYS A 1 190 ? 18.132 2.122 -12.875 1.00 64.50 190 LYS A CA 1
ATOM 1529 C C . LYS A 1 190 ? 18.067 0.819 -13.690 1.00 64.50 190 LYS A C 1
ATOM 1531 O O . LYS A 1 190 ? 17.356 0.795 -14.683 1.00 64.50 190 LYS A O 1
ATOM 1536 N N . GLN A 1 191 ? 18.798 -0.240 -13.329 1.00 61.62 191 GLN A N 1
ATOM 1537 C CA . GLN A 1 191 ? 18.959 -1.421 -14.201 1.00 61.62 191 GLN A CA 1
ATOM 1538 C C . GLN A 1 191 ? 18.050 -2.618 -13.860 1.00 61.62 191 GLN A C 1
ATOM 1540 O O . GLN A 1 191 ? 17.870 -3.499 -14.699 1.00 61.62 191 GLN A O 1
ATOM 1545 N N . GLN A 1 192 ? 17.455 -2.659 -12.663 1.00 68.56 192 GLN A N 1
ATOM 1546 C CA . GLN A 1 192 ? 16.618 -3.781 -12.194 1.00 68.56 192 GLN A CA 1
ATOM 1547 C C . GLN A 1 192 ? 15.284 -3.311 -11.590 1.00 68.56 192 GLN A C 1
ATOM 1549 O O . GLN A 1 192 ? 14.694 -4.003 -10.765 1.00 68.56 192 GLN A O 1
ATOM 1554 N N . GLY A 1 193 ? 14.830 -2.118 -11.984 1.00 85.12 193 GLY A N 1
ATOM 1555 C CA . GLY A 1 193 ? 13.564 -1.545 -11.537 1.00 85.12 193 GLY A CA 1
ATOM 1556 C C . GLY A 1 193 ? 12.336 -2.208 -12.163 1.00 85.12 193 GLY A C 1
ATOM 1557 O O . GLY A 1 193 ? 12.420 -3.157 -12.952 1.00 85.12 193 GLY A O 1
ATOM 1558 N N . VAL A 1 194 ? 11.175 -1.650 -11.843 1.00 94.31 194 VAL A N 1
ATOM 1559 C CA . VAL A 1 194 ? 9.857 -2.171 -12.224 1.00 94.31 194 VAL A CA 1
ATOM 1560 C C . VAL A 1 194 ? 9.700 -2.274 -13.741 1.00 94.31 194 VAL A C 1
ATOM 1562 O O . 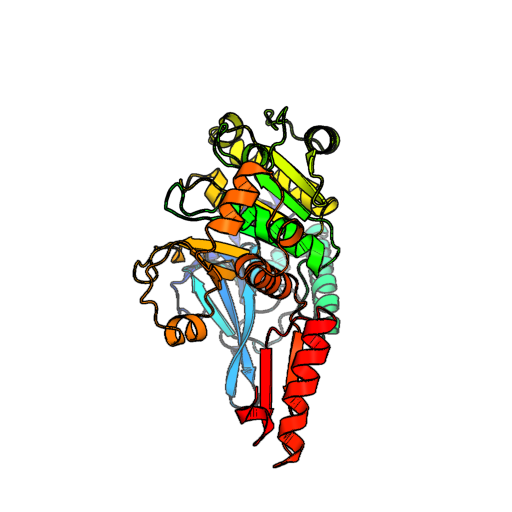VAL A 1 194 ? 9.252 -3.301 -14.254 1.00 94.31 194 VAL A O 1
ATOM 1565 N N . ALA A 1 195 ? 10.118 -1.238 -14.471 1.00 93.06 195 ALA A N 1
ATOM 1566 C CA . ALA A 1 195 ? 9.994 -1.190 -15.928 1.00 93.06 195 ALA A CA 1
ATOM 1567 C C . ALA A 1 195 ? 10.784 -2.315 -16.626 1.00 93.06 195 ALA A C 1
ATOM 1569 O O . ALA A 1 195 ? 10.289 -2.932 -17.567 1.00 93.06 195 ALA A O 1
ATOM 1570 N N . SER A 1 196 ? 11.976 -2.641 -16.113 1.00 91.81 196 SER A N 1
ATOM 1571 C CA . SER A 1 196 ? 12.821 -3.723 -16.636 1.00 91.81 196 SER A CA 1
ATOM 1572 C C . SER A 1 196 ? 12.176 -5.099 -16.428 1.00 91.81 196 SER A C 1
ATOM 1574 O O . SER A 1 196 ? 12.128 -5.917 -17.351 1.00 91.81 196 SER A O 1
ATOM 1576 N N . MET A 1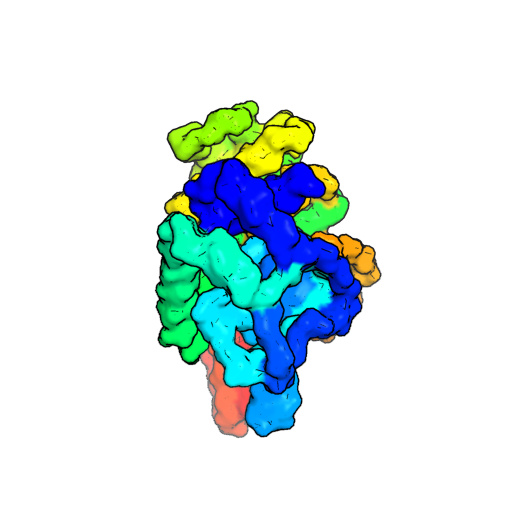 197 ? 11.598 -5.340 -15.243 1.00 94.31 197 MET A N 1
ATOM 1577 C CA . MET A 1 197 ? 10.879 -6.587 -14.952 1.00 94.31 197 MET A CA 1
ATOM 1578 C C . MET A 1 197 ? 9.649 -6.773 -15.849 1.00 94.31 197 MET A C 1
ATOM 1580 O O . MET A 1 197 ? 9.358 -7.894 -16.249 1.00 94.31 197 MET A O 1
ATOM 1584 N N . LEU A 1 198 ? 8.976 -5.679 -16.217 1.00 95.81 198 LEU A N 1
ATOM 1585 C CA . LEU A 1 198 ? 7.833 -5.662 -17.138 1.00 95.81 198 LEU A CA 1
ATOM 1586 C C . LEU A 1 198 ? 8.225 -5.622 -18.628 1.00 95.81 198 LEU A C 1
ATOM 1588 O O . LEU A 1 198 ? 7.354 -5.461 -19.477 1.00 95.81 198 LEU A O 1
ATOM 1592 N N . LYS A 1 199 ? 9.516 -5.759 -18.966 1.00 95.19 199 LYS A N 1
ATOM 1593 C CA . LYS A 1 199 ? 10.029 -5.710 -20.353 1.00 95.19 199 LYS A CA 1
ATOM 1594 C C . LYS A 1 199 ? 9.657 -4.426 -21.106 1.00 95.19 199 LYS A C 1
ATOM 1596 O O . LYS A 1 199 ? 9.437 -4.446 -22.314 1.00 95.19 199 LYS A O 1
ATOM 1601 N N . ILE A 1 200 ? 9.604 -3.303 -20.393 1.00 93.25 200 ILE A N 1
ATOM 1602 C CA . ILE A 1 200 ? 9.339 -1.986 -20.973 1.00 93.25 200 ILE A CA 1
ATOM 1603 C C . ILE A 1 200 ? 10.659 -1.382 -21.463 1.00 93.25 200 ILE A C 1
ATOM 1605 O O . ILE A 1 200 ? 11.552 -1.106 -20.664 1.00 93.25 200 ILE A O 1
ATOM 1609 N N . ASP A 1 201 ? 10.756 -1.140 -22.770 1.00 89.94 201 ASP A N 1
ATOM 1610 C CA . ASP A 1 201 ? 11.901 -0.500 -23.424 1.00 89.94 201 ASP A CA 1
ATOM 1611 C C . ASP A 1 201 ? 11.406 0.415 -24.569 1.00 89.94 201 ASP A C 1
ATOM 1613 O O . ASP A 1 201 ? 10.633 -0.050 -25.414 1.00 89.94 201 ASP A O 1
ATOM 1617 N N . PRO A 1 202 ? 11.784 1.712 -24.619 1.00 89.12 202 PRO A N 1
ATOM 1618 C CA . PRO A 1 202 ? 12.638 2.433 -23.671 1.00 89.12 202 PRO A CA 1
ATOM 1619 C C . PRO A 1 202 ? 11.923 2.839 -22.378 1.00 89.12 202 PRO A C 1
ATOM 1621 O O . PRO A 1 202 ? 10.760 3.249 -22.383 1.00 89.12 202 PRO A O 1
ATOM 1624 N N . VAL A 1 203 ? 12.663 2.815 -21.266 1.00 89.56 203 VAL A N 1
ATOM 1625 C CA . VAL A 1 203 ? 12.197 3.355 -19.980 1.00 89.56 203 VAL A CA 1
ATOM 1626 C C . VAL A 1 203 ? 12.226 4.885 -20.011 1.00 89.56 203 VAL A C 1
ATOM 1628 O O . VAL A 1 203 ? 13.238 5.499 -20.359 1.00 89.56 203 VAL A O 1
ATOM 1631 N N . ARG A 1 204 ? 11.119 5.522 -19.613 1.00 91.69 204 ARG A N 1
ATOM 1632 C CA . ARG A 1 204 ? 11.018 6.979 -19.459 1.00 91.69 204 ARG A CA 1
ATOM 1633 C C . ARG A 1 204 ? 11.187 7.348 -17.992 1.00 91.69 204 ARG A C 1
ATOM 1635 O O . ARG A 1 204 ? 10.335 7.032 -17.170 1.00 91.69 204 ARG A O 1
ATOM 1642 N N . TYR A 1 205 ? 12.275 8.046 -17.681 1.00 91.38 205 TYR A N 1
ATOM 1643 C CA . TYR A 1 205 ? 12.531 8.531 -16.329 1.00 91.38 205 TYR A CA 1
ATOM 1644 C C . TYR A 1 205 ? 12.059 9.968 -16.148 1.00 91.38 205 TYR A C 1
ATOM 1646 O O . TYR A 1 205 ? 12.242 10.821 -17.027 1.00 91.38 205 TYR A O 1
ATOM 1654 N N . LEU A 1 206 ? 11.492 10.229 -14.977 1.00 90.56 206 LEU A N 1
ATOM 1655 C CA . LEU A 1 206 ? 11.307 11.563 -14.445 1.00 90.56 206 LEU A CA 1
ATOM 1656 C C . LEU A 1 206 ? 12.640 12.023 -13.838 1.00 90.56 206 LEU A C 1
ATOM 1658 O O . LEU A 1 206 ? 13.104 11.480 -12.835 1.00 90.56 206 LEU A O 1
ATOM 1662 N N . ASP A 1 207 ? 13.275 12.983 -14.503 1.00 87.94 207 ASP A N 1
ATOM 1663 C CA . ASP A 1 207 ? 14.669 13.395 -14.287 1.00 87.94 207 ASP A CA 1
ATOM 1664 C C . ASP A 1 207 ? 14.814 14.877 -13.904 1.00 87.94 207 ASP A C 1
ATOM 1666 O O . ASP A 1 207 ? 15.921 15.366 -13.685 1.00 87.94 207 ASP A O 1
ATOM 1670 N N . SER A 1 208 ? 13.696 15.593 -13.775 1.00 83.00 208 SER A N 1
ATOM 1671 C CA . SER A 1 208 ? 13.656 17.015 -13.441 1.00 83.00 208 SER A CA 1
ATOM 1672 C C . SER A 1 208 ? 12.884 17.273 -12.149 1.00 83.00 208 SER A C 1
ATOM 1674 O O . SER A 1 208 ? 11.772 16.783 -11.965 1.00 83.00 208 SER A O 1
ATOM 1676 N N . ALA A 1 209 ? 13.434 18.138 -11.290 1.00 70.94 209 ALA A N 1
ATOM 1677 C CA . ALA A 1 209 ? 12.760 18.633 -10.085 1.00 70.94 209 ALA A CA 1
ATOM 1678 C C . ALA A 1 209 ? 11.597 19.598 -10.391 1.00 70.94 209 ALA A C 1
ATOM 1680 O O . ALA A 1 209 ? 10.759 19.874 -9.530 1.00 70.94 209 ALA A O 1
ATOM 1681 N N . ARG A 1 210 ? 11.522 20.136 -11.617 1.00 79.69 210 ARG A N 1
ATOM 1682 C CA . ARG A 1 210 ? 10.390 20.960 -12.064 1.00 79.69 210 ARG A CA 1
ATOM 1683 C C . ARG A 1 210 ? 9.285 20.054 -12.588 1.00 79.69 210 ARG A C 1
ATOM 1685 O O . ARG A 1 210 ? 9.152 19.850 -13.790 1.00 79.69 210 ARG A O 1
ATOM 1692 N N . VAL A 1 211 ? 8.513 19.516 -11.656 1.00 82.12 211 VAL A N 1
ATOM 1693 C CA . VAL A 1 211 ? 7.413 18.597 -11.939 1.00 82.12 211 VAL A CA 1
ATOM 1694 C C . VAL A 1 211 ? 6.129 19.382 -12.222 1.00 82.12 211 VAL A C 1
ATOM 1696 O O . VAL A 1 211 ? 5.718 20.218 -11.418 1.00 82.12 211 VAL A O 1
ATOM 1699 N N . SER A 1 212 ? 5.497 19.113 -13.364 1.00 87.38 212 SER A N 1
ATOM 1700 C CA . SER A 1 212 ? 4.167 19.609 -13.741 1.00 87.38 212 SER A CA 1
ATOM 1701 C C . SER A 1 212 ? 3.254 18.433 -14.100 1.00 87.38 212 SER A C 1
ATOM 1703 O O . SER A 1 212 ? 3.748 17.334 -14.353 1.00 87.38 212 SER A O 1
ATOM 1705 N N . HIS A 1 213 ? 1.936 18.661 -14.150 1.00 89.81 213 HIS A N 1
ATOM 1706 C CA . HIS A 1 213 ? 0.971 17.644 -14.593 1.00 89.81 213 HIS A CA 1
ATOM 1707 C C . HIS A 1 213 ? 1.341 17.069 -15.964 1.00 89.81 213 HIS A C 1
ATOM 1709 O O . HIS A 1 213 ? 1.540 15.865 -16.088 1.00 89.81 213 HIS A O 1
ATOM 1715 N N . THR A 1 214 ? 1.530 17.937 -16.962 1.00 90.75 214 THR A N 1
ATOM 1716 C CA . THR A 1 214 ? 1.866 17.537 -18.337 1.00 90.75 214 THR A CA 1
ATOM 1717 C C . THR A 1 214 ? 3.152 16.721 -18.394 1.00 90.75 214 THR A C 1
ATOM 1719 O O . THR A 1 214 ? 3.211 15.695 -19.060 1.00 90.75 214 THR A O 1
ATOM 1722 N N . TYR A 1 215 ? 4.174 17.137 -17.645 1.00 91.38 215 TYR A N 1
ATOM 1723 C CA . TYR A 1 215 ? 5.452 16.438 -17.640 1.00 91.38 215 TYR A CA 1
ATOM 1724 C C . TYR A 1 215 ? 5.363 15.056 -16.973 1.00 91.38 215 TYR A C 1
ATOM 1726 O O . TYR A 1 215 ? 6.008 14.122 -17.439 1.00 91.38 215 TYR A O 1
ATOM 1734 N N . ILE A 1 216 ? 4.550 14.888 -15.920 1.00 92.44 216 ILE A N 1
ATOM 1735 C CA . ILE A 1 216 ? 4.277 13.556 -15.354 1.00 92.44 216 ILE A CA 1
ATOM 1736 C C . ILE A 1 216 ? 3.563 12.676 -16.378 1.00 92.44 216 ILE A C 1
ATOM 1738 O O . ILE A 1 216 ? 4.011 11.560 -16.625 1.00 92.44 216 ILE A O 1
ATOM 1742 N N . GLU A 1 217 ? 2.486 13.172 -16.986 1.00 92.69 217 GLU A N 1
ATOM 1743 C CA . GLU A 1 217 ? 1.678 12.406 -17.942 1.00 92.69 217 GLU A CA 1
ATOM 1744 C C . GLU A 1 217 ? 2.501 11.925 -19.146 1.00 92.69 217 GLU A C 1
ATOM 1746 O O . GLU A 1 217 ? 2.372 10.777 -19.561 1.00 92.69 217 GLU A O 1
ATOM 1751 N N . GLU A 1 218 ? 3.424 12.747 -19.655 1.00 93.94 218 GLU A N 1
ATOM 1752 C CA . GLU A 1 218 ? 4.345 12.372 -20.740 1.00 93.94 218 GLU A CA 1
ATOM 1753 C C . GLU A 1 218 ? 5.307 11.227 -20.369 1.00 93.94 218 GLU A C 1
ATOM 1755 O O . GLU A 1 218 ? 5.761 10.462 -21.236 1.00 93.94 218 GLU A O 1
ATOM 1760 N N . LYS A 1 219 ? 5.654 11.124 -19.081 1.00 94.94 219 LYS A N 1
ATOM 1761 C CA . LYS A 1 219 ? 6.608 10.142 -18.551 1.00 94.94 219 LYS A CA 1
ATOM 1762 C C . LYS A 1 219 ? 5.944 8.845 -18.101 1.00 94.94 219 LYS A C 1
ATOM 1764 O O . LYS A 1 219 ? 6.650 7.847 -17.978 1.00 94.94 219 LYS A O 1
ATOM 1769 N N . ILE A 1 220 ? 4.628 8.839 -17.896 1.00 96.44 220 ILE A N 1
ATOM 1770 C CA . ILE A 1 220 ? 3.877 7.625 -17.574 1.00 96.44 220 ILE A CA 1
ATOM 1771 C C . ILE A 1 220 ? 3.917 6.660 -18.765 1.00 96.44 220 ILE A C 1
ATOM 1773 O O . ILE A 1 220 ? 3.737 7.048 -19.921 1.00 96.44 220 ILE A O 1
ATOM 1777 N N . ILE A 1 221 ? 4.150 5.381 -18.472 1.00 96.38 221 ILE A N 1
ATOM 1778 C CA . ILE A 1 221 ? 4.051 4.293 -19.444 1.00 96.38 221 ILE A CA 1
ATOM 1779 C C . ILE A 1 221 ? 2.975 3.318 -18.984 1.00 96.38 221 ILE A C 1
ATOM 1781 O O . ILE A 1 221 ? 3.055 2.778 -17.881 1.00 96.38 221 ILE A O 1
ATOM 1785 N N . SER A 1 222 ? 2.008 3.048 -19.857 1.00 95.88 222 SER A N 1
ATOM 1786 C CA . SER A 1 222 ? 1.016 1.995 -19.652 1.00 95.88 222 SER A CA 1
ATOM 1787 C C . SER A 1 222 ? 1.556 0.644 -20.103 1.00 95.88 222 SER A C 1
ATOM 1789 O O . SER A 1 222 ? 2.009 0.488 -21.239 1.00 95.88 222 SER A O 1
ATOM 1791 N N . HIS A 1 223 ? 1.481 -0.352 -19.226 1.00 96.50 223 HIS A N 1
ATOM 1792 C CA . HIS A 1 223 ? 1.814 -1.732 -19.555 1.00 96.50 223 HIS A CA 1
ATOM 1793 C C . HIS A 1 223 ? 0.585 -2.498 -20.073 1.00 96.50 223 HIS A C 1
ATOM 1795 O O . HIS A 1 223 ? -0.557 -2.199 -19.721 1.00 96.50 223 HIS A O 1
ATOM 1801 N N . SER A 1 224 ? 0.816 -3.559 -20.854 1.00 94.56 224 SER A N 1
ATOM 1802 C CA . SER A 1 224 ? -0.232 -4.440 -21.402 1.00 94.56 224 SER A CA 1
ATOM 1803 C C . SER A 1 224 ? -1.151 -5.056 -20.334 1.00 94.56 224 SER A C 1
ATOM 1805 O O . SER A 1 224 ? -2.295 -5.404 -20.614 1.00 94.56 224 SER A O 1
ATOM 1807 N N . SER A 1 225 ? -0.681 -5.145 -19.086 1.00 94.06 225 SER A N 1
ATOM 1808 C CA . SER A 1 225 ? -1.452 -5.629 -17.932 1.00 94.06 225 SER A CA 1
ATOM 1809 C C . SER A 1 225 ? -2.326 -4.565 -17.254 1.00 94.06 225 SER A C 1
ATOM 1811 O O . SER A 1 225 ? -2.768 -4.789 -16.130 1.00 94.06 225 SER A O 1
ATOM 1813 N N . MET A 1 226 ? -2.578 -3.428 -17.916 1.00 94.12 226 MET A N 1
ATOM 1814 C CA . MET A 1 226 ? -3.421 -2.319 -17.432 1.00 94.12 226 MET A CA 1
ATOM 1815 C C . MET A 1 226 ? -2.906 -1.620 -16.162 1.00 94.12 226 MET A C 1
ATOM 1817 O O . MET A 1 226 ? -3.681 -0.999 -15.436 1.00 94.12 226 MET A O 1
ATOM 1821 N N . ILE A 1 227 ? -1.606 -1.727 -15.890 1.00 96.88 227 ILE A N 1
ATOM 1822 C CA . ILE A 1 227 ? -0.930 -0.979 -14.831 1.00 96.88 227 ILE A CA 1
ATOM 1823 C C . ILE A 1 227 ? -0.089 0.120 -15.472 1.00 96.88 227 ILE A C 1
ATOM 1825 O O . ILE A 1 227 ? 0.589 -0.130 -16.472 1.00 96.88 227 ILE A O 1
ATOM 1829 N N . ASP A 1 228 ? -0.132 1.314 -14.892 1.00 97.88 228 ASP A N 1
ATOM 1830 C CA . ASP A 1 228 ? 0.718 2.424 -15.307 1.00 97.88 228 ASP A CA 1
ATOM 1831 C C . ASP A 1 228 ? 1.982 2.478 -14.445 1.00 97.88 228 ASP A C 1
ATOM 1833 O O . ASP A 1 228 ? 1.985 2.062 -13.284 1.00 97.88 228 ASP A O 1
ATOM 1837 N N . ILE A 1 229 ? 3.078 2.968 -15.018 1.00 97.12 229 ILE A N 1
ATOM 1838 C CA . ILE A 1 229 ? 4.378 3.053 -14.356 1.00 97.12 229 ILE A CA 1
ATOM 1839 C C . ILE A 1 229 ? 4.938 4.460 -14.533 1.00 97.12 229 ILE A C 1
ATOM 1841 O O . ILE A 1 229 ? 4.950 4.999 -15.640 1.00 97.12 229 ILE A O 1
ATOM 1845 N N . LEU A 1 230 ? 5.450 5.024 -13.442 1.00 96.38 230 LEU A N 1
ATOM 1846 C CA . LEU A 1 230 ? 6.263 6.232 -13.435 1.00 96.38 230 LEU A CA 1
ATOM 1847 C C . LEU A 1 230 ? 7.603 5.920 -12.766 1.00 96.38 230 LEU A C 1
ATOM 1849 O O . LEU A 1 230 ? 7.655 5.671 -11.563 1.00 96.38 230 LEU A O 1
ATOM 1853 N N . SER A 1 231 ? 8.691 5.947 -13.534 1.00 94.88 231 SER A N 1
ATOM 1854 C CA . SER A 1 231 ? 10.040 5.699 -13.014 1.00 94.88 231 SER A CA 1
ATOM 1855 C C . SER A 1 231 ? 10.745 7.005 -12.665 1.00 94.88 231 SER A C 1
ATOM 1857 O O . SER A 1 231 ? 10.823 7.915 -13.490 1.00 94.88 231 SER A O 1
ATOM 1859 N N . ILE A 1 232 ? 11.296 7.102 -11.456 1.00 91.81 232 ILE A N 1
ATOM 1860 C CA . ILE A 1 232 ? 12.059 8.268 -11.003 1.00 91.81 232 ILE A CA 1
ATOM 1861 C C . ILE A 1 232 ? 13.554 8.022 -11.217 1.00 91.81 232 ILE A C 1
ATOM 1863 O O . ILE A 1 232 ? 14.081 6.961 -10.889 1.00 91.81 232 ILE A O 1
ATOM 1867 N N . ALA A 1 233 ? 14.261 9.013 -11.758 1.00 89.62 233 ALA A N 1
ATOM 1868 C CA . ALA A 1 233 ? 15.713 8.962 -11.858 1.00 89.62 233 ALA A CA 1
ATOM 1869 C C . ALA A 1 233 ? 16.355 9.032 -10.451 1.00 89.62 233 ALA A C 1
ATOM 1871 O O . ALA A 1 233 ? 16.056 9.964 -9.701 1.00 89.62 233 ALA A O 1
ATOM 1872 N N . PRO A 1 234 ? 17.275 8.116 -10.082 1.00 85.38 234 PRO A N 1
ATOM 1873 C CA . PRO A 1 234 ? 18.003 8.163 -8.814 1.00 85.38 234 PRO A CA 1
ATOM 1874 C C . PRO A 1 234 ? 18.645 9.510 -8.489 1.00 85.38 234 PRO A C 1
ATOM 1876 O O . PRO A 1 234 ? 18.686 9.887 -7.324 1.00 85.38 234 PRO A O 1
ATOM 1879 N N . GLU A 1 235 ? 19.103 10.259 -9.496 1.00 84.50 235 GLU A N 1
ATOM 1880 C CA . GLU A 1 235 ? 19.681 11.591 -9.299 1.00 84.50 235 GLU A CA 1
ATOM 1881 C C . GLU A 1 235 ? 18.701 12.547 -8.601 1.00 84.50 235 GLU A C 1
ATOM 1883 O O . GLU A 1 235 ? 19.108 13.312 -7.730 1.00 84.50 235 GLU A O 1
ATOM 1888 N N . LEU A 1 236 ? 17.404 12.447 -8.912 1.00 82.88 236 LEU A N 1
ATOM 1889 C CA . LEU A 1 236 ? 16.357 13.255 -8.285 1.00 82.88 236 LEU A CA 1
ATOM 1890 C C . LEU A 1 236 ? 16.102 12.854 -6.823 1.00 82.88 236 LEU A C 1
ATOM 1892 O O . LEU A 1 236 ? 15.711 13.684 -6.005 1.00 82.88 236 LEU A O 1
ATOM 1896 N N . LEU A 1 237 ? 16.341 11.584 -6.484 1.00 79.81 237 LEU A N 1
ATOM 1897 C CA . LEU A 1 237 ? 16.181 11.048 -5.128 1.00 79.81 237 LEU A CA 1
ATOM 1898 C C . LEU A 1 237 ? 17.377 11.371 -4.218 1.00 79.81 237 LEU A C 1
ATOM 1900 O O . LEU A 1 237 ? 17.256 11.301 -2.997 1.00 79.81 237 LEU A O 1
ATOM 1904 N N . MET A 1 238 ? 18.539 11.700 -4.792 1.00 73.44 238 MET A N 1
ATOM 1905 C CA . MET A 1 238 ? 19.766 11.987 -4.039 1.00 73.44 238 MET A CA 1
ATOM 1906 C C . MET A 1 238 ? 19.891 13.461 -3.605 1.00 73.44 238 MET A C 1
ATOM 1908 O O . MET A 1 238 ? 20.686 13.755 -2.714 1.00 73.44 238 MET A O 1
ATOM 1912 N N . GLU A 1 239 ? 19.121 14.395 -4.179 1.00 66.25 239 GLU A N 1
ATOM 1913 C CA . GLU A 1 239 ? 19.172 15.819 -3.804 1.00 66.25 239 GLU A CA 1
ATOM 1914 C C . GLU A 1 239 ? 18.506 16.089 -2.429 1.00 66.25 239 GLU A C 1
ATOM 1916 O O . GLU A 1 239 ? 17.283 16.032 -2.292 1.00 66.25 239 GLU A O 1
ATOM 1921 N N . GLU A 1 240 ? 19.299 16.460 -1.409 1.00 56.66 240 GLU A N 1
ATOM 1922 C CA . GLU A 1 240 ? 18.882 16.519 0.011 1.00 56.66 240 GLU A CA 1
ATOM 1923 C C . GLU A 1 240 ? 17.677 17.413 0.358 1.00 56.66 240 GLU A C 1
ATOM 1925 O O . GLU A 1 240 ? 16.963 17.116 1.321 1.00 56.66 240 GLU A O 1
ATOM 1930 N N . THR A 1 241 ? 17.474 18.522 -0.356 1.00 57.88 241 THR A N 1
ATOM 1931 C CA . THR A 1 241 ? 16.386 19.488 -0.100 1.00 57.88 241 THR A CA 1
ATOM 1932 C C . THR A 1 241 ? 15.242 19.368 -1.102 1.00 57.88 241 THR A C 1
ATOM 1934 O O . THR A 1 241 ? 14.094 19.633 -0.755 1.00 57.88 241 THR A O 1
ATOM 1937 N N . LYS A 1 242 ? 15.532 18.932 -2.332 1.00 60.62 242 LYS A N 1
ATOM 1938 C CA . LYS A 1 242 ? 14.570 18.892 -3.443 1.00 60.62 242 LYS A CA 1
ATOM 1939 C C . LYS A 1 242 ? 13.880 17.546 -3.611 1.00 60.62 242 LYS A C 1
ATOM 1941 O O . LYS A 1 242 ? 12.755 17.522 -4.109 1.00 60.62 242 LYS A O 1
ATOM 1946 N N . GLY A 1 243 ? 14.500 16.445 -3.179 1.00 59.22 243 GLY A N 1
ATOM 1947 C CA . GLY A 1 243 ? 13.888 15.117 -3.246 1.00 59.22 243 GLY A CA 1
ATOM 1948 C C . GLY A 1 243 ? 12.560 15.071 -2.490 1.00 59.22 243 GLY A C 1
ATOM 1949 O O . GLY A 1 243 ? 11.604 14.482 -2.986 1.00 59.22 243 GLY A O 1
ATOM 1950 N N . ARG A 1 244 ? 12.481 15.789 -1.357 1.00 64.81 244 ARG A N 1
ATOM 1951 C CA . ARG A 1 244 ? 11.277 15.846 -0.526 1.00 64.81 244 ARG A CA 1
ATOM 1952 C C . ARG A 1 244 ? 10.100 16.516 -1.253 1.00 64.81 244 ARG A C 1
ATOM 1954 O O . ARG A 1 244 ? 9.050 15.959 -1.556 1.00 64.81 244 ARG A O 1
ATOM 1961 N N . GLU A 1 245 ? 10.347 17.758 -1.649 1.00 66.75 245 GLU A N 1
ATOM 1962 C CA . GLU A 1 245 ? 9.370 18.561 -2.374 1.00 66.75 245 GLU A CA 1
ATOM 1963 C C . GLU A 1 245 ? 8.921 17.889 -3.687 1.00 66.75 245 GLU A C 1
ATOM 1965 O O . GLU A 1 245 ? 7.771 18.037 -4.100 1.00 66.75 245 GLU A O 1
ATOM 1970 N N . SER A 1 246 ? 9.807 17.113 -4.319 1.00 76.44 246 SER A N 1
ATOM 1971 C CA . SER A 1 246 ? 9.513 16.385 -5.555 1.00 76.44 246 SER A CA 1
ATOM 1972 C C . SER A 1 246 ? 8.551 15.214 -5.333 1.00 76.44 246 SER A C 1
ATOM 1974 O O . SER A 1 246 ? 7.559 15.129 -6.056 1.00 76.44 246 SER A O 1
ATOM 1976 N N . ILE A 1 247 ? 8.770 14.346 -4.334 1.00 85.19 247 ILE A N 1
ATOM 1977 C CA . ILE A 1 247 ? 7.882 13.194 -4.081 1.00 85.19 247 ILE A CA 1
ATOM 1978 C C . ILE A 1 247 ? 6.495 13.660 -3.636 1.00 85.19 247 ILE A C 1
ATOM 1980 O O . ILE A 1 247 ? 5.495 13.190 -4.183 1.00 85.19 247 ILE A O 1
ATOM 1984 N N . ALA A 1 248 ? 6.408 14.638 -2.728 1.00 84.50 248 ALA A N 1
ATOM 1985 C CA . ALA A 1 248 ? 5.125 15.205 -2.316 1.00 84.50 248 ALA A CA 1
ATOM 1986 C C . ALA A 1 248 ? 4.326 15.784 -3.498 1.00 84.50 248 ALA A C 1
ATOM 1988 O O . ALA A 1 248 ? 3.119 15.549 -3.603 1.00 84.50 248 ALA A O 1
ATOM 1989 N N . LYS A 1 249 ? 4.992 16.503 -4.415 1.00 86.12 249 LYS A N 1
ATOM 1990 C CA . LYS A 1 249 ? 4.364 17.045 -5.633 1.00 86.12 249 LYS A CA 1
ATOM 1991 C C . LYS A 1 249 ? 3.914 15.946 -6.590 1.00 86.12 249 LYS A C 1
ATOM 1993 O O . LYS A 1 249 ? 2.779 15.996 -7.057 1.00 86.12 249 LYS A O 1
ATOM 1998 N N . ILE A 1 250 ? 4.768 14.952 -6.852 1.00 91.06 250 ILE A N 1
ATOM 1999 C CA . ILE A 1 250 ? 4.439 13.811 -7.719 1.00 91.06 250 ILE A CA 1
ATOM 2000 C C . ILE A 1 250 ? 3.209 13.087 -7.175 1.00 91.06 250 ILE A C 1
ATOM 2002 O O . ILE A 1 250 ? 2.227 12.921 -7.893 1.00 91.06 250 ILE A O 1
ATOM 2006 N N . LEU A 1 251 ? 3.212 12.726 -5.890 1.00 90.75 251 LEU A N 1
ATOM 2007 C CA . LEU A 1 251 ? 2.075 12.057 -5.259 1.00 90.75 251 LEU A CA 1
ATOM 2008 C C . LEU A 1 251 ? 0.822 12.939 -5.237 1.00 90.75 251 LEU A C 1
ATOM 2010 O O . LEU A 1 251 ? -0.279 12.415 -5.371 1.00 90.75 251 LEU A O 1
ATOM 2014 N N . GLY A 1 252 ? 0.965 14.259 -5.091 1.00 87.50 252 GLY A N 1
ATOM 2015 C CA . GLY A 1 252 ? -0.142 15.209 -5.209 1.00 87.50 252 GLY A CA 1
ATOM 2016 C C . GLY A 1 252 ? -0.853 15.113 -6.560 1.00 87.50 252 GLY A C 1
ATOM 2017 O O . GLY A 1 252 ? -2.071 14.979 -6.590 1.00 87.50 252 GLY A O 1
ATOM 2018 N N . ILE A 1 253 ? -0.085 15.088 -7.650 1.00 88.75 253 ILE A N 1
ATOM 2019 C CA . ILE A 1 253 ? -0.600 14.960 -9.020 1.00 88.75 253 ILE A CA 1
ATOM 2020 C C . ILE A 1 253 ? -1.202 13.569 -9.250 1.00 88.75 253 ILE A C 1
ATOM 2022 O O . ILE A 1 253 ? -2.323 13.441 -9.740 1.00 88.75 253 ILE A O 1
ATOM 2026 N N . LEU A 1 254 ? -0.493 12.508 -8.851 1.00 92.81 254 LEU A N 1
ATOM 2027 C CA . LEU A 1 254 ? -0.959 11.134 -9.048 1.00 92.81 254 LEU A CA 1
ATOM 2028 C C . LEU A 1 254 ? -2.272 10.847 -8.306 1.00 92.81 254 LEU A C 1
ATOM 2030 O O . LEU A 1 254 ? -3.098 10.098 -8.822 1.00 92.81 254 LEU A O 1
ATOM 2034 N N . LYS A 1 255 ? -2.507 11.473 -7.142 1.00 89.06 255 LYS A N 1
ATOM 2035 C CA . LYS A 1 255 ? -3.779 11.370 -6.398 1.00 89.06 255 LYS A CA 1
ATOM 2036 C C . LYS A 1 255 ? -4.975 11.903 -7.182 1.00 89.06 255 LYS A C 1
ATOM 2038 O O . LYS A 1 255 ? -6.100 11.530 -6.884 1.00 89.06 255 LYS A O 1
ATOM 2043 N N . GLU A 1 256 ? -4.777 12.797 -8.142 1.00 86.19 256 GLU A N 1
ATOM 2044 C CA . GLU A 1 256 ? -5.874 13.297 -8.977 1.00 86.19 256 GLU A CA 1
ATOM 2045 C C . GLU A 1 256 ? -6.185 12.347 -10.141 1.00 86.19 256 GLU A C 1
ATOM 2047 O O . GLU A 1 256 ? -7.310 12.319 -10.644 1.00 86.19 256 GLU A O 1
ATOM 2052 N N . LEU A 1 257 ? -5.199 11.541 -10.542 1.00 87.50 257 LEU A N 1
ATOM 2053 C CA . LEU A 1 257 ? -5.248 10.702 -11.736 1.00 87.50 257 LEU A CA 1
ATOM 2054 C C . LEU A 1 257 ? -5.536 9.227 -11.440 1.00 87.50 257 LEU A C 1
ATOM 2056 O O . LEU A 1 257 ? -6.102 8.550 -12.294 1.00 87.50 257 LEU A O 1
ATOM 2060 N N . TYR A 1 258 ? -5.186 8.723 -10.257 1.00 93.88 258 TYR A N 1
ATOM 2061 C CA . TYR A 1 258 ? -5.241 7.296 -9.942 1.00 93.88 258 TYR A CA 1
ATOM 2062 C C . TYR A 1 258 ? -5.989 7.011 -8.653 1.00 93.88 258 TYR A C 1
ATOM 2064 O O . TYR A 1 258 ? -5.897 7.752 -7.678 1.00 93.88 258 TYR A O 1
ATOM 2072 N N . ASP A 1 259 ? -6.690 5.881 -8.646 1.00 90.81 259 ASP A N 1
ATOM 2073 C CA . ASP A 1 259 ? -7.371 5.381 -7.461 1.00 90.81 259 ASP A CA 1
ATOM 2074 C C . ASP A 1 259 ? -6.385 4.695 -6.515 1.00 90.81 259 ASP A C 1
ATOM 2076 O O . ASP A 1 259 ? -6.568 4.773 -5.312 1.00 90.81 259 ASP A O 1
ATOM 2080 N N . TYR A 1 260 ? -5.331 4.051 -7.029 1.00 95.19 260 TYR A N 1
ATOM 2081 C CA . TYR A 1 260 ? -4.281 3.411 -6.231 1.00 95.19 260 TYR A CA 1
ATOM 2082 C C . TYR A 1 260 ? -2.893 3.863 -6.678 1.00 95.19 260 TYR A C 1
ATOM 2084 O O . TYR A 1 260 ? -2.594 3.896 -7.871 1.00 95.19 260 TYR A O 1
ATOM 2092 N N . ILE A 1 261 ? -2.018 4.152 -5.715 1.00 97.19 261 ILE A N 1
ATOM 2093 C CA . ILE A 1 261 ? -0.621 4.507 -5.983 1.00 97.19 261 ILE A CA 1
ATOM 2094 C C . ILE A 1 261 ? 0.258 3.552 -5.189 1.00 97.19 261 ILE A C 1
ATOM 2096 O O . ILE A 1 261 ? 0.197 3.524 -3.962 1.00 97.19 261 ILE A O 1
ATOM 2100 N N . ILE A 1 262 ? 1.072 2.768 -5.882 1.00 97.56 262 ILE A N 1
ATOM 2101 C CA . ILE A 1 262 ? 2.012 1.831 -5.279 1.00 97.56 262 ILE A CA 1
ATOM 2102 C C . ILE A 1 262 ? 3.403 2.433 -5.415 1.00 97.56 262 ILE A C 1
ATOM 2104 O O . ILE A 1 262 ? 3.822 2.748 -6.520 1.00 97.56 262 ILE A O 1
ATOM 2108 N N . ILE A 1 263 ? 4.124 2.600 -4.314 1.00 96.12 263 ILE A N 1
ATOM 2109 C CA . ILE A 1 263 ? 5.491 3.114 -4.329 1.00 96.12 263 ILE A CA 1
ATOM 2110 C C . ILE A 1 263 ? 6.444 1.943 -4.115 1.00 96.12 263 ILE A C 1
ATOM 2112 O O . ILE A 1 263 ? 6.426 1.327 -3.050 1.00 96.12 263 ILE A O 1
ATOM 2116 N N . ASP A 1 264 ? 7.270 1.640 -5.114 1.00 95.44 264 ASP A N 1
ATOM 2117 C CA . ASP A 1 264 ? 8.388 0.708 -4.970 1.00 95.44 264 ASP A CA 1
ATOM 2118 C C . ASP A 1 264 ? 9.619 1.481 -4.499 1.00 95.44 264 ASP A C 1
ATOM 2120 O O . ASP A 1 264 ? 10.092 2.390 -5.184 1.00 95.44 264 ASP A O 1
ATOM 2124 N N . THR A 1 265 ? 10.117 1.157 -3.308 1.00 91.19 265 THR A N 1
ATOM 2125 C CA . THR A 1 265 ? 11.209 1.904 -2.673 1.00 91.19 265 THR A CA 1
ATOM 2126 C C . THR A 1 265 ? 12.541 1.159 -2.713 1.00 91.19 265 THR A C 1
ATOM 2128 O O . THR A 1 265 ? 12.616 -0.070 -2.792 1.00 91.19 265 THR A O 1
ATOM 2131 N N . SER A 1 266 ? 13.636 1.913 -2.597 1.00 86.50 266 SER A N 1
ATOM 2132 C CA . SER 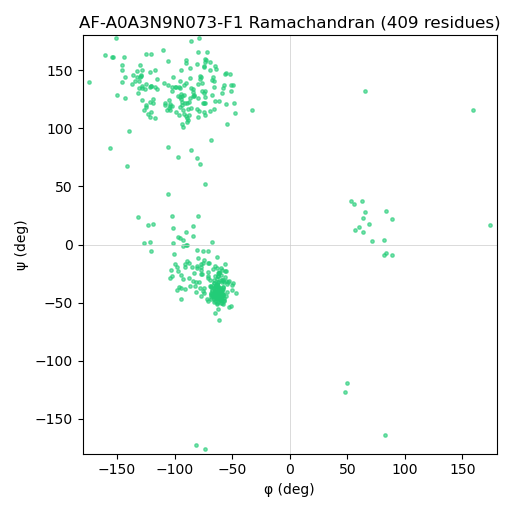A 1 266 ? 14.959 1.334 -2.352 1.00 86.50 266 SER A CA 1
ATOM 2133 C C . SER A 1 266 ? 15.061 0.730 -0.941 1.00 86.50 266 SER A C 1
ATOM 2135 O O . SER A 1 266 ? 14.357 1.146 -0.023 1.00 86.50 266 SER A O 1
ATOM 2137 N N . SER A 1 267 ? 15.991 -0.209 -0.730 1.00 84.06 267 SER A N 1
ATOM 2138 C CA . SER A 1 267 ? 16.235 -0.776 0.609 1.00 84.06 267 SER A CA 1
ATOM 2139 C C . SER A 1 267 ? 16.820 0.233 1.603 1.00 84.06 267 SER A C 1
ATOM 2141 O O . SER A 1 267 ? 16.725 0.063 2.820 1.00 84.06 267 SER A O 1
ATOM 2143 N N . LYS A 1 268 ? 17.438 1.304 1.093 1.00 81.56 268 LYS A N 1
ATOM 2144 C CA . LYS A 1 268 ? 18.077 2.332 1.912 1.00 81.56 268 LYS A CA 1
ATOM 2145 C C . LYS A 1 268 ? 17.018 3.281 2.461 1.00 81.56 268 LYS A C 1
ATOM 2147 O O . LYS A 1 268 ? 16.259 3.899 1.711 1.00 81.56 268 LYS A O 1
ATOM 2152 N N . LEU A 1 269 ? 17.024 3.448 3.780 1.00 75.50 269 LEU A N 1
ATOM 2153 C CA . LEU A 1 269 ? 16.191 4.426 4.473 1.00 75.50 269 LEU A CA 1
ATOM 2154 C C . LEU A 1 269 ? 16.803 5.832 4.340 1.00 75.50 269 LEU A C 1
ATOM 2156 O O . LEU A 1 269 ? 17.350 6.391 5.285 1.00 75.50 269 LEU A O 1
ATOM 2160 N N . ASN A 1 270 ? 16.779 6.377 3.124 1.00 76.19 270 ASN A N 1
ATOM 2161 C CA . ASN A 1 270 ? 17.145 7.767 2.855 1.00 76.19 270 ASN A CA 1
ATOM 2162 C C . ASN A 1 270 ? 15.928 8.696 3.059 1.00 76.19 270 ASN A C 1
ATOM 2164 O O . ASN A 1 270 ? 14.813 8.231 3.302 1.00 76.19 270 ASN A O 1
ATOM 2168 N N . ARG A 1 271 ? 16.126 10.017 2.953 1.00 76.94 271 ARG A N 1
ATOM 2169 C CA . ARG A 1 271 ? 15.047 11.003 3.160 1.00 76.94 271 ARG A CA 1
ATOM 2170 C C . ARG A 1 271 ? 13.865 10.821 2.199 1.00 76.94 271 ARG A C 1
ATOM 2172 O O . ARG A 1 271 ? 12.730 10.952 2.638 1.00 76.94 271 ARG A O 1
ATOM 2179 N N . SER A 1 272 ? 14.112 10.497 0.928 1.00 80.69 272 SER A N 1
ATOM 2180 C CA . SER A 1 272 ? 13.047 10.271 -0.060 1.00 80.69 272 SER A CA 1
ATOM 2181 C C . SER A 1 272 ? 12.239 9.009 0.236 1.00 80.69 272 SER A C 1
ATOM 2183 O O . SER A 1 272 ? 11.016 9.047 0.172 1.00 80.69 272 SER A O 1
ATOM 2185 N N . THR A 1 273 ? 12.895 7.906 0.612 1.00 81.88 273 THR A N 1
ATOM 2186 C CA . THR A 1 273 ? 12.226 6.686 1.084 1.00 81.88 273 THR A CA 1
ATOM 2187 C C . THR A 1 273 ? 11.414 6.982 2.345 1.00 81.88 273 THR A C 1
ATOM 2189 O O . THR A 1 273 ? 10.266 6.565 2.437 1.00 81.88 273 THR A O 1
ATOM 2192 N N . PHE A 1 274 ? 11.975 7.735 3.299 1.00 79.62 274 PHE A N 1
ATOM 2193 C CA . PHE A 1 274 ? 11.273 8.115 4.526 1.00 79.62 274 PHE A CA 1
ATOM 2194 C C . PHE A 1 274 ? 10.021 8.946 4.234 1.00 79.62 274 PHE A C 1
ATOM 2196 O O . PHE A 1 274 ? 8.973 8.685 4.809 1.00 79.62 274 PHE A O 1
ATOM 2203 N N . GLU A 1 275 ? 10.094 9.909 3.317 1.00 80.44 275 GLU A N 1
ATOM 2204 C CA . GLU A 1 275 ? 8.917 10.684 2.930 1.00 80.44 275 GLU A CA 1
ATOM 2205 C C . GLU A 1 275 ? 7.888 9.851 2.159 1.00 80.44 275 GLU A C 1
ATOM 2207 O O . GLU A 1 275 ? 6.692 9.974 2.408 1.00 80.44 275 GLU A O 1
ATOM 2212 N N . ALA A 1 276 ? 8.324 8.992 1.235 1.00 84.31 276 ALA A N 1
ATOM 2213 C CA . ALA A 1 276 ? 7.424 8.078 0.538 1.00 84.31 276 ALA A CA 1
ATOM 2214 C C . ALA A 1 276 ? 6.671 7.173 1.520 1.00 84.31 276 ALA A C 1
ATOM 2216 O O . ALA A 1 276 ? 5.482 6.917 1.331 1.00 84.31 2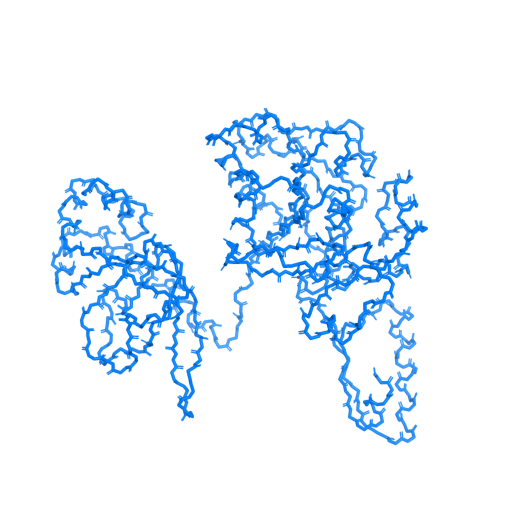76 ALA A O 1
ATOM 2217 N N . ILE A 1 277 ? 7.355 6.731 2.582 1.00 81.62 277 ILE A N 1
ATOM 2218 C CA . ILE A 1 277 ? 6.724 6.071 3.716 1.00 81.62 277 ILE A CA 1
ATOM 2219 C C . ILE A 1 277 ? 5.741 7.053 4.355 1.00 81.62 277 ILE A C 1
ATOM 2221 O O . ILE A 1 277 ? 4.551 6.800 4.251 1.00 81.62 277 ILE A O 1
ATOM 2225 N N . ASP A 1 278 ? 6.181 8.173 4.935 1.00 80.25 278 ASP A N 1
ATOM 2226 C CA . ASP A 1 278 ? 5.361 9.169 5.663 1.00 80.25 278 ASP A CA 1
ATOM 2227 C C . ASP A 1 278 ? 4.065 9.588 4.935 1.00 80.25 278 ASP A C 1
ATOM 2229 O O . ASP A 1 278 ? 2.997 9.667 5.537 1.00 80.25 278 ASP A O 1
ATOM 2233 N N . LEU A 1 279 ? 4.129 9.792 3.616 1.00 82.31 279 LEU A N 1
ATOM 2234 C CA . LEU A 1 279 ? 2.988 10.194 2.785 1.00 82.31 279 LEU A CA 1
ATOM 2235 C C . LEU A 1 279 ? 2.045 9.040 2.409 1.00 82.31 279 LEU A C 1
ATOM 2237 O O . LEU A 1 279 ? 0.961 9.294 1.863 1.00 82.31 279 LEU A O 1
ATOM 2241 N N . SER A 1 280 ? 2.448 7.792 2.648 1.00 85.44 280 SER A N 1
ATOM 2242 C CA . SER A 1 280 ? 1.649 6.608 2.350 1.00 85.44 280 SER A CA 1
ATOM 2243 C C . SER A 1 280 ? 0.595 6.319 3.419 1.00 85.44 280 SER A C 1
ATOM 2245 O O . SER A 1 280 ? 0.697 6.721 4.573 1.00 85.44 280 SER A O 1
ATOM 2247 N N . ASN A 1 281 ? -0.470 5.620 3.027 1.00 84.44 281 ASN A N 1
ATOM 2248 C CA . ASN A 1 281 ? -1.533 5.194 3.939 1.00 84.44 281 ASN A CA 1
ATOM 2249 C C . ASN A 1 281 ? -1.283 3.785 4.488 1.00 84.44 281 ASN A C 1
ATOM 2251 O O . ASN A 1 281 ? -1.755 3.428 5.572 1.00 84.44 281 ASN A O 1
ATOM 2255 N N . ILE A 1 282 ? -0.602 2.961 3.694 1.00 86.62 282 ILE A N 1
ATOM 2256 C CA . ILE A 1 282 ? -0.310 1.562 3.979 1.00 86.62 282 ILE A CA 1
ATOM 2257 C C . ILE A 1 282 ? 1.168 1.341 3.702 1.00 86.62 282 ILE A C 1
ATOM 2259 O O . ILE A 1 282 ? 1.641 1.642 2.608 1.00 86.62 282 ILE A O 1
ATOM 2263 N N . MET A 1 283 ? 1.853 0.735 4.664 1.00 88.69 283 MET A N 1
ATOM 2264 C CA . MET A 1 283 ? 3.213 0.255 4.484 1.00 88.69 283 MET A CA 1
ATOM 2265 C C . MET A 1 283 ? 3.183 -1.260 4.343 1.00 88.69 283 MET A C 1
ATOM 2267 O O . MET A 1 283 ? 2.796 -1.962 5.277 1.00 88.69 283 MET A O 1
ATOM 2271 N N . LEU A 1 284 ? 3.603 -1.768 3.191 1.00 91.75 284 LEU A N 1
ATOM 2272 C CA . LEU A 1 284 ? 3.885 -3.182 2.996 1.00 91.75 284 LEU A CA 1
ATOM 2273 C C . LEU A 1 284 ? 5.357 -3.433 3.273 1.00 91.75 284 LEU A C 1
ATOM 2275 O O . LEU A 1 284 ? 6.216 -3.147 2.439 1.00 91.75 284 LEU A O 1
ATOM 2279 N N . PHE A 1 285 ? 5.633 -3.960 4.462 1.00 90.31 285 PHE A N 1
ATOM 2280 C CA . PHE A 1 285 ? 6.985 -4.303 4.868 1.00 90.31 285 PHE A CA 1
ATOM 2281 C C . PHE A 1 285 ? 7.334 -5.719 4.414 1.00 90.31 285 PHE A C 1
ATOM 2283 O O . PHE A 1 285 ? 6.764 -6.686 4.916 1.00 90.31 285 PHE A O 1
ATOM 2290 N N . VAL A 1 286 ? 8.255 -5.838 3.460 1.00 92.06 286 VAL A N 1
ATOM 2291 C CA . VAL A 1 286 ? 8.696 -7.106 2.875 1.00 92.06 286 VAL A CA 1
ATOM 2292 C C . VAL A 1 286 ? 9.934 -7.614 3.612 1.00 92.06 286 VAL A C 1
ATOM 2294 O O . VAL A 1 286 ? 10.954 -6.924 3.661 1.00 92.06 286 VAL A O 1
ATOM 2297 N N . THR A 1 287 ? 9.859 -8.825 4.161 1.00 89.62 287 THR A N 1
ATOM 2298 C CA . THR A 1 287 ? 10.967 -9.468 4.888 1.00 89.62 287 THR A CA 1
ATOM 2299 C C . THR A 1 287 ? 10.980 -10.982 4.681 1.00 89.62 287 THR A C 1
ATOM 2301 O O . THR A 1 287 ? 9.940 -11.588 4.418 1.00 89.62 287 THR A O 1
ATOM 2304 N N . SER A 1 288 ? 12.159 -11.591 4.815 1.00 87.56 288 SER A N 1
ATOM 2305 C CA . SER A 1 288 ? 12.354 -13.044 4.875 1.00 87.56 288 SER A CA 1
ATOM 2306 C C . SER A 1 288 ? 12.321 -13.575 6.305 1.00 87.56 288 SER A C 1
ATOM 2308 O O . SER A 1 288 ? 12.074 -14.764 6.514 1.00 87.56 288 SER A O 1
ATOM 2310 N N . ASN A 1 289 ? 12.529 -12.704 7.297 1.00 81.00 289 ASN A N 1
ATOM 2311 C CA . ASN A 1 289 ? 12.764 -13.093 8.675 1.00 81.00 289 ASN A CA 1
ATOM 2312 C C . ASN A 1 289 ? 11.728 -12.487 9.625 1.00 81.00 289 ASN A C 1
ATOM 2314 O O . ASN A 1 289 ? 11.737 -11.299 9.935 1.00 81.00 289 ASN A O 1
ATOM 2318 N N . ILE A 1 290 ? 10.858 -13.350 10.146 1.00 71.12 290 ILE A N 1
ATOM 2319 C CA . ILE A 1 290 ? 9.798 -12.976 11.091 1.00 71.12 290 ILE A CA 1
ATOM 2320 C C . ILE A 1 290 ? 10.350 -12.756 12.508 1.00 71.12 290 ILE A C 1
ATOM 2322 O O . ILE A 1 290 ? 9.745 -12.036 13.301 1.00 71.12 290 ILE A O 1
ATOM 2326 N N . ALA A 1 291 ? 11.481 -13.386 12.842 1.00 63.50 291 ALA A N 1
ATOM 2327 C CA . ALA A 1 291 ? 12.098 -13.291 14.162 1.00 63.50 291 ALA A CA 1
ATOM 2328 C C . ALA A 1 291 ? 12.921 -12.007 14.337 1.00 63.50 291 ALA A C 1
ATOM 2330 O O . ALA A 1 291 ? 13.225 -11.623 15.465 1.00 63.50 291 ALA A O 1
ATOM 2331 N N . GLN A 1 292 ? 13.293 -11.348 13.238 1.00 66.38 292 GLN A N 1
ATOM 2332 C CA . GLN A 1 292 ? 14.037 -10.102 13.294 1.00 66.38 292 GLN A CA 1
ATOM 2333 C C . GLN A 1 292 ? 13.095 -8.940 13.612 1.00 66.38 292 GLN A C 1
ATOM 2335 O O . GLN A 1 292 ? 12.230 -8.571 12.818 1.00 66.38 292 GLN A O 1
ATOM 2340 N N . GLU A 1 293 ? 13.291 -8.331 14.778 1.00 59.94 293 GLU A N 1
ATOM 2341 C CA . GLU A 1 293 ? 12.647 -7.065 15.098 1.00 59.94 293 GLU A CA 1
ATOM 2342 C C . GLU A 1 293 ? 13.343 -5.945 14.330 1.00 59.94 293 GLU A C 1
ATOM 2344 O O . GLU A 1 293 ? 14.517 -5.633 14.542 1.00 59.94 293 GLU A O 1
ATOM 2349 N N . TYR A 1 294 ? 12.608 -5.337 13.408 1.00 64.06 294 TYR A N 1
ATOM 2350 C CA . TYR A 1 294 ? 13.035 -4.109 12.762 1.00 64.06 294 TYR A CA 1
ATOM 2351 C C . TYR A 1 294 ? 12.474 -2.934 13.566 1.00 64.06 294 TYR A C 1
ATOM 2353 O O . TYR A 1 294 ? 11.298 -2.975 13.940 1.00 64.06 294 TYR A O 1
ATOM 2361 N N . PRO A 1 295 ? 13.256 -1.869 13.811 1.00 53.00 295 PRO A N 1
ATOM 2362 C CA . PRO A 1 295 ? 12.808 -0.679 14.535 1.00 53.00 295 PRO A CA 1
ATOM 2363 C C . PRO A 1 295 ? 11.866 0.186 13.672 1.00 53.00 295 PRO A C 1
ATOM 2365 O O . PRO A 1 295 ? 12.061 1.385 13.501 1.00 53.00 295 PRO A O 1
ATOM 2368 N N . LEU A 1 296 ? 10.818 -0.430 13.118 1.00 58.16 296 LEU A N 1
ATOM 2369 C CA . LEU A 1 296 ? 9.750 0.206 12.344 1.00 58.16 296 LEU A CA 1
ATOM 2370 C C . LEU A 1 296 ? 8.831 1.057 13.229 1.00 58.16 296 LEU A C 1
ATOM 2372 O O . LEU A 1 296 ? 7.986 1.767 12.703 1.00 58.16 296 LEU A O 1
ATOM 2376 N N . ALA A 1 297 ? 9.026 1.028 14.552 1.00 44.91 297 ALA A N 1
ATOM 2377 C CA . ALA A 1 297 ? 8.338 1.877 15.526 1.00 44.91 297 ALA A CA 1
ATOM 2378 C C . ALA A 1 297 ? 8.499 3.386 15.248 1.00 44.91 297 ALA A C 1
ATOM 2380 O O . ALA A 1 297 ? 7.739 4.188 15.768 1.00 44.91 297 ALA A O 1
ATOM 2381 N N . ILE A 1 298 ? 9.467 3.781 14.414 1.00 45.09 298 ILE A N 1
ATOM 2382 C CA . ILE A 1 298 ? 9.651 5.169 13.958 1.00 45.09 298 ILE A CA 1
ATOM 2383 C C . ILE A 1 298 ? 8.581 5.570 12.907 1.00 45.09 298 ILE A C 1
ATOM 2385 O O . ILE A 1 298 ? 8.424 6.748 12.603 1.00 45.09 298 ILE A O 1
ATOM 2389 N N . LEU A 1 299 ? 7.827 4.615 12.345 1.00 53.19 299 LEU A N 1
ATOM 2390 C CA . LEU A 1 299 ? 6.913 4.789 11.200 1.00 53.19 299 LEU A CA 1
ATOM 2391 C C . LEU A 1 299 ? 5.426 4.786 11.629 1.00 53.19 299 LEU A C 1
ATOM 2393 O O . LEU A 1 299 ? 4.572 4.158 11.001 1.00 53.19 299 LEU A O 1
ATOM 2397 N N . ASP A 1 300 ? 5.124 5.484 12.725 1.00 50.09 300 ASP A N 1
ATOM 2398 C CA . ASP A 1 300 ? 3.975 5.263 13.627 1.00 50.09 300 ASP A CA 1
ATOM 2399 C C . ASP A 1 300 ? 2.605 5.826 13.150 1.00 50.09 300 ASP A C 1
ATOM 2401 O O . ASP A 1 300 ? 1.694 6.089 13.930 1.00 50.09 300 ASP A O 1
ATOM 2405 N N . HIS A 1 301 ? 2.418 6.007 11.836 1.00 49.16 301 HIS A N 1
ATOM 2406 C CA . HIS A 1 301 ? 1.197 6.601 11.255 1.00 49.16 301 HIS A CA 1
ATOM 2407 C C . HIS A 1 301 ? 0.524 5.759 10.162 1.00 49.16 301 HIS A C 1
ATOM 2409 O O . HIS A 1 301 ? -0.489 6.169 9.588 1.00 49.16 301 HIS A O 1
ATOM 2415 N N . GLN A 1 302 ? 1.065 4.581 9.850 1.00 54.62 302 GLN A N 1
ATOM 2416 C CA . GLN A 1 302 ? 0.612 3.766 8.724 1.00 54.62 302 GLN A CA 1
ATOM 2417 C C . GLN A 1 302 ? 0.050 2.433 9.173 1.00 54.62 302 GLN A C 1
ATOM 2419 O O . GLN A 1 302 ? 0.496 1.836 10.150 1.00 54.62 302 GLN A O 1
ATOM 2424 N N . LYS A 1 303 ? -0.900 1.906 8.394 1.00 66.44 303 LYS A N 1
ATOM 2425 C CA . LYS A 1 303 ? -1.265 0.494 8.515 1.00 66.44 303 LYS A CA 1
ATOM 2426 C C . LYS A 1 303 ? -0.088 -0.340 8.022 1.00 66.44 303 LYS A C 1
ATOM 2428 O O . LYS A 1 303 ? -0.003 -0.631 6.829 1.00 66.44 303 LYS A O 1
ATOM 2433 N N . LEU A 1 304 ? 0.812 -0.686 8.939 1.00 78.25 304 LEU A N 1
ATOM 2434 C CA . LEU A 1 304 ? 1.888 -1.630 8.693 1.00 78.25 304 LEU A CA 1
ATOM 2435 C C . LEU A 1 304 ? 1.279 -3.003 8.421 1.00 78.25 304 LEU A C 1
ATOM 2437 O O . LEU A 1 304 ? 0.519 -3.546 9.222 1.00 78.25 304 LEU A O 1
ATOM 2441 N N . ARG A 1 305 ? 1.619 -3.558 7.267 1.00 86.75 305 ARG A N 1
ATOM 2442 C CA . ARG A 1 305 ? 1.250 -4.899 6.843 1.00 86.75 305 ARG A CA 1
ATOM 2443 C C . ARG A 1 305 ? 2.522 -5.621 6.451 1.00 86.75 305 ARG A C 1
ATOM 2445 O O . ARG A 1 305 ? 3.197 -5.229 5.502 1.00 86.75 305 ARG A O 1
ATOM 2452 N N . THR A 1 306 ? 2.858 -6.672 7.177 1.00 85.88 306 THR A N 1
ATOM 2453 C CA . THR A 1 306 ? 4.062 -7.441 6.874 1.00 85.88 306 THR A CA 1
ATOM 2454 C C . THR A 1 306 ? 3.769 -8.451 5.776 1.00 85.88 306 THR A C 1
ATOM 2456 O O . THR A 1 306 ? 2.824 -9.239 5.872 1.00 85.88 306 THR A O 1
ATOM 2459 N N . VAL A 1 307 ? 4.600 -8.425 4.740 1.00 90.00 307 VAL A N 1
ATOM 2460 C CA . VAL A 1 307 ? 4.643 -9.405 3.663 1.00 90.00 307 VAL A CA 1
ATOM 2461 C C . VAL A 1 307 ? 5.883 -10.263 3.865 1.00 90.00 307 VAL A C 1
ATOM 2463 O O . VAL A 1 307 ? 7.013 -9.784 3.812 1.00 90.00 307 VAL A O 1
ATOM 2466 N N . ILE A 1 308 ? 5.669 -11.543 4.108 1.00 88.81 308 ILE A N 1
ATOM 2467 C CA . ILE A 1 308 ? 6.733 -12.513 4.293 1.00 88.81 308 ILE A CA 1
ATOM 2468 C C . ILE A 1 308 ? 7.035 -13.119 2.933 1.00 88.81 308 ILE A C 1
ATOM 2470 O O . ILE A 1 308 ? 6.202 -13.827 2.368 1.00 88.81 308 ILE A O 1
ATOM 2474 N N . ASN A 1 309 ? 8.219 -12.824 2.410 1.00 90.25 309 ASN A N 1
ATOM 2475 C CA . ASN A 1 309 ? 8.693 -13.330 1.131 1.00 90.25 309 ASN A CA 1
ATOM 2476 C C . ASN A 1 309 ? 9.997 -14.101 1.317 1.00 90.25 309 ASN A C 1
ATOM 2478 O O . ASN A 1 309 ? 10.789 -13.765 2.187 1.00 90.25 309 ASN A O 1
ATOM 2482 N N . LEU A 1 310 ? 10.240 -15.118 0.490 1.00 82.25 310 LEU A N 1
ATOM 2483 C CA . LEU A 1 310 ? 11.453 -15.948 0.537 1.00 82.25 310 LEU A CA 1
ATOM 2484 C C . LEU A 1 310 ? 11.723 -16.631 1.890 1.00 82.25 310 LEU A C 1
ATOM 2486 O O . LEU A 1 310 ? 12.792 -17.203 2.082 1.00 82.25 310 LEU A O 1
ATOM 2490 N N . ALA A 1 311 ? 10.768 -16.642 2.814 1.00 75.00 311 ALA A N 1
ATOM 2491 C CA . ALA A 1 311 ? 11.011 -17.134 4.160 1.00 75.00 311 ALA A CA 1
ATOM 2492 C C . ALA A 1 311 ? 11.156 -18.657 4.237 1.00 75.00 311 ALA A C 1
ATOM 2494 O O . ALA A 1 311 ? 10.721 -19.382 3.335 1.00 75.00 311 ALA A O 1
ATOM 2495 N N . ASP A 1 312 ? 11.792 -19.123 5.310 1.00 67.12 312 ASP A N 1
ATOM 2496 C CA . ASP A 1 312 ? 12.116 -20.532 5.521 1.00 67.12 312 ASP A CA 1
ATOM 2497 C C . ASP A 1 312 ? 10.869 -21.414 5.649 1.00 67.12 312 ASP A C 1
ATOM 2499 O O . ASP A 1 312 ? 9.815 -20.993 6.123 1.00 67.12 312 ASP A O 1
ATOM 2503 N N . ALA A 1 313 ? 10.996 -22.680 5.245 1.00 59.44 313 ALA A N 1
ATOM 2504 C CA . ALA A 1 313 ? 9.878 -23.623 5.145 1.00 59.44 313 ALA A CA 1
ATOM 2505 C C . ALA A 1 313 ? 9.183 -23.958 6.487 1.00 59.44 313 ALA A C 1
ATOM 2507 O O . ALA A 1 313 ? 8.114 -24.562 6.481 1.00 59.44 313 ALA A O 1
ATOM 2508 N N . ASN A 1 314 ? 9.757 -23.560 7.628 1.00 62.47 314 ASN A N 1
ATOM 2509 C CA . ASN A 1 314 ? 9.321 -23.957 8.973 1.00 62.47 314 ASN A CA 1
ATOM 2510 C C . ASN A 1 314 ? 8.513 -22.883 9.727 1.00 62.47 314 ASN A C 1
ATOM 2512 O O . ASN A 1 314 ? 8.499 -22.874 10.958 1.00 62.47 314 ASN A O 1
ATOM 2516 N N . ILE A 1 315 ? 7.849 -21.958 9.030 1.00 68.69 315 ILE A N 1
ATOM 2517 C CA . ILE A 1 315 ? 7.051 -20.923 9.702 1.00 68.69 315 ILE A CA 1
ATOM 2518 C C . ILE A 1 315 ? 5.756 -21.512 10.273 1.00 68.69 315 ILE A C 1
ATOM 2520 O O . ILE A 1 315 ? 4.949 -22.104 9.553 1.00 68.69 315 ILE A O 1
ATOM 2524 N N . ASP A 1 316 ? 5.520 -21.276 11.564 1.00 72.00 316 ASP A N 1
ATOM 2525 C CA . ASP A 1 316 ? 4.270 -21.639 12.227 1.00 72.00 316 ASP A CA 1
ATOM 2526 C C . ASP A 1 316 ? 3.087 -20.829 11.659 1.00 72.00 316 ASP A C 1
ATOM 2528 O O . ASP A 1 316 ? 3.005 -19.602 11.793 1.00 72.00 316 ASP A O 1
ATOM 2532 N N . LYS A 1 317 ? 2.129 -21.536 11.045 1.00 69.50 317 LYS A N 1
ATOM 2533 C CA . LYS A 1 317 ? 0.902 -20.954 10.479 1.00 69.50 317 LYS A CA 1
ATOM 2534 C C . LYS A 1 317 ? 0.054 -20.228 11.524 1.00 69.50 317 LYS A C 1
ATOM 2536 O O . LYS A 1 317 ? -0.678 -19.308 11.163 1.00 69.50 317 LYS A O 1
ATOM 2541 N N . LYS A 1 318 ? 0.155 -20.605 12.801 1.00 68.88 318 LYS A N 1
ATOM 2542 C CA . LYS A 1 318 ? -0.572 -19.953 13.891 1.00 68.88 318 LYS A CA 1
ATOM 2543 C C . LYS A 1 318 ? -0.056 -18.532 14.133 1.00 68.88 318 LYS A C 1
ATOM 2545 O O . LYS A 1 318 ? -0.852 -17.601 14.209 1.00 68.88 318 LYS A O 1
ATOM 2550 N N . VAL A 1 319 ? 1.267 -18.347 14.123 1.00 71.31 319 VAL A N 1
ATOM 2551 C CA . VAL A 1 319 ? 1.915 -17.028 14.253 1.00 71.31 319 VAL A CA 1
ATOM 2552 C C . VAL A 1 319 ? 1.543 -16.115 13.082 1.00 71.31 319 VAL A C 1
ATOM 2554 O O . VAL A 1 319 ? 1.261 -14.933 13.283 1.00 71.31 319 VAL A O 1
ATOM 2557 N N . LEU A 1 320 ? 1.485 -16.667 11.864 1.00 70.56 320 LEU A N 1
ATOM 2558 C CA . LEU A 1 320 ? 1.050 -15.929 10.671 1.00 70.56 320 LEU A CA 1
ATOM 2559 C C . LEU A 1 320 ? -0.377 -15.385 10.815 1.00 70.56 320 LEU A C 1
ATOM 2561 O O . LEU A 1 320 ? -0.639 -14.240 10.444 1.00 70.56 320 LEU A O 1
ATOM 2565 N N . GLN A 1 321 ? -1.291 -16.193 11.358 1.00 67.88 321 GLN A N 1
ATOM 2566 C CA . GLN A 1 321 ? -2.691 -15.810 11.552 1.00 67.88 321 GLN A CA 1
ATOM 2567 C C . GLN A 1 321 ? -2.865 -14.790 12.681 1.00 67.88 321 GLN A C 1
ATOM 2569 O O . GLN A 1 321 ? -3.540 -13.782 12.477 1.00 67.88 321 GLN A O 1
ATOM 2574 N N . GLU A 1 322 ? -2.236 -15.015 13.838 1.00 67.12 322 GLU A N 1
ATOM 2575 C CA . GLU A 1 322 ? -2.322 -14.115 14.998 1.00 67.12 322 GLU A CA 1
ATOM 2576 C C . GLU A 1 322 ? -1.794 -12.713 14.673 1.00 67.12 322 GLU A C 1
ATOM 2578 O O . GLU A 1 322 ? -2.394 -11.715 15.068 1.00 67.12 322 GLU A O 1
ATOM 2583 N N . ARG A 1 323 ? -0.704 -12.629 13.900 1.00 66.44 323 ARG A N 1
ATOM 2584 C CA . ARG A 1 323 ? -0.090 -11.352 13.506 1.00 66.44 323 ARG A CA 1
ATOM 2585 C C . ARG A 1 323 ? -0.588 -10.791 12.171 1.00 66.44 323 ARG A C 1
ATOM 2587 O O . ARG A 1 323 ? -0.098 -9.752 11.736 1.00 66.44 323 ARG A O 1
ATOM 2594 N N . GLN A 1 324 ? -1.562 -11.449 11.537 1.00 72.50 324 GLN A N 1
ATOM 2595 C CA . GLN A 1 324 ? -2.159 -11.043 10.256 1.00 72.50 324 GLN A CA 1
ATOM 2596 C C . GLN A 1 324 ? -1.126 -10.802 9.140 1.00 72.50 324 GLN A C 1
ATOM 2598 O O . GLN A 1 324 ? -1.271 -9.892 8.322 1.00 72.50 324 GLN A O 1
ATOM 2603 N N . TYR A 1 325 ? -0.071 -11.614 9.099 1.00 82.50 325 TYR A N 1
ATOM 2604 C CA . TYR A 1 325 ? 0.968 -11.489 8.084 1.00 82.50 325 TYR A CA 1
ATOM 2605 C C . TYR A 1 325 ? 0.518 -12.067 6.740 1.00 82.50 325 TYR A C 1
ATOM 2607 O O . TYR A 1 325 ? -0.166 -13.090 6.669 1.00 82.50 325 TYR A O 1
ATOM 2615 N N . HIS A 1 326 ? 0.940 -11.427 5.652 1.00 87.56 326 HIS A N 1
ATOM 2616 C CA . HIS A 1 326 ? 0.744 -11.938 4.302 1.00 87.56 326 HIS A CA 1
ATOM 2617 C C . HIS A 1 326 ? 1.944 -12.803 3.914 1.00 87.56 326 HIS A C 1
ATOM 2619 O O . HIS A 1 326 ? 3.037 -12.286 3.725 1.00 87.56 326 HIS A O 1
ATOM 2625 N N . TYR A 1 327 ? 1.761 -14.113 3.796 1.00 88.62 327 TYR A N 1
ATOM 2626 C CA . TYR A 1 327 ? 2.818 -15.028 3.364 1.00 88.62 327 TYR A CA 1
ATOM 2627 C C . TYR A 1 327 ? 2.771 -15.231 1.849 1.00 88.62 327 TYR A C 1
ATOM 2629 O O . TYR A 1 327 ? 1.705 -15.546 1.321 1.00 88.62 327 TYR A O 1
ATOM 2637 N N . LEU A 1 328 ? 3.904 -15.060 1.165 1.00 90.94 328 LEU A N 1
ATOM 2638 C CA . LEU A 1 328 ? 4.031 -15.342 -0.263 1.00 90.94 328 LEU A CA 1
ATOM 2639 C C . LEU A 1 328 ? 4.592 -16.753 -0.487 1.00 90.94 328 LEU A C 1
ATOM 2641 O O . LEU A 1 328 ? 5.658 -17.070 0.050 1.00 90.94 328 LEU A O 1
ATOM 2645 N N . PRO A 1 329 ? 3.915 -17.597 -1.285 1.00 88.12 329 PRO A N 1
ATOM 2646 C CA . PRO A 1 329 ? 4.403 -18.933 -1.600 1.00 88.12 329 PRO A CA 1
ATOM 2647 C C . PRO A 1 329 ? 5.644 -18.875 -2.498 1.00 88.12 329 PRO A C 1
ATOM 2649 O O . PRO A 1 329 ? 5.802 -17.972 -3.323 1.00 88.12 329 PRO A O 1
ATOM 2652 N N . ARG A 1 330 ? 6.520 -19.878 -2.367 1.00 85.88 330 ARG A N 1
ATOM 2653 C CA . ARG A 1 330 ? 7.700 -20.054 -3.229 1.00 85.88 330 ARG A CA 1
ATOM 2654 C C . ARG A 1 330 ? 7.300 -20.712 -4.553 1.00 85.88 330 ARG A C 1
ATOM 2656 O O . ARG A 1 330 ? 7.553 -21.892 -4.775 1.00 85.88 330 ARG A O 1
ATOM 2663 N N . ASP A 1 331 ? 6.662 -19.933 -5.415 1.00 88.81 331 ASP A N 1
ATOM 2664 C CA . ASP A 1 331 ? 6.200 -20.352 -6.741 1.00 88.81 331 ASP A CA 1
ATOM 2665 C C . ASP A 1 331 ? 7.221 -19.938 -7.819 1.00 88.81 331 ASP A C 1
ATOM 2667 O O . ASP A 1 331 ? 7.062 -18.932 -8.514 1.00 88.81 331 ASP A O 1
ATOM 2671 N N . TYR A 1 332 ? 8.342 -20.667 -7.882 1.00 89.12 332 TYR A N 1
ATOM 2672 C CA . TYR A 1 332 ? 9.464 -20.326 -8.770 1.00 89.12 332 TYR A CA 1
ATOM 2673 C C . TYR A 1 332 ? 9.079 -20.373 -10.248 1.00 89.12 332 TYR A C 1
ATOM 2675 O O . TYR A 1 332 ? 9.507 -19.511 -11.004 1.00 89.12 332 TYR A O 1
ATOM 2683 N N . GLU A 1 333 ? 8.230 -21.322 -10.646 1.00 91.81 333 GLU A N 1
ATOM 2684 C CA . GLU A 1 333 ? 7.764 -21.448 -12.029 1.00 91.81 333 GLU A CA 1
ATOM 2685 C C . GLU A 1 333 ? 7.005 -20.191 -12.470 1.00 91.81 333 GLU A C 1
ATOM 2687 O O . GLU A 1 333 ? 7.303 -19.616 -13.521 1.00 91.81 333 GLU A O 1
ATOM 2692 N N . ALA A 1 334 ? 6.084 -19.701 -11.631 1.00 93.38 334 ALA A N 1
ATOM 2693 C CA . ALA A 1 334 ? 5.338 -18.488 -11.935 1.00 93.38 334 ALA A CA 1
ATOM 2694 C C . ALA A 1 334 ? 6.232 -17.241 -11.993 1.00 93.38 334 ALA A C 1
ATOM 2696 O O . ALA A 1 334 ? 6.077 -16.405 -12.890 1.00 93.38 334 ALA A O 1
ATOM 2697 N N . ILE A 1 335 ? 7.195 -17.125 -11.072 1.00 93.19 335 ILE A N 1
ATOM 2698 C CA . ILE A 1 335 ? 8.151 -16.010 -11.057 1.00 93.19 335 ILE A CA 1
ATOM 2699 C C . ILE A 1 335 ? 9.073 -16.054 -12.281 1.00 93.19 335 ILE A C 1
ATOM 2701 O O . ILE A 1 335 ? 9.281 -15.017 -12.910 1.00 93.19 335 ILE A O 1
ATOM 2705 N N . ASP A 1 336 ? 9.596 -17.221 -12.652 1.00 94.19 336 ASP A N 1
ATOM 2706 C CA . ASP A 1 336 ? 10.481 -17.373 -13.807 1.00 94.19 336 ASP A CA 1
ATOM 2707 C C . ASP A 1 336 ? 9.753 -17.020 -15.106 1.00 94.19 336 ASP A C 1
ATOM 2709 O O . ASP A 1 336 ? 10.278 -16.259 -15.925 1.00 94.19 336 ASP A O 1
ATOM 2713 N N . GLN A 1 337 ? 8.509 -17.481 -15.272 1.00 94.94 337 GLN A N 1
ATOM 2714 C CA . GLN A 1 337 ? 7.687 -17.102 -16.419 1.00 94.94 337 GLN A CA 1
ATOM 2715 C C . GLN A 1 337 ? 7.432 -15.588 -16.453 1.00 94.94 337 GLN A C 1
ATOM 2717 O O . GLN A 1 337 ? 7.539 -14.969 -17.518 1.00 94.94 337 GLN A O 1
ATOM 2722 N N . PHE A 1 338 ? 7.134 -14.965 -15.310 1.00 96.19 338 PHE A N 1
ATOM 2723 C CA . PHE A 1 338 ? 7.001 -13.511 -15.215 1.00 96.19 338 PHE A CA 1
ATOM 2724 C C . PHE A 1 338 ? 8.293 -12.800 -15.642 1.00 96.19 338 PHE A C 1
ATOM 2726 O O . PHE A 1 338 ? 8.253 -11.933 -16.512 1.00 96.19 338 PHE A O 1
ATOM 2733 N N . LEU A 1 339 ? 9.448 -13.188 -15.099 1.00 94.56 339 LEU A N 1
ATOM 2734 C CA . LEU A 1 339 ? 10.732 -12.553 -15.409 1.00 94.56 339 LEU A CA 1
ATOM 2735 C C . LEU A 1 339 ? 11.156 -12.743 -16.871 1.00 94.56 339 LEU A C 1
ATOM 2737 O O . LEU A 1 339 ? 11.870 -11.896 -17.416 1.00 94.56 339 LEU A O 1
ATOM 2741 N N . GLN A 1 340 ? 10.723 -13.822 -17.525 1.00 95.06 340 GLN A N 1
ATOM 2742 C CA . GLN A 1 340 ? 10.961 -14.054 -18.951 1.00 95.06 340 GLN A CA 1
ATOM 2743 C C . GLN A 1 340 ? 10.033 -13.217 -19.838 1.00 95.06 340 GLN A C 1
ATOM 2745 O O . GLN A 1 340 ? 10.493 -12.612 -20.805 1.00 95.06 340 GLN A O 1
ATOM 2750 N N . THR A 1 341 ? 8.742 -13.156 -19.504 1.00 96.00 341 THR A N 1
ATOM 2751 C CA . THR A 1 341 ? 7.699 -12.593 -20.382 1.00 96.00 341 THR A CA 1
ATOM 2752 C C . THR A 1 341 ? 7.328 -11.143 -20.076 1.00 96.00 341 THR A C 1
ATOM 2754 O O . THR A 1 341 ? 6.712 -10.489 -20.911 1.00 96.00 341 THR A O 1
ATOM 2757 N N . GLY A 1 342 ? 7.639 -10.645 -18.878 1.00 96.12 342 GLY A N 1
ATOM 2758 C CA . GLY A 1 342 ? 7.119 -9.381 -18.351 1.00 96.12 342 GLY A CA 1
ATOM 2759 C C . GLY A 1 342 ? 5.640 -9.420 -17.960 1.00 96.12 342 GLY A C 1
ATOM 2760 O O . GLY A 1 342 ? 5.092 -8.401 -17.548 1.00 96.12 342 GLY A O 1
ATOM 2761 N N . THR A 1 343 ? 4.973 -10.574 -18.072 1.00 96.69 343 THR A N 1
ATOM 2762 C CA . THR A 1 343 ? 3.538 -10.706 -17.793 1.00 96.69 343 THR A CA 1
ATOM 2763 C C . THR A 1 343 ? 3.315 -11.119 -16.335 1.00 96.69 343 THR A C 1
ATOM 2765 O O . THR A 1 343 ? 3.712 -12.222 -15.958 1.00 96.69 343 THR A O 1
ATOM 2768 N N . PRO A 1 344 ? 2.683 -10.276 -15.494 1.00 97.19 344 PRO A N 1
ATOM 2769 C CA . PRO A 1 344 ? 2.405 -10.584 -14.093 1.00 97.19 344 PRO A CA 1
ATOM 2770 C C . PRO A 1 344 ? 1.603 -11.878 -13.927 1.00 97.19 344 PRO A C 1
ATOM 2772 O O . PRO A 1 344 ? 0.715 -12.175 -14.732 1.00 97.19 344 PRO A O 1
ATOM 2775 N N . CYS A 1 345 ? 1.856 -12.608 -12.837 1.00 95.00 345 CYS A N 1
ATOM 2776 C CA . CYS A 1 345 ? 1.299 -13.950 -12.625 1.00 95.00 345 CYS A CA 1
ATOM 2777 C C . CYS A 1 345 ? -0.231 -14.002 -12.729 1.00 95.00 345 CYS A C 1
ATOM 2779 O O . CYS A 1 345 ? -0.760 -14.906 -13.362 1.00 95.00 345 CYS A O 1
ATOM 2781 N N . ILE A 1 346 ? -0.957 -13.014 -12.196 1.00 93.81 346 ILE A N 1
ATOM 2782 C CA . ILE A 1 346 ? -2.431 -13.012 -12.245 1.00 93.81 346 ILE A CA 1
ATOM 2783 C C . ILE A 1 346 ? -2.989 -12.942 -13.680 1.00 93.81 346 ILE A C 1
ATOM 2785 O O . ILE A 1 346 ? -4.136 -13.309 -13.913 1.00 93.81 346 ILE A O 1
ATOM 2789 N N . VAL A 1 347 ? -2.180 -12.487 -14.643 1.00 94.00 347 VAL A N 1
ATOM 2790 C CA . VAL A 1 347 ? -2.526 -12.440 -16.070 1.00 94.00 347 VAL A CA 1
ATOM 2791 C C . VAL A 1 347 ? -2.029 -13.695 -16.791 1.00 94.00 347 VAL A C 1
ATOM 2793 O O . VAL A 1 347 ? -2.780 -14.291 -17.555 1.00 94.00 347 VAL A O 1
ATOM 2796 N N . GLY A 1 348 ? -0.777 -14.101 -16.555 1.00 90.81 348 GLY A N 1
ATOM 2797 C CA . GLY A 1 348 ? -0.151 -15.219 -17.273 1.00 90.81 348 GLY A CA 1
ATOM 2798 C C . GLY A 1 348 ? -0.492 -16.609 -16.726 1.00 90.81 348 GLY A C 1
ATOM 2799 O O . GLY A 1 348 ? -0.623 -17.556 -17.495 1.00 90.81 348 GLY A O 1
ATOM 2800 N N . ILE A 1 349 ? -0.641 -16.734 -15.405 1.00 93.12 349 ILE A N 1
ATOM 2801 C CA . ILE A 1 349 ? -0.890 -17.985 -14.671 1.00 93.12 349 ILE A CA 1
ATOM 2802 C C . ILE A 1 349 ? -1.891 -17.717 -13.522 1.00 93.12 349 ILE A C 1
ATOM 2804 O O . ILE A 1 349 ? -1.543 -17.780 -12.337 1.00 93.12 349 ILE A O 1
ATOM 2808 N N . PRO A 1 350 ? -3.161 -17.397 -13.827 1.00 88.94 350 PRO A N 1
ATOM 2809 C CA . PRO A 1 350 ? -4.137 -16.928 -12.833 1.00 88.94 350 PRO A CA 1
ATOM 2810 C C . PRO A 1 350 ? -4.430 -17.942 -11.715 1.00 88.94 350 PRO A C 1
ATOM 2812 O O . PRO A 1 350 ? -4.824 -17.560 -10.615 1.00 88.94 350 PRO A O 1
ATOM 2815 N N . HIS A 1 351 ? -4.216 -19.234 -11.975 1.00 88.75 351 HIS A N 1
ATOM 2816 C CA . HIS A 1 351 ? -4.455 -20.314 -11.015 1.00 88.75 351 HIS A CA 1
ATOM 2817 C C . HIS A 1 351 ? -3.243 -20.647 -10.137 1.00 88.75 351 HIS A C 1
ATOM 2819 O O . HIS A 1 351 ? -3.346 -21.544 -9.299 1.00 88.75 351 HIS A O 1
ATOM 2825 N N . SER A 1 352 ? -2.108 -19.962 -10.312 1.00 92.25 352 SER A N 1
ATOM 2826 C CA . SER A 1 352 ? -0.929 -20.190 -9.476 1.00 92.25 352 SER A CA 1
ATOM 2827 C C . SER A 1 352 ? -1.196 -19.791 -8.022 1.00 92.25 352 SER A C 1
ATOM 2829 O O . SER A 1 352 ? -2.063 -18.958 -7.724 1.00 92.25 352 SER A O 1
ATOM 2831 N N . GLU A 1 353 ? -0.473 -20.401 -7.083 1.00 90.44 353 GLU A N 1
ATOM 2832 C CA . GLU A 1 353 ? -0.637 -20.085 -5.660 1.00 90.44 353 GLU A CA 1
ATOM 2833 C C . GLU A 1 353 ? -0.275 -18.617 -5.390 1.00 90.44 353 GLU A C 1
ATOM 2835 O O . GLU A 1 353 ? -0.943 -17.925 -4.611 1.00 90.44 353 GLU A O 1
ATOM 2840 N N . LEU A 1 354 ? 0.729 -18.111 -6.114 1.00 91.50 354 LEU A N 1
ATOM 2841 C CA . LEU A 1 354 ? 1.166 -16.723 -6.044 1.00 91.50 354 LEU A CA 1
ATOM 2842 C C . LEU A 1 354 ? 0.084 -15.754 -6.547 1.00 91.50 354 LEU A C 1
ATOM 2844 O O . LEU A 1 354 ? -0.199 -14.757 -5.880 1.00 91.50 354 LEU A O 1
ATOM 2848 N N . SER A 1 355 ? -0.581 -16.073 -7.663 1.00 93.25 355 SER A N 1
ATOM 2849 C CA . SER A 1 355 ? -1.701 -15.288 -8.204 1.00 93.25 355 SER A CA 1
ATOM 2850 C C . SER A 1 355 ? -2.866 -15.207 -7.222 1.00 93.25 355 SER A C 1
ATOM 2852 O O . SER A 1 355 ? -3.363 -14.115 -6.935 1.00 93.25 355 SER A O 1
ATOM 2854 N N . ARG A 1 356 ? -3.266 -16.342 -6.630 1.00 91.88 356 ARG A N 1
ATOM 2855 C CA . ARG A 1 356 ? -4.327 -16.374 -5.608 1.00 91.88 356 ARG A CA 1
ATOM 2856 C C . ARG A 1 356 ? -3.954 -15.539 -4.381 1.00 91.88 356 ARG A C 1
ATOM 2858 O O . ARG A 1 356 ? -4.794 -14.803 -3.858 1.00 91.88 356 ARG A O 1
ATOM 2865 N N . THR A 1 357 ? -2.696 -15.625 -3.947 1.00 93.00 357 THR A N 1
ATOM 2866 C CA . THR A 1 357 ? -2.174 -14.875 -2.797 1.00 93.00 357 THR A CA 1
ATOM 2867 C C . THR A 1 357 ? -2.209 -13.369 -3.045 1.00 93.00 357 THR A C 1
ATOM 2869 O O . THR A 1 357 ? -2.787 -12.639 -2.238 1.00 93.00 357 THR A O 1
ATOM 2872 N N . PHE A 1 358 ? -1.674 -12.883 -4.170 1.00 95.50 358 PHE A N 1
ATOM 2873 C CA . PHE A 1 358 ? -1.732 -11.453 -4.489 1.00 95.50 358 PHE A CA 1
ATOM 2874 C C . PHE A 1 358 ? -3.162 -10.958 -4.716 1.00 95.50 358 PHE A C 1
ATOM 2876 O O . PHE A 1 358 ? -3.489 -9.869 -4.244 1.00 95.50 358 PHE A O 1
ATOM 2883 N N . GLY A 1 359 ? -4.038 -11.763 -5.327 1.00 94.44 359 GLY A N 1
ATOM 2884 C CA . GLY A 1 359 ? -5.467 -11.450 -5.431 1.00 94.44 359 GLY A CA 1
ATOM 2885 C C . GLY A 1 359 ? -6.117 -11.249 -4.057 1.00 94.44 359 GLY A C 1
ATOM 2886 O O . GLY A 1 359 ? -6.830 -10.270 -3.836 1.00 94.44 359 GLY A O 1
ATOM 2887 N N . ARG A 1 360 ? -5.804 -12.112 -3.079 1.00 92.12 360 ARG A N 1
ATOM 2888 C CA . ARG A 1 360 ? -6.283 -11.971 -1.693 1.00 92.12 360 ARG A CA 1
ATOM 2889 C C . ARG A 1 360 ? -5.758 -10.702 -1.020 1.00 92.12 360 ARG A C 1
ATOM 2891 O O . ARG A 1 360 ? -6.539 -9.988 -0.392 1.00 92.12 360 ARG A O 1
ATOM 2898 N N . ILE A 1 361 ? -4.462 -10.403 -1.152 1.00 92.69 361 ILE A N 1
ATOM 2899 C CA . ILE A 1 361 ? -3.861 -9.171 -0.605 1.00 92.69 361 ILE A CA 1
ATOM 2900 C C . ILE A 1 361 ? -4.515 -7.936 -1.244 1.00 92.69 361 ILE A C 1
ATOM 2902 O O . ILE A 1 361 ? -4.883 -6.994 -0.540 1.00 92.69 361 ILE A O 1
ATOM 2906 N N . ALA A 1 362 ? -4.729 -7.955 -2.560 1.00 93.62 362 ALA A N 1
ATOM 2907 C CA . ALA A 1 362 ? -5.385 -6.879 -3.293 1.00 93.62 362 ALA A CA 1
ATOM 2908 C C . ALA A 1 362 ? -6.841 -6.674 -2.850 1.00 93.62 362 ALA A C 1
ATOM 2910 O O . ALA A 1 362 ? -7.236 -5.538 -2.593 1.00 93.62 362 ALA A O 1
ATOM 2911 N N . ARG A 1 363 ? -7.633 -7.741 -2.671 1.00 90.62 363 ARG A N 1
ATOM 2912 C CA . ARG A 1 363 ? -8.999 -7.639 -2.121 1.00 90.62 363 ARG A CA 1
ATOM 2913 C C . ARG A 1 363 ? -9.015 -7.123 -0.687 1.00 90.62 363 ARG A C 1
ATOM 2915 O O . ARG A 1 363 ? -9.919 -6.372 -0.322 1.00 90.62 363 ARG A O 1
ATOM 2922 N N . ASP A 1 364 ? -8.028 -7.485 0.126 1.00 87.81 364 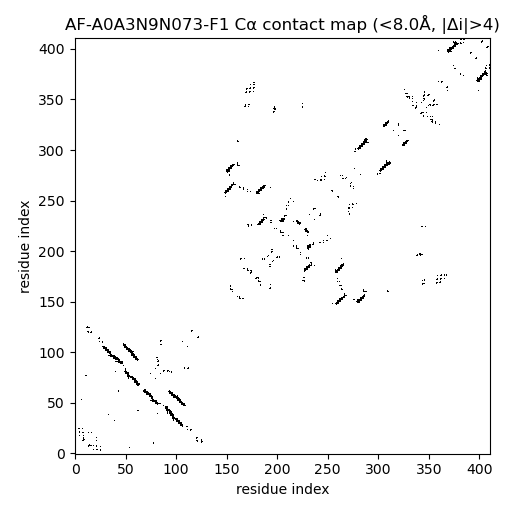ASP A N 1
ATOM 2923 C CA . ASP A 1 364 ? -7.891 -6.967 1.486 1.00 87.81 364 ASP A CA 1
ATOM 2924 C C . ASP A 1 364 ? -7.596 -5.464 1.514 1.00 87.81 364 ASP A C 1
ATOM 2926 O O . ASP A 1 364 ? -8.293 -4.700 2.184 1.00 87.81 364 ASP A O 1
ATOM 2930 N N . ILE A 1 365 ? -6.612 -5.019 0.735 1.00 86.62 365 ILE A N 1
ATOM 2931 C CA . ILE A 1 365 ? -6.261 -3.600 0.611 1.00 86.62 365 ILE A CA 1
ATOM 2932 C C . ILE A 1 365 ? -7.402 -2.805 -0.039 1.00 86.62 365 ILE A C 1
ATOM 2934 O O . ILE A 1 365 ? -7.745 -1.717 0.424 1.00 86.62 365 ILE A O 1
ATOM 2938 N N . GLY A 1 366 ? -8.033 -3.361 -1.072 1.00 84.38 366 GLY A N 1
ATOM 2939 C CA . GLY A 1 366 ? -9.137 -2.742 -1.799 1.00 84.38 366 GLY A CA 1
ATOM 2940 C C . GLY A 1 366 ? -10.482 -2.769 -1.069 1.00 84.38 366 GLY A C 1
ATOM 2941 O O . GLY A 1 366 ? -11.453 -2.183 -1.548 1.00 84.38 366 GLY A O 1
ATOM 2942 N N . GLY A 1 367 ? -10.577 -3.436 0.086 1.00 83.88 367 GLY A N 1
ATOM 2943 C CA . GLY A 1 367 ? -11.831 -3.567 0.831 1.00 83.88 367 GLY A CA 1
ATOM 2944 C C . GLY A 1 367 ? -12.911 -4.333 0.057 1.00 83.88 367 GLY A C 1
ATOM 2945 O O . GLY A 1 367 ? -14.087 -3.966 0.110 1.00 83.88 367 GLY A O 1
ATOM 2946 N N . LYS A 1 368 ? -12.492 -5.364 -0.683 1.00 84.88 368 LYS A N 1
ATOM 2947 C CA . LYS A 1 368 ? -13.297 -6.248 -1.541 1.00 84.88 368 LYS A CA 1
ATOM 2948 C C . LYS A 1 368 ? -13.244 -7.716 -1.091 1.00 84.88 368 LYS A C 1
ATOM 2950 O O . LYS A 1 368 ? -13.569 -8.595 -1.880 1.00 84.88 368 LYS A O 1
ATOM 2955 N N . LYS A 1 369 ? -12.825 -7.992 0.153 1.00 86.00 369 LYS A N 1
ATOM 2956 C CA . LYS A 1 369 ? -12.778 -9.365 0.680 1.00 86.00 369 LYS A CA 1
ATOM 2957 C C . LYS A 1 369 ? -14.146 -10.031 0.614 1.00 86.00 369 LYS A C 1
ATOM 2959 O O . LYS A 1 369 ? -15.151 -9.422 0.982 1.00 86.00 369 LYS A O 1
ATOM 2964 N N . ILE A 1 370 ? -14.151 -11.289 0.199 1.00 85.56 370 ILE A N 1
ATOM 2965 C CA . ILE A 1 370 ? -15.352 -12.112 0.104 1.00 85.56 370 ILE A CA 1
ATOM 2966 C C . ILE A 1 370 ? -15.367 -13.086 1.280 1.00 85.56 370 ILE A C 1
ATOM 2968 O O . ILE A 1 370 ? -14.451 -13.890 1.457 1.00 85.56 370 ILE A O 1
ATOM 2972 N N . GLY A 1 371 ? -16.407 -12.984 2.106 1.00 88.75 371 GLY A N 1
ATOM 2973 C CA . GLY A 1 371 ? -16.664 -13.901 3.210 1.00 88.75 371 GLY A CA 1
ATOM 2974 C C . GLY A 1 371 ? -17.757 -14.901 2.852 1.00 88.75 371 GLY A C 1
ATOM 2975 O O . GLY A 1 371 ? -18.799 -14.504 2.331 1.00 88.75 371 GLY A O 1
ATOM 2976 N N . LEU A 1 372 ? -17.542 -16.177 3.166 1.00 86.62 372 LEU A N 1
ATOM 2977 C CA . LEU A 1 372 ? -18.540 -17.234 3.023 1.00 86.62 372 LEU A CA 1
ATOM 2978 C C . LEU A 1 372 ? -19.040 -17.679 4.403 1.00 86.62 372 LEU A C 1
ATOM 2980 O O . LEU A 1 372 ? -18.257 -18.107 5.248 1.00 86.62 372 LEU A O 1
ATOM 2984 N N . ALA A 1 373 ? -20.351 -17.579 4.630 1.00 89.50 373 ALA A N 1
ATOM 2985 C CA . ALA A 1 373 ? -21.000 -18.025 5.860 1.00 89.50 373 ALA A CA 1
ATOM 2986 C C . ALA A 1 373 ? -21.739 -19.353 5.630 1.00 89.50 373 ALA A C 1
ATOM 2988 O O . ALA A 1 373 ? -22.644 -19.432 4.799 1.00 89.50 373 ALA A O 1
ATOM 2989 N N . LEU A 1 374 ? -21.364 -20.389 6.380 1.00 85.81 374 LEU A N 1
ATOM 2990 C CA . LEU A 1 374 ? -21.856 -21.755 6.230 1.00 85.81 374 LEU A CA 1
ATOM 2991 C C . LEU A 1 374 ? -22.793 -22.147 7.382 1.00 85.81 374 LEU A C 1
ATOM 2993 O O . LEU A 1 374 ? -22.421 -22.176 8.559 1.00 85.81 374 LEU A O 1
ATOM 2997 N N . GLY A 1 375 ? -24.032 -22.495 7.040 1.00 86.50 375 GLY A N 1
ATOM 2998 C CA . GLY A 1 375 ? -25.016 -22.992 8.003 1.00 86.50 375 GLY A CA 1
ATOM 2999 C C . GLY A 1 375 ? -24.739 -24.424 8.479 1.00 86.50 375 GLY A C 1
ATOM 3000 O O . GLY A 1 375 ? -24.100 -25.216 7.782 1.00 86.50 375 GLY A O 1
ATOM 3001 N N . GLY A 1 376 ? -25.264 -24.773 9.654 1.00 84.75 376 GLY A N 1
ATOM 3002 C CA . GLY A 1 376 ? -25.351 -26.157 10.124 1.00 84.75 376 GLY A CA 1
ATOM 3003 C C . GLY A 1 376 ? -26.407 -26.967 9.360 1.00 84.75 376 GLY A C 1
ATOM 3004 O O . GLY A 1 376 ? -27.252 -26.415 8.660 1.00 84.75 376 GLY A O 1
ATOM 3005 N N . GLY A 1 377 ? -26.378 -28.295 9.487 1.00 80.81 377 GLY A N 1
ATOM 3006 C CA . GLY A 1 377 ? -27.346 -29.138 8.770 1.00 80.81 377 GLY A CA 1
ATOM 3007 C C . GLY A 1 377 ? -27.139 -30.648 8.858 1.00 80.81 377 GLY A C 1
ATOM 3008 O O . GLY A 1 377 ? -27.705 -31.373 8.039 1.00 80.81 377 GLY A O 1
ATOM 3009 N N . SER A 1 378 ? -26.335 -31.138 9.813 1.00 80.12 378 SER A N 1
ATOM 3010 C CA . SER A 1 378 ? -25.960 -32.559 9.916 1.00 80.12 378 SER A CA 1
ATOM 3011 C C . SER A 1 378 ? -25.491 -33.103 8.549 1.00 80.12 378 SER A C 1
ATOM 3013 O O . SER A 1 378 ? -24.650 -32.469 7.913 1.00 80.12 378 SER A O 1
ATOM 3015 N N . ALA A 1 379 ? -26.059 -34.206 8.049 1.00 76.19 379 ALA A N 1
ATOM 3016 C CA . ALA A 1 379 ? -25.721 -34.801 6.752 1.00 76.19 379 ALA A CA 1
ATOM 3017 C C . ALA A 1 379 ? -25.860 -33.836 5.554 1.00 76.19 379 ALA A C 1
ATOM 3019 O O . ALA A 1 379 ? -25.116 -33.960 4.583 1.00 76.19 379 ALA A O 1
ATOM 3020 N N . ARG A 1 380 ? -26.753 -32.832 5.622 1.00 76.44 380 ARG A N 1
ATOM 3021 C CA . ARG A 1 380 ? -26.893 -31.814 4.561 1.00 76.44 380 ARG A CA 1
ATOM 3022 C C . ARG A 1 380 ? -25.707 -30.854 4.493 1.00 76.44 380 ARG A C 1
ATOM 3024 O O . ARG A 1 380 ? -25.540 -30.202 3.470 1.00 76.44 380 ARG A O 1
ATOM 3031 N N . GLY A 1 381 ? -24.870 -30.797 5.533 1.00 78.94 381 GLY A N 1
ATOM 3032 C CA . GLY A 1 381 ? -23.639 -30.007 5.526 1.00 78.94 381 GLY A CA 1
ATOM 3033 C C . GLY A 1 381 ? -22.719 -30.364 4.358 1.00 78.94 381 GLY A C 1
ATOM 3034 O O . GLY A 1 381 ? -22.095 -29.472 3.799 1.00 78.94 381 GLY A O 1
ATOM 3035 N N . MET A 1 382 ? -22.719 -31.625 3.902 1.00 84.38 382 MET A N 1
ATOM 3036 C CA . MET A 1 382 ? -21.911 -32.074 2.755 1.00 84.38 382 MET A CA 1
ATOM 3037 C C . MET A 1 382 ? -22.216 -31.316 1.454 1.00 84.38 382 MET A C 1
ATOM 3039 O O . MET A 1 382 ? -21.356 -31.240 0.580 1.00 84.38 382 MET A O 1
ATOM 3043 N N . ALA A 1 383 ? -23.395 -30.694 1.332 1.00 86.94 383 ALA A N 1
ATOM 3044 C CA . ALA A 1 383 ? -23.731 -29.847 0.189 1.00 86.94 383 ALA A CA 1
ATOM 3045 C C . ALA A 1 383 ? -22.807 -28.621 0.054 1.00 86.94 383 ALA A C 1
ATOM 3047 O O . ALA A 1 383 ? -22.621 -28.129 -1.058 1.00 86.94 383 ALA A O 1
ATOM 3048 N N . HIS A 1 384 ? -22.177 -28.164 1.147 1.00 88.06 384 HIS A N 1
ATOM 3049 C CA . HIS A 1 384 ? -21.210 -27.059 1.113 1.00 88.06 384 HIS A CA 1
ATOM 3050 C C . HIS A 1 384 ? -20.012 -27.363 0.209 1.00 88.06 384 HIS A C 1
ATOM 3052 O O . HIS A 1 384 ? -19.511 -26.452 -0.439 1.00 88.06 384 HIS A O 1
ATOM 3058 N N . ILE A 1 385 ? -19.606 -28.631 0.069 1.00 87.75 385 ILE A N 1
ATOM 3059 C CA . ILE A 1 385 ? -18.533 -29.036 -0.859 1.00 87.75 385 ILE A CA 1
ATOM 3060 C C . ILE A 1 385 ? -18.904 -28.672 -2.305 1.00 87.75 385 ILE A C 1
ATOM 3062 O O . ILE A 1 385 ? -18.087 -28.111 -3.033 1.00 87.75 385 ILE A O 1
ATOM 3066 N N . GLY A 1 386 ? -20.154 -28.923 -2.709 1.00 89.62 386 GLY A N 1
ATOM 3067 C CA . GLY A 1 386 ? -20.651 -28.539 -4.033 1.00 89.62 386 GLY A CA 1
ATOM 3068 C C . GLY A 1 386 ? -20.721 -27.021 -4.223 1.00 89.62 386 GLY A C 1
ATOM 3069 O O . GLY A 1 386 ? -20.457 -26.526 -5.315 1.00 89.62 386 GLY A O 1
ATOM 3070 N N . VAL A 1 387 ? -21.008 -26.267 -3.154 1.00 88.56 387 VAL A N 1
ATOM 3071 C CA . VAL A 1 387 ? -20.953 -24.795 -3.172 1.00 88.56 387 VAL A CA 1
ATOM 3072 C C . VAL A 1 387 ? -19.521 -24.311 -3.410 1.00 88.56 387 VAL A C 1
ATOM 3074 O O . VAL A 1 387 ? -19.320 -23.462 -4.272 1.00 88.56 387 VAL A O 1
ATOM 3077 N N . PHE A 1 388 ? -18.524 -24.875 -2.720 1.00 87.06 388 PHE A N 1
ATOM 3078 C CA . PHE A 1 388 ? -17.113 -24.542 -2.952 1.00 87.06 388 PHE A CA 1
ATOM 3079 C C . PHE A 1 388 ? -16.689 -24.814 -4.397 1.00 87.06 388 PHE A C 1
ATOM 3081 O O . PHE A 1 388 ? -16.125 -23.932 -5.039 1.00 87.06 388 PHE A O 1
ATOM 3088 N N . GLN A 1 389 ? -17.030 -25.990 -4.930 1.00 87.31 389 GLN A N 1
ATOM 3089 C CA . GLN A 1 389 ? -16.736 -26.351 -6.321 1.00 87.31 389 GLN A CA 1
ATOM 3090 C C . GLN A 1 389 ? -17.391 -25.389 -7.317 1.00 87.31 389 GLN A C 1
ATOM 3092 O O . GLN A 1 389 ? -16.765 -24.985 -8.293 1.00 87.31 389 GLN A O 1
ATOM 3097 N N . ALA A 1 390 ? -18.642 -24.991 -7.070 1.00 90.12 390 ALA A N 1
ATOM 3098 C CA . ALA A 1 390 ? -19.340 -24.039 -7.924 1.00 90.12 390 ALA A CA 1
ATOM 3099 C C . ALA A 1 390 ? -18.695 -22.645 -7.877 1.00 90.12 390 ALA A C 1
ATOM 3101 O O . ALA A 1 390 ? -18.522 -22.027 -8.926 1.00 90.12 390 ALA A O 1
ATOM 3102 N N . LEU A 1 391 ? -18.322 -22.157 -6.689 1.00 88.25 391 LEU A N 1
ATOM 3103 C CA . LEU A 1 391 ? -17.637 -20.871 -6.530 1.00 88.25 391 LEU A CA 1
ATOM 3104 C C . LEU A 1 391 ? -16.273 -20.879 -7.229 1.00 88.25 391 LEU A C 1
ATOM 3106 O O . LEU A 1 391 ? -15.974 -19.950 -7.977 1.00 88.25 391 LEU A O 1
ATOM 3110 N N . GLU A 1 392 ? -15.493 -21.950 -7.067 1.00 84.44 392 GLU A N 1
ATOM 3111 C CA . GLU A 1 392 ? -14.205 -22.119 -7.745 1.00 84.44 392 GLU A CA 1
ATOM 3112 C C . GLU A 1 392 ? -14.366 -22.169 -9.272 1.00 84.44 392 GLU A C 1
ATOM 3114 O O . GLU A 1 392 ? -13.654 -21.461 -9.984 1.00 84.44 392 GLU A O 1
ATOM 3119 N N . ALA A 1 393 ? -15.354 -22.914 -9.782 1.00 83.94 393 ALA A N 1
ATOM 3120 C CA . ALA A 1 393 ? -15.639 -23.008 -11.216 1.00 83.94 393 ALA A CA 1
ATOM 3121 C C . ALA A 1 393 ? -16.043 -21.665 -11.851 1.00 83.94 393 ALA A C 1
ATOM 3123 O O . ALA A 1 393 ? -15.807 -21.451 -13.038 1.00 83.94 393 ALA A O 1
ATOM 3124 N N . HIS A 1 394 ? -16.628 -20.752 -11.070 1.00 85.50 394 HIS A N 1
ATOM 3125 C CA . HIS A 1 394 ? -16.973 -19.396 -11.513 1.00 85.50 394 HIS A CA 1
ATOM 3126 C C . HIS A 1 394 ? -15.894 -18.359 -11.168 1.00 85.50 394 HIS A C 1
ATOM 3128 O O . HIS A 1 394 ? -16.103 -17.165 -11.384 1.00 85.50 394 HIS A O 1
ATOM 3134 N N . GLY A 1 395 ? -14.749 -18.789 -10.625 1.00 80.25 395 GLY A N 1
ATOM 3135 C CA . GLY A 1 395 ? -13.647 -17.904 -10.256 1.00 80.25 395 GLY A CA 1
ATOM 3136 C C . GLY A 1 395 ? -13.992 -16.928 -9.129 1.00 80.25 395 GLY A C 1
ATOM 3137 O O . GLY A 1 395 ? -13.427 -15.839 -9.085 1.00 80.25 395 GLY A O 1
ATOM 3138 N N . ILE A 1 396 ? -14.924 -17.283 -8.238 1.00 85.94 396 ILE A N 1
ATOM 3139 C CA . ILE A 1 396 ? -15.304 -16.457 -7.087 1.00 85.94 396 ILE A CA 1
ATOM 3140 C C . ILE A 1 396 ? -14.397 -16.831 -5.906 1.00 85.94 396 ILE A C 1
ATOM 3142 O O . ILE A 1 396 ? -14.541 -17.921 -5.346 1.00 85.94 396 ILE A O 1
ATOM 3146 N N . PRO A 1 397 ? -13.459 -15.957 -5.505 1.00 86.31 397 PRO A N 1
ATOM 3147 C CA . PRO A 1 397 ? -12.540 -16.255 -4.419 1.00 86.31 397 PRO A CA 1
ATOM 3148 C C . PRO A 1 397 ? -13.239 -16.180 -3.059 1.00 86.31 397 PRO A C 1
ATOM 3150 O O . PRO A 1 397 ? -14.186 -15.419 -2.868 1.00 86.31 397 PRO A O 1
ATOM 3153 N N . ILE A 1 398 ? -12.728 -16.937 -2.088 1.00 88.38 398 ILE A N 1
ATOM 3154 C CA . ILE A 1 398 ? -13.205 -16.929 -0.701 1.00 88.38 398 ILE A CA 1
ATOM 3155 C C . ILE A 1 398 ? -12.027 -16.538 0.189 1.00 88.38 398 ILE A C 1
ATOM 3157 O O . ILE A 1 398 ? -11.042 -17.265 0.289 1.00 88.38 398 ILE A O 1
ATOM 3161 N N . ASP A 1 399 ? -12.110 -15.372 0.826 1.00 86.38 399 ASP A N 1
ATOM 3162 C CA . ASP A 1 399 ? -11.019 -14.819 1.640 1.00 86.38 399 ASP A CA 1
ATOM 3163 C C . ASP A 1 399 ? -11.187 -15.112 3.134 1.00 86.38 399 ASP A C 1
ATOM 3165 O O . ASP A 1 399 ? -10.210 -15.051 3.895 1.00 86.38 399 ASP A O 1
ATOM 3169 N N . MET A 1 400 ? -12.430 -15.370 3.551 1.00 86.19 400 MET A N 1
ATOM 3170 C CA . MET A 1 400 ? -12.838 -15.638 4.928 1.00 86.19 400 MET A CA 1
ATOM 3171 C C . MET A 1 400 ? -13.981 -16.654 4.941 1.00 86.19 400 MET A C 1
ATOM 3173 O O . MET A 1 400 ? -14.897 -16.561 4.125 1.00 86.19 400 MET A O 1
ATOM 3177 N N . ILE A 1 401 ? -13.956 -17.585 5.891 1.00 87.06 401 ILE A N 1
ATOM 3178 C CA . ILE A 1 401 ? -15.036 -18.549 6.105 1.00 87.06 401 ILE A CA 1
ATOM 3179 C C . ILE A 1 401 ? -15.487 -18.454 7.561 1.00 87.06 401 ILE A C 1
ATOM 3181 O O . ILE A 1 401 ? -14.666 -18.325 8.467 1.00 87.06 401 ILE A O 1
ATOM 3185 N N . ALA A 1 402 ? -16.797 -18.495 7.778 1.00 87.62 402 ALA A N 1
ATOM 3186 C CA . ALA A 1 402 ? -17.404 -18.661 9.091 1.00 87.62 402 ALA A CA 1
ATOM 3187 C C . ALA A 1 402 ? -18.456 -19.766 9.001 1.00 87.62 402 ALA A C 1
ATOM 3189 O O . ALA A 1 402 ? -19.189 -19.839 8.017 1.00 87.62 402 ALA A O 1
ATOM 3190 N N . GLY A 1 403 ? -18.560 -20.619 10.017 1.00 87.44 403 GLY A N 1
ATOM 3191 C CA . GLY A 1 403 ? -19.467 -21.760 9.979 1.00 87.44 403 GLY A CA 1
ATOM 3192 C C . GLY A 1 403 ? -20.107 -22.070 11.324 1.00 87.44 403 GLY A C 1
ATOM 3193 O O . GLY A 1 403 ? -19.611 -21.668 12.373 1.00 87.44 403 GLY A O 1
ATOM 3194 N N . SER A 1 404 ? -21.211 -22.820 11.294 1.00 88.56 404 SER A N 1
ATOM 3195 C CA . SER A 1 404 ? -21.859 -23.374 12.491 1.00 88.56 404 SER A CA 1
ATOM 3196 C C . SER A 1 404 ? -22.025 -24.892 12.369 1.00 88.56 404 SER A C 1
ATOM 3198 O O . SER A 1 404 ? -22.474 -25.394 11.338 1.00 88.56 404 SER A O 1
ATOM 3200 N N . SER A 1 405 ? -21.672 -25.645 13.421 1.00 88.00 405 SER A N 1
ATOM 3201 C CA . SER A 1 405 ? -21.764 -27.117 13.450 1.00 88.00 405 SER A CA 1
ATOM 3202 C C . SER A 1 405 ? -21.107 -27.755 12.207 1.00 88.00 405 SER A C 1
ATOM 3204 O O . SER A 1 405 ? -19.925 -27.529 11.971 1.00 88.00 405 SER A O 1
ATOM 3206 N N . ALA A 1 406 ? -21.851 -28.497 11.379 1.00 84.25 406 ALA A N 1
ATOM 3207 C CA . ALA A 1 406 ? -21.346 -29.094 10.138 1.00 84.25 406 ALA A CA 1
ATOM 3208 C C . ALA A 1 406 ? -20.694 -28.075 9.179 1.00 84.25 406 ALA A C 1
ATOM 3210 O O . ALA A 1 406 ? -19.717 -28.407 8.520 1.00 84.25 406 ALA A O 1
ATOM 3211 N N . GLY A 1 407 ? -21.183 -26.830 9.131 1.00 82.94 407 GLY A N 1
ATOM 3212 C CA . GLY A 1 407 ? -20.574 -25.771 8.324 1.00 82.94 407 GLY A CA 1
ATOM 3213 C C . GLY A 1 407 ? -19.210 -25.310 8.847 1.00 82.94 407 GLY A C 1
ATOM 3214 O O . GLY A 1 407 ? -18.365 -24.939 8.048 1.00 82.94 407 GLY A O 1
ATOM 3215 N N . ALA A 1 408 ? -18.972 -25.375 10.164 1.00 85.56 408 ALA A N 1
ATOM 3216 C CA . ALA A 1 408 ? -17.671 -25.054 10.769 1.00 85.56 408 ALA A CA 1
ATOM 3217 C C . ALA A 1 408 ? -16.631 -26.170 10.596 1.00 85.56 408 ALA A C 1
ATOM 3219 O O . ALA A 1 408 ? -15.449 -25.935 10.791 1.00 85.56 408 ALA A O 1
ATOM 3220 N N . LEU A 1 409 ? -17.083 -27.395 10.316 1.00 84.56 409 LEU A N 1
ATOM 3221 C CA . LEU A 1 409 ? -16.208 -28.547 10.111 1.00 84.56 409 LEU A CA 1
ATOM 3222 C C . LEU A 1 409 ? -15.753 -28.670 8.651 1.00 84.56 409 LEU A C 1
ATOM 3224 O O . LEU A 1 409 ? -14.700 -29.238 8.386 1.00 84.56 409 LEU A O 1
ATOM 3228 N N . ILE A 1 410 ? -16.578 -28.191 7.715 1.00 82.94 410 ILE A N 1
ATOM 3229 C CA . ILE A 1 410 ? -16.314 -28.260 6.271 1.00 82.94 410 ILE A CA 1
ATOM 3230 C C . ILE A 1 410 ? -15.574 -27.017 5.770 1.00 82.94 410 ILE A C 1
ATOM 3232 O O . ILE A 1 410 ? -14.751 -27.136 4.865 1.00 82.94 410 ILE A O 1
ATOM 3236 N N . GLY A 1 411 ? -15.922 -25.843 6.303 1.00 74.94 411 GLY A N 1
ATOM 3237 C CA . GLY A 1 411 ? -15.224 -24.587 6.035 1.00 74.94 411 GLY A CA 1
ATOM 3238 C C . GLY A 1 411 ? -13.917 -24.488 6.793 1.00 74.94 411 GLY A C 1
ATOM 3239 O O . GLY A 1 411 ? -12.994 -23.850 6.242 1.00 74.94 411 GLY A O 1
#

Nearest PDB structures (foldseek):
  3d0s-assembly1_B  TM=8.197E-01  e=1.105E-10  Mycobacterium tuberculosis
  4cyd-assembly2_C  TM=7.819E-01  e=2.810E-11  Corynebacterium glutamicum
  2pqq-assembly1_D  TM=7.422E-01  e=9.310E-11  Streptomyces coelicolor A3(2)
  2pqq-assembly1_C  TM=7.526E-01  e=2.191E-10  Streptomyces coelicolor A3(2)
  5kbf-assembly2_B  TM=8.292E-01  e=3.023E-09  Plasmodium falciparum 3D7

Sequence (411 aa):
MPDTLFLLQNNRIFKHIPVEDLERIAPIFERRYYPRGARICQEGEISSRFYILLSGQVRVLKKNEQGEEIELDILTPGAFFGDMPLLASEPRLTSIEVVIDAEVFETEKSLFEDAIRHHTTVLYNLSRLLCQKLQSDQDDTQKKKRVKYPIICVYGTEEHIGKSIVAIHLGVSLVQETKCRAIILDMGMKQQGVASMLKIDPVRYLDSARVSHTYIEEKIISHSSMIDILSIAPELLMEETKGRESIAKILGILKELYDYIIIDTSSKLNRSTFEAIDLSNIMLFVTSNIAQEYPLAILDHQKLRTVINLADANIDKKVLQERQYHYLPRDYEAIDQFLQTGTPCIVGIPHSELSRTFGRIARDIGGKKIGLALGGGSARGMAHIGVFQALEAHGIPIDMIAGSSAGALIG

Secondary structure (DSSP, 8-state):
-HHHHHHHHTSTTTTT--HHHHHHHGGGPEEEEE-TT-EEE-TT----EEEEEEEEEEEEEEE-TTSPEEEEEEE-TT-EESS-TTTPPSSPSSEEEEEEEEEEEEEEHHHHHHHHTT-HHHHHHHHHHHHHHHHHHTTTTS-----SS-EEEEE-SSTTSSHHHHHHHHHHHHHHHH---EEEEE-S-TTTSHHHHTT-SS--EE--S---HHHHHHH-EE-TTS-EEEEEPHHHHH-TTHHHHHHHHHHHHHHHH-SEEEEE--SS--HHHHHHHHT-SEEEEEES-SS----GGG-TTSEEEEEE-S--TT--HHHHHHTT-EEPP--HHHHHHHHHH---HHHH-TTSHHHHHHHHHHHHHTT-PPEEEE---GGGGGHHHHHHHHHHHTT----EEEE-THHHHH-

Solvent-accessible surface area (backbone atoms only — not comparable to full-atom values): 22710 Å² total; per-residue (Å²): 112,74,65,56,46,55,54,45,56,74,22,76,51,40,51,92,57,56,67,75,56,41,65,67,45,48,77,65,49,45,80,46,78,43,54,55,73,39,68,83,40,51,56,67,39,83,70,65,45,30,36,37,33,67,39,45,30,35,35,34,30,36,68,47,100,86,66,51,74,41,81,78,48,76,44,48,58,67,36,76,42,63,48,54,88,89,66,61,57,87,48,32,83,42,22,31,35,25,71,32,54,24,35,30,35,38,32,51,36,69,62,49,50,64,65,42,71,84,36,66,64,42,55,50,37,45,52,51,53,49,54,57,47,57,60,46,63,75,44,59,89,74,58,85,82,70,70,81,45,49,28,34,21,28,40,33,74,55,80,89,60,43,50,53,57,51,41,5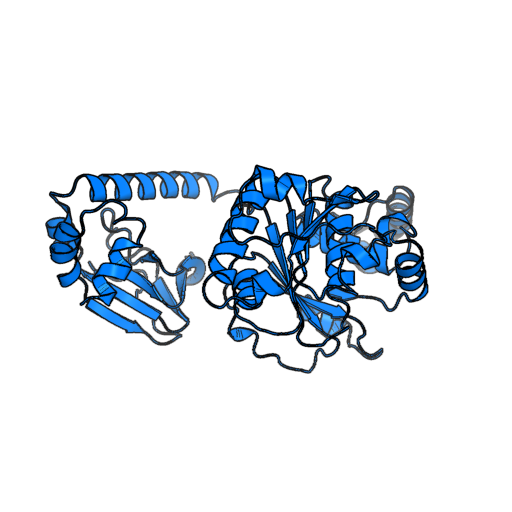2,42,34,44,38,23,31,26,72,74,67,72,47,50,30,35,36,41,31,57,35,58,94,86,78,27,58,51,54,50,46,64,47,78,84,76,48,61,50,72,62,83,82,77,46,71,69,61,51,60,72,32,48,44,78,44,98,76,70,34,31,36,39,36,42,33,61,73,49,56,67,39,89,75,54,18,53,61,37,52,58,49,52,52,56,54,45,56,77,75,26,43,30,39,34,35,26,47,46,44,60,88,43,72,40,45,48,47,50,46,71,75,21,54,29,33,39,40,39,41,52,57,88,85,62,85,69,84,58,79,80,58,84,83,40,56,74,38,47,33,38,28,89,47,69,96,81,67,60,66,65,61,37,60,78,68,65,44,45,70,54,65,92,48,60,67,56,51,52,51,18,65,72,68,26,42,49,37,61,79,71,41,52,85,38,71,50,21,49,45,31,39,50,52,20,20,57,75,68,72,60,64,37,71,46,80,35,61,55,51,64,84,61,25,64,55,52,58,58,50,52,53,52,33,55,76,70,70,51,75,74,75,41,72,48,47,34,71,40,15,48,74,75,97